Protein AF-G8S6B4-F1 (afdb_monomer)

Solvent-accessible surface area (backbone atoms only — not comparable to full-atom values): 30911 Å² total; per-residue (Å²): 62,52,74,46,76,38,40,49,40,92,79,34,53,68,93,59,37,25,54,24,78,92,75,72,39,59,14,29,23,39,32,40,33,47,51,96,87,37,48,81,67,32,71,47,47,44,29,18,54,61,54,55,35,63,48,45,45,55,44,49,58,57,27,42,75,77,39,76,82,56,46,70,45,54,34,42,71,77,43,53,69,71,33,32,57,53,24,50,78,68,59,19,50,50,45,68,56,69,80,65,88,86,58,86,74,94,71,88,58,83,77,57,56,37,44,54,49,38,57,54,54,48,51,73,40,75,74,60,62,35,43,69,47,68,44,48,67,56,46,37,48,54,54,50,54,54,48,51,57,54,47,51,64,51,63,74,58,65,80,79,92,83,67,84,85,79,81,84,85,86,84,88,64,94,44,72,66,56,46,49,50,53,47,49,52,52,49,48,50,42,73,73,63,72,77,72,80,90,47,24,35,34,60,47,53,55,55,51,59,72,61,33,72,91,75,52,58,64,46,56,50,43,53,44,49,50,40,41,67,71,55,42,34,81,69,45,18,88,36,38,50,77,69,56,46,36,68,60,56,47,51,41,51,52,53,55,51,73,37,59,37,100,80,67,47,59,68,52,43,58,54,54,50,51,46,47,51,45,53,37,54,54,44,50,49,34,35,75,71,68,64,31,95,71,57,36,62,75,71,53,83,71,68,78,58,81,85,75,55,55,38,66,61,41,71,71,48,48,51,43,26,74,74,70,65,52,72,69,96,35,32,21,64,42,74,66,57,46,49,52,48,52,62,71,36,60,84,42,97,56,33,54,56,54,53,46,30,38,63,52,20,53,52,66,27,34,56,31,40,36,29,41,82,36,45,41,70,87,83,25,35,34,46,41,67,36,20,40,45,61,38,91,94,40,78,43,83,45,61,49,94,44,72,49,39,48,40,70,37,81,47,54,73,65,58,38,51,42,46,52,53,48,52,53,54,50,52,57,52,32,76,78,48,62,92,56,50,55,88,71,32,45,68,45,55,60,92,54,37,55,44,54,55,68,59,54,49,52,52,47,49,52,51,42,64,73,66,72,52,85,84,63,54,75,72,25,32,30,54,27,14,48,44,51,40,47,72,71,66,47,53,70,64,60,50,28,50,53,57,28,50,86,46,66,65,60,48,49,72,48,54,74,74,58,45,69,65,56,56,48,49,50,50,52,53,54,49,48,55,54,51,53,51,50,51,52,52,54,52,56,58,60,62,67,66,73,80,75,127

Secondary structure (DSSP, 8-state):
-EEEEEEBPTTS-GGG-EEETTTTEEEEEEEEEE-TT--EEEEEEEETTS-HHHHHHHHHHHHHHH-TT--EEEE-TTS-HHHHHHHHHTT-EEEE-PPPTT--S----TTTHHHHHHHHHHTTSGGGSSB--SSHHHHHHHHHHHHHHHHHHHHTS---S------------SSHHHHHHHHHHHHHHHHTS--SS--BHHHHHHHHHHH-TTTS-HHHHHHHHHHIIIIIHHHHTTSBTTT--HHHHHHHHHHHHHS--TTSSPPPHHHHHHHHHHHHHHHHHHHHTTS-SS-GGGT---PPPPPPPPEE--HHHHHHHHHH----SSEE--HHHHHHHHHHTTTSTTHHHHHHHHHH---HHHHHH-BGGGEETTTTEEEE--EEEEETTEEEEE--SSGGGSEEEE--HHHHHHHHHHHHHHHHHHHTSGGG--TTSBSSEETTEEPPHHHHHHHHHHHHHHHTPPP--HHHHHHHHHHHHHHTT--HHHHHHHHT-S-HHHHHHHHTTS-HHHHHHHHHHHHHHHHHHHHHHHHHHHHTTSS--

Radius of gyration: 36.96 Å; Cα contacts (8 Å, |Δi|>4): 705; chains: 1; bounding box: 85×64×128 Å

Sequence (549 aa):
MDSQSVKTSTNVPTASQGIDAGKRIVGRKRGIITDTLGLLLAVIVTAASVSDNTIGIDLLNRATRIYPTLTKAWVDAGFRTKVVEHGATLGVDVEIVTKDPQVKGFSVIKRRWVVERTIGWLMQHRRLARDYETLPATSATMIRIAMIDNLTKRAVQLPDEQSRPTRFRRGGFRTARQAQTARNQTVASAAAGAGPRRVTVEQWLRRWLLSLPGQVRRSTAAGYSIHVRRYLIPHLGHHTLTGLRAAHIEAMFTTITAQPSRTGAPLSAATLQKIRATLRRALNMAIREQLLAINPARLVLLPRPRRHRPQPWSASRVAAWQANGCKPVVAVWTPQQLAEFLLFVRDDPLFALWWLAALRGLRRGEICALRWTDVDLAEGTLTVSHTIAHANGRPYWDTPKTAAGQRTVALDRMTVAVLLRSQRQQRRQAQCAGERWRPDGPVFTRQGRAIRPDWLTHRFATLVAASGLPPIRLHCLRHGAATLALAAHVDLKTVQDMLGHTSYAFTADTYATVLPDQAKHAAESTARLVLNALHKACTAAGAGSQTGS

pLDDT: mean 85.63, std 14.19, range [28.36, 98.12]

Foldseek 3Di:
DEKDAAAADPLADQVFAAAQPVVRHIGKMKDFDADLQLFTQDIFIGHNPDQVQVSLLVRLVSNCVVCVVAQEAEYEPSHDPNSQVSCVVSNHHYHHFYDDPVDDDDDDGPSPVSNVVSVVLLCVPVCLNHPHDHDRVVNRVSSVVSSVVVVVVVVVPDPDPPDDDDDDDDDDDPDPVVVVVVVVVVVVVVVLDDDDPQQFPLNLLVVLLVVCPPVDDQAVSQLLVCLCVPQCCVQRRRHGLARDALVSLQVSLVVQQPDQDPVRHGDALVVSVSSLVSLQVSVVVCVVVVRYVDRNSVVHDTDDHDDFAEEECDPVNVVVCVVPVDDGPQYAYDPVLLVLLLVLCVVPLCSLLSVCCQALVQDLFQLLQFWPVQDDLPQQKGWSAWGWDDHPRDTDIDGDPDPLSGAMAGHDPVSSVSLVVSVVVLVVVDVVQPDLADNRARSDDDSSHGDDSVVVQVVVQVSCVVSPGDDHGSSSSSVNNLLVCVVVVNDLVSSCSSNSPPDSVVSCVRRVPRPPPVVVVVVVVVVVVVVVVVVVVVVVVVVVVPPDD

Nearest PDB structures (foldseek):
  6emy-assembly1_B  TM=7.597E-01  e=3.705E-13  Enterococcus faecalis
  6en2-assembly1_B  TM=7.636E-01  e=7.824E-13  Enterococcus faecalis
  3nkh-assembly1_B  TM=7.287E-01  e=1.902E-09  Staphylococcus aureus subsp. aureus USA300_TCH1516
  3nkh-assembly1_A  TM=7.224E-01  e=3.245E-09  Staphylococcus aureus subsp. aureus USA300_TCH1516
  2kd1-assembly1_A  TM=8.447E-01  e=3.688E-04  Bacillus cereus ATCC 14579

Structure (mmCIF, N/CA/C/O backbone):
data_AF-G8S6B4-F1
#
_entry.id   AF-G8S6B4-F1
#
loop_
_atom_site.group_PDB
_atom_site.id
_atom_site.type_symbol
_atom_site.label_atom_id
_atom_site.label_alt_id
_atom_site.label_comp_id
_atom_site.label_asym_id
_atom_site.label_entity_id
_atom_site.label_seq_id
_atom_site.pdbx_PDB_ins_code
_atom_site.Cartn_x
_atom_site.Cartn_y
_atom_site.Cartn_z
_atom_site.occupancy
_atom_site.B_iso_or_equiv
_atom_site.auth_seq_id
_atom_site.auth_comp_id
_atom_site.auth_asym_id
_atom_site.auth_atom_id
_atom_site.pdbx_PDB_model_num
ATOM 1 N N . MET A 1 1 ? 15.588 -23.434 -45.067 1.00 92.25 1 MET A N 1
ATOM 2 C CA . MET A 1 1 ? 14.449 -24.250 -44.606 1.00 92.25 1 MET A CA 1
ATOM 3 C C . MET A 1 1 ? 14.912 -25.068 -43.420 1.00 92.25 1 MET A C 1
ATOM 5 O O . MET A 1 1 ? 16.073 -25.452 -43.398 1.00 92.25 1 MET A O 1
ATOM 9 N N . ASP A 1 2 ? 14.047 -25.259 -42.428 1.00 92.81 2 ASP A N 1
ATOM 10 C CA . ASP A 1 2 ? 14.381 -26.011 -41.216 1.00 92.81 2 ASP A CA 1
ATOM 11 C C . ASP A 1 2 ? 13.111 -26.572 -40.551 1.00 92.81 2 ASP A C 1
ATOM 13 O O . ASP A 1 2 ? 11.992 -26.133 -40.856 1.00 92.81 2 ASP A O 1
ATOM 17 N N . SER A 1 3 ? 13.278 -27.544 -39.654 1.00 93.06 3 SER A N 1
ATOM 18 C CA . SER A 1 3 ? 12.205 -28.185 -38.901 1.00 93.06 3 SER A CA 1
ATOM 19 C C . SER A 1 3 ? 12.452 -28.124 -37.388 1.00 93.06 3 SER A C 1
ATOM 21 O O . SER A 1 3 ? 13.572 -28.200 -36.882 1.00 93.06 3 SER A O 1
ATOM 23 N N . GLN A 1 4 ? 11.376 -28.006 -36.611 1.00 94.25 4 GLN A N 1
ATOM 24 C CA . GLN A 1 4 ? 11.456 -28.056 -35.154 1.00 94.25 4 GLN A CA 1
ATOM 25 C C . GLN A 1 4 ? 10.365 -28.935 -34.560 1.00 94.25 4 GLN A C 1
ATOM 27 O O . GLN A 1 4 ? 9.181 -28.746 -34.823 1.00 94.25 4 GLN A O 1
ATOM 32 N N . SER A 1 5 ? 10.766 -29.851 -33.685 1.00 94.56 5 SER A N 1
ATOM 33 C CA . SER A 1 5 ? 9.852 -30.677 -32.898 1.00 94.56 5 SER A CA 1
ATOM 34 C C . SER A 1 5 ? 9.446 -29.943 -31.622 1.00 94.56 5 SER A C 1
ATOM 36 O O . SER A 1 5 ? 10.295 -29.409 -30.905 1.00 94.56 5 SER A O 1
ATOM 38 N N . VAL A 1 6 ? 8.146 -29.900 -31.339 1.00 94.19 6 VAL A N 1
ATOM 39 C CA . VAL A 1 6 ? 7.550 -29.212 -30.190 1.00 94.19 6 VAL A CA 1
ATOM 40 C C . VAL A 1 6 ? 6.635 -30.188 -29.454 1.00 94.19 6 VAL A C 1
ATOM 42 O O . VAL A 1 6 ? 5.905 -30.964 -30.074 1.00 94.19 6 VAL A O 1
ATOM 45 N N . LYS A 1 7 ? 6.667 -30.149 -28.117 1.00 95.75 7 LYS A N 1
ATOM 46 C CA . LYS A 1 7 ? 5.772 -30.965 -27.289 1.00 95.75 7 LYS A CA 1
ATOM 47 C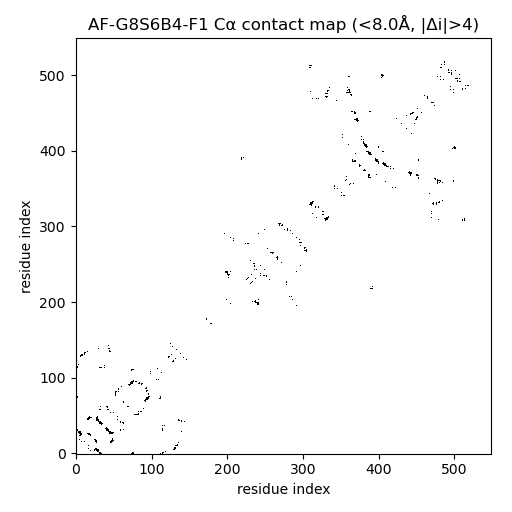 C . LYS A 1 7 ? 4.318 -30.584 -27.553 1.00 95.75 7 LYS A C 1
ATOM 49 O O . LYS A 1 7 ? 4.003 -29.406 -27.706 1.00 95.75 7 LYS A O 1
ATOM 54 N N . THR A 1 8 ? 3.435 -31.564 -27.540 1.00 94.00 8 THR A N 1
ATOM 55 C CA . THR A 1 8 ? 1.983 -31.365 -27.589 1.00 94.00 8 THR A CA 1
ATOM 56 C C . THR A 1 8 ? 1.412 -31.229 -26.177 1.00 94.00 8 THR A C 1
ATOM 58 O O . THR A 1 8 ? 2.042 -31.591 -25.173 1.00 94.00 8 THR A O 1
ATOM 61 N N . SER A 1 9 ? 0.245 -30.606 -26.082 1.00 92.00 9 SER A N 1
ATOM 62 C CA . SER A 1 9 ? -0.608 -30.609 -24.897 1.00 92.00 9 SER A CA 1
ATOM 63 C C . SER A 1 9 ? -1.444 -31.895 -24.846 1.00 92.00 9 SER A C 1
ATOM 65 O O . SER A 1 9 ? -1.603 -32.581 -25.855 1.00 92.00 9 SER A O 1
ATOM 67 N N . THR A 1 10 ? -1.988 -32.226 -23.675 1.00 87.62 10 THR A N 1
ATOM 68 C CA . THR A 1 10 ? -2.769 -33.456 -23.442 1.00 87.62 10 THR A CA 1
ATOM 69 C C . THR A 1 10 ? -4.050 -33.536 -24.273 1.00 87.62 10 THR A C 1
ATOM 71 O O . THR A 1 10 ? -4.542 -34.627 -24.525 1.00 87.62 10 THR A O 1
ATOM 74 N N . ASN A 1 11 ? -4.572 -32.398 -24.734 1.00 86.31 11 ASN A N 1
ATOM 75 C CA . ASN A 1 11 ? -5.778 -32.303 -25.557 1.00 86.31 11 ASN A CA 1
ATOM 76 C C . ASN A 1 11 ? -5.540 -32.548 -27.061 1.00 86.31 11 ASN A C 1
ATOM 78 O O . ASN A 1 11 ? -6.489 -32.496 -27.839 1.00 86.31 11 ASN A O 1
ATOM 82 N N . VAL A 1 12 ? -4.295 -32.758 -27.499 1.00 91.38 12 VAL A N 1
ATOM 83 C CA . VAL A 1 12 ? -3.987 -33.005 -28.916 1.00 91.38 12 VAL A CA 1
ATOM 84 C C . VAL A 1 12 ? -4.249 -34.484 -29.253 1.00 91.38 12 VAL A C 1
ATOM 86 O O . VAL A 1 12 ? -3.762 -35.351 -28.530 1.00 91.38 12 VAL A O 1
ATOM 89 N N . PRO A 1 13 ? -4.939 -34.830 -30.357 1.00 90.88 13 PRO A N 1
ATOM 90 C CA . PRO A 1 13 ? -5.202 -36.229 -30.718 1.00 90.88 13 PRO A CA 1
ATOM 91 C C . PRO A 1 13 ? -3.921 -37.019 -31.005 1.00 90.88 13 PRO A C 1
ATOM 93 O O . PRO A 1 13 ? -3.107 -36.575 -31.819 1.00 90.88 13 PRO A O 1
ATOM 96 N N . THR A 1 14 ? -3.758 -38.202 -30.406 1.00 89.25 14 THR A N 1
ATOM 97 C CA . THR A 1 14 ? -2.580 -39.084 -30.568 1.00 89.25 14 THR A CA 1
ATOM 98 C C . THR A 1 14 ? -2.295 -39.451 -32.024 1.00 89.25 14 THR A C 1
ATOM 100 O O . THR A 1 14 ? -1.133 -39.457 -32.416 1.00 89.25 14 THR A O 1
ATOM 103 N N . ALA A 1 15 ? -3.332 -39.629 -32.851 1.00 90.31 15 ALA A N 1
ATOM 104 C CA . ALA A 1 15 ? -3.212 -39.900 -34.291 1.00 90.31 15 ALA A CA 1
ATOM 105 C C . ALA A 1 15 ? -2.459 -38.810 -35.083 1.00 90.31 15 ALA A C 1
ATOM 107 O O . ALA A 1 15 ? -1.992 -39.043 -36.191 1.00 90.31 15 ALA A O 1
ATOM 108 N N . SER A 1 16 ? -2.337 -37.605 -34.520 1.00 88.88 16 SER A N 1
ATOM 109 C CA . SER A 1 16 ? -1.648 -36.463 -35.134 1.00 88.88 16 SER A CA 1
ATOM 110 C C . SER A 1 16 ? -0.317 -36.118 -34.454 1.00 88.88 16 SER A C 1
ATOM 112 O O . SER A 1 16 ? 0.241 -35.041 -34.689 1.00 88.88 16 SER A O 1
ATOM 114 N N . GLN A 1 17 ? 0.163 -36.999 -33.574 1.00 90.94 17 GLN A N 1
ATOM 115 C CA . GLN A 1 17 ? 1.422 -36.875 -32.847 1.00 90.94 17 GLN A CA 1
ATOM 116 C C . GLN A 1 17 ? 2.408 -37.951 -33.301 1.00 90.94 17 GLN A C 1
ATOM 118 O O . GLN A 1 17 ? 2.040 -38.952 -33.904 1.00 90.94 17 GLN A O 1
ATOM 123 N N . GLY A 1 18 ? 3.682 -37.746 -32.990 1.00 92.25 18 GLY A N 1
ATOM 124 C CA . GLY A 1 18 ? 4.725 -38.746 -33.165 1.00 92.25 18 GLY A CA 1
ATOM 125 C C . GLY A 1 18 ? 5.854 -38.528 -32.170 1.00 92.25 18 GLY A C 1
ATOM 126 O O . GLY A 1 18 ? 5.816 -37.589 -31.369 1.00 92.25 18 GLY A O 1
ATOM 127 N N . ILE A 1 19 ? 6.865 -39.388 -32.230 1.00 92.81 19 ILE A N 1
ATOM 128 C CA . ILE A 1 19 ? 8.058 -39.283 -31.391 1.00 92.81 19 ILE A CA 1
ATOM 129 C C . ILE A 1 19 ? 9.244 -38.929 -32.282 1.00 92.81 19 ILE A C 1
ATOM 131 O O . ILE A 1 19 ? 9.587 -39.671 -33.199 1.00 92.81 19 ILE A O 1
ATOM 135 N N . ASP A 1 20 ? 9.882 -37.799 -31.992 1.00 88.94 20 ASP A N 1
ATOM 136 C CA . ASP A 1 20 ? 11.200 -37.477 -32.528 1.00 88.94 20 ASP A CA 1
ATOM 137 C C . ASP A 1 20 ? 12.246 -38.217 -31.688 1.00 88.94 20 ASP A C 1
ATOM 139 O O . ASP A 1 20 ? 12.569 -37.798 -30.572 1.00 88.94 20 ASP A O 1
ATOM 143 N N . ALA A 1 21 ? 12.740 -39.344 -32.206 1.00 79.81 21 ALA A N 1
ATOM 144 C CA . ALA A 1 21 ? 13.691 -40.203 -31.503 1.00 79.81 21 ALA A CA 1
ATOM 145 C C . ALA A 1 21 ? 15.019 -39.489 -31.195 1.00 79.81 21 ALA A C 1
ATOM 147 O O . ALA A 1 21 ? 15.581 -39.678 -30.116 1.00 79.81 21 ALA A O 1
ATOM 148 N N . GLY A 1 22 ? 15.487 -38.621 -32.099 1.00 79.75 22 GLY A N 1
ATOM 149 C CA . GLY A 1 22 ? 16.745 -37.889 -31.935 1.00 79.75 22 GLY A CA 1
ATOM 150 C C . GLY A 1 22 ? 16.682 -36.841 -30.825 1.00 79.75 22 GLY A C 1
ATOM 151 O O . GLY A 1 22 ? 17.667 -36.622 -30.122 1.00 79.75 22 GLY A O 1
ATOM 152 N N . LYS A 1 23 ? 15.515 -36.216 -30.625 1.00 82.75 23 LYS A N 1
ATOM 153 C CA . LYS A 1 23 ? 15.307 -35.171 -29.603 1.00 82.75 23 LYS A CA 1
ATOM 154 C C . LYS A 1 23 ? 14.566 -35.668 -28.357 1.00 82.75 23 LYS A C 1
ATOM 156 O O . LYS A 1 23 ? 14.436 -34.915 -27.394 1.00 82.75 23 LYS A O 1
ATOM 161 N N . ARG A 1 24 ? 14.073 -36.913 -28.364 1.00 88.94 24 ARG A N 1
ATOM 162 C CA . ARG A 1 24 ? 13.195 -37.503 -27.334 1.00 88.94 24 ARG A CA 1
ATOM 163 C C . ARG A 1 24 ? 11.966 -36.628 -27.045 1.00 88.94 24 ARG A C 1
ATOM 165 O O . ARG A 1 24 ? 11.585 -36.415 -25.893 1.00 88.94 24 ARG A O 1
ATOM 172 N N . ILE A 1 25 ? 11.354 -36.083 -28.100 1.00 89.38 25 ILE A N 1
ATOM 173 C CA . ILE A 1 25 ? 10.169 -35.216 -28.007 1.00 89.38 25 ILE A CA 1
ATOM 174 C C . ILE A 1 25 ? 8.951 -35.965 -28.539 1.00 89.38 25 ILE A C 1
ATOM 176 O O . ILE A 1 25 ? 8.900 -36.307 -29.717 1.00 89.38 25 ILE A O 1
ATOM 180 N N . VAL A 1 26 ? 7.947 -36.152 -27.679 1.00 92.00 26 VAL A N 1
ATOM 181 C CA . VAL A 1 26 ? 6.600 -36.572 -28.085 1.00 92.00 26 VAL A CA 1
ATOM 182 C C . VAL A 1 26 ? 5.806 -35.327 -28.468 1.00 92.00 26 VAL A C 1
ATOM 184 O O . VAL A 1 26 ? 5.647 -34.415 -27.648 1.00 92.00 26 VAL A O 1
ATOM 187 N N . GLY A 1 27 ? 5.343 -35.260 -29.712 1.00 95.31 27 GLY A N 1
ATOM 188 C CA . GLY A 1 27 ? 4.507 -34.161 -30.171 1.00 95.31 27 GLY A CA 1
ATOM 189 C C . GLY A 1 27 ? 4.450 -34.015 -31.684 1.00 95.31 27 GLY A C 1
ATOM 190 O O . GLY A 1 27 ? 4.285 -34.992 -32.416 1.00 95.31 27 GLY A O 1
ATOM 191 N N . ARG A 1 28 ? 4.557 -32.774 -32.158 1.00 95.50 28 ARG A N 1
ATOM 192 C CA . ARG A 1 28 ? 4.472 -32.417 -33.579 1.00 95.50 28 ARG A CA 1
ATOM 193 C C . ARG A 1 28 ? 5.739 -31.718 -34.038 1.00 95.50 28 ARG A C 1
ATOM 195 O O . ARG A 1 28 ? 6.431 -31.079 -33.247 1.00 95.50 28 ARG A O 1
ATOM 202 N N . LYS A 1 29 ? 6.027 -31.818 -35.329 1.00 94.62 29 LYS A N 1
ATOM 203 C CA . LYS A 1 29 ? 7.153 -31.157 -35.975 1.00 94.62 29 LYS A CA 1
ATOM 204 C C . LYS A 1 29 ? 6.636 -30.098 -36.941 1.00 94.62 29 LYS A C 1
ATOM 206 O O . LYS A 1 29 ? 5.807 -30.376 -37.807 1.00 94.62 29 LYS A O 1
ATOM 211 N N . ARG A 1 30 ? 7.108 -28.866 -36.759 1.00 95.38 30 ARG A N 1
ATOM 212 C CA . ARG A 1 30 ? 6.800 -27.722 -37.621 1.00 95.38 30 ARG A CA 1
ATOM 213 C C . ARG A 1 30 ? 7.951 -27.497 -38.587 1.00 95.38 30 ARG A C 1
ATOM 215 O O . ARG A 1 30 ? 9.080 -27.287 -38.153 1.00 95.38 30 ARG A O 1
ATOM 222 N N . GLY A 1 31 ? 7.661 -27.562 -39.877 1.00 96.00 31 GLY A N 1
ATOM 223 C CA . GLY A 1 31 ? 8.600 -27.239 -40.941 1.00 96.00 31 GLY A CA 1
ATOM 224 C C . GLY A 1 31 ? 8.315 -25.846 -41.479 1.00 96.00 31 GLY A C 1
ATOM 225 O O . GLY A 1 31 ? 7.150 -25.510 -41.710 1.00 96.00 31 GLY A O 1
ATOM 226 N N . ILE A 1 32 ? 9.359 -25.041 -41.677 1.00 96.69 32 ILE A N 1
ATOM 227 C CA . ILE A 1 32 ? 9.231 -23.713 -42.280 1.00 96.69 32 ILE A CA 1
ATOM 228 C C . ILE A 1 32 ? 10.284 -23.459 -43.362 1.00 96.69 32 ILE A C 1
ATOM 230 O O . ILE A 1 32 ? 11.441 -23.879 -43.271 1.00 96.69 32 ILE A O 1
ATOM 234 N N . ILE A 1 33 ? 9.885 -22.681 -44.361 1.00 95.25 33 ILE A N 1
ATOM 235 C CA . ILE A 1 33 ? 10.776 -22.048 -45.332 1.00 95.25 33 ILE A CA 1
ATOM 236 C C . ILE A 1 33 ? 10.603 -20.535 -45.238 1.00 95.25 33 ILE A C 1
ATOM 238 O O . ILE A 1 33 ? 9.483 -20.031 -45.137 1.00 95.25 33 ILE A O 1
ATOM 242 N N . THR A 1 34 ? 11.727 -19.823 -45.207 1.00 94.25 34 THR A N 1
ATOM 243 C CA . THR A 1 34 ? 11.778 -18.369 -45.050 1.00 94.25 34 THR A CA 1
ATOM 244 C C . THR A 1 34 ? 12.650 -17.744 -46.126 1.00 94.25 34 THR A C 1
ATOM 246 O O . THR A 1 34 ? 13.565 -18.400 -46.626 1.00 94.25 34 THR A O 1
ATOM 249 N N . ASP A 1 35 ? 12.420 -16.470 -46.421 1.00 91.62 35 ASP A N 1
ATOM 250 C CA . ASP A 1 35 ? 13.320 -15.663 -47.246 1.00 91.62 35 ASP A CA 1
ATOM 251 C C . ASP A 1 35 ? 14.619 -15.285 -46.494 1.00 91.62 35 ASP A C 1
ATOM 253 O O . ASP A 1 35 ? 14.869 -15.704 -45.355 1.00 91.62 35 ASP A O 1
ATOM 257 N N . THR A 1 36 ? 15.454 -14.445 -47.114 1.00 89.12 36 THR A N 1
ATOM 258 C CA . THR A 1 36 ? 16.711 -13.950 -46.528 1.00 89.12 36 THR A CA 1
ATOM 259 C C . THR A 1 36 ? 16.525 -13.002 -45.336 1.00 89.12 36 THR A C 1
ATOM 261 O O . THR A 1 36 ? 17.473 -12.781 -44.580 1.00 89.12 36 THR A O 1
ATOM 264 N N . LEU A 1 37 ? 15.328 -12.447 -45.136 1.00 85.56 37 LEU A N 1
ATOM 265 C CA . LEU A 1 37 ? 14.968 -11.575 -44.012 1.00 85.56 37 LEU A CA 1
ATOM 266 C C . LEU A 1 37 ? 14.325 -12.352 -42.846 1.00 85.56 37 LEU A C 1
ATOM 268 O O . LEU A 1 37 ? 14.135 -11.796 -41.752 1.00 85.56 37 LEU A O 1
ATOM 272 N N . GLY A 1 38 ? 14.031 -13.639 -43.042 1.00 88.56 38 GLY A N 1
ATOM 273 C CA . GLY A 1 38 ? 13.321 -14.488 -42.089 1.00 88.56 38 GLY A CA 1
ATOM 274 C C . GLY A 1 38 ? 11.800 -14.322 -42.147 1.00 88.56 38 GLY A C 1
ATOM 275 O O . GLY A 1 38 ? 11.130 -14.557 -41.145 1.00 88.56 38 GLY A O 1
ATOM 276 N N . LEU A 1 39 ? 11.254 -13.864 -43.275 1.00 90.38 39 LEU A N 1
ATOM 277 C CA . LEU A 1 39 ? 9.816 -13.842 -43.534 1.00 90.38 39 LEU A CA 1
ATOM 278 C C . LEU A 1 39 ? 9.359 -15.212 -44.023 1.00 90.38 39 LEU A C 1
ATOM 280 O O . LEU A 1 39 ? 10.047 -15.865 -44.803 1.00 90.38 39 LEU A O 1
ATOM 284 N N . LEU A 1 40 ? 8.206 -15.659 -43.534 1.00 94.00 40 LEU A N 1
ATOM 285 C CA . LEU A 1 40 ? 7.683 -16.994 -43.796 1.00 94.00 40 LEU A CA 1
ATOM 286 C C . LEU A 1 40 ? 7.145 -17.106 -45.230 1.00 94.00 40 LEU A C 1
ATOM 288 O O . LEU A 1 40 ? 6.192 -16.415 -45.575 1.00 94.00 40 LEU A O 1
ATOM 292 N N . LEU A 1 41 ? 7.711 -18.018 -46.023 1.00 94.12 41 LEU A N 1
ATOM 293 C CA . LEU A 1 41 ? 7.250 -18.341 -47.378 1.00 94.12 41 LEU A CA 1
ATOM 294 C C . LEU A 1 41 ? 6.279 -19.533 -47.367 1.00 94.12 41 LEU A C 1
ATOM 296 O O . LEU A 1 41 ? 5.230 -19.494 -48.001 1.00 94.12 41 LEU A O 1
ATOM 300 N N . ALA A 1 42 ? 6.579 -20.585 -46.598 1.00 95.88 42 ALA A N 1
ATOM 301 C CA . ALA A 1 42 ? 5.648 -21.690 -46.367 1.00 95.88 42 ALA A CA 1
ATOM 302 C C . ALA A 1 42 ? 5.844 -22.321 -44.981 1.00 95.88 42 ALA A C 1
ATOM 304 O O . ALA A 1 42 ? 6.920 -22.253 -44.383 1.00 95.88 42 ALA A O 1
ATOM 305 N N . VAL A 1 43 ? 4.775 -22.935 -44.471 1.00 97.06 43 VAL A N 1
ATOM 306 C CA . VAL A 1 43 ? 4.743 -23.639 -43.184 1.00 97.06 43 VAL A CA 1
ATOM 307 C C . VAL A 1 43 ? 3.893 -24.892 -43.284 1.00 97.06 43 VAL A C 1
ATOM 309 O O . VAL A 1 43 ? 2.813 -24.870 -43.886 1.00 97.06 43 VAL A O 1
ATOM 312 N N . ILE A 1 44 ? 4.361 -25.952 -42.629 1.00 96.31 44 ILE A N 1
ATOM 313 C CA . ILE A 1 44 ? 3.631 -27.204 -42.447 1.00 96.31 44 ILE A CA 1
ATOM 314 C C . ILE A 1 44 ? 3.811 -27.705 -41.013 1.00 96.31 44 ILE A C 1
ATOM 316 O O . ILE A 1 44 ? 4.831 -27.443 -40.373 1.00 96.31 44 ILE A O 1
ATOM 320 N N . VAL A 1 45 ? 2.820 -28.432 -40.502 1.00 96.94 45 VAL A N 1
ATOM 321 C CA . VAL A 1 45 ? 2.878 -29.084 -39.190 1.00 96.94 45 VAL A CA 1
ATOM 322 C C . VAL A 1 45 ? 2.502 -30.545 -39.380 1.00 96.94 45 VAL A C 1
ATOM 324 O O . VAL A 1 45 ? 1.477 -30.847 -39.986 1.00 96.94 45 VAL A O 1
ATOM 327 N N . THR A 1 46 ? 3.345 -31.442 -38.882 1.00 96.06 46 THR A N 1
ATOM 328 C CA . THR A 1 46 ? 3.223 -32.898 -39.040 1.00 96.06 46 THR A CA 1
ATOM 329 C C . THR A 1 46 ? 3.461 -33.600 -37.701 1.00 96.06 46 THR A C 1
ATOM 331 O O . THR A 1 46 ? 3.874 -32.965 -36.726 1.00 96.06 46 THR A O 1
ATOM 334 N N . ALA A 1 47 ? 3.197 -34.905 -37.620 1.00 95.31 47 ALA A N 1
ATOM 335 C CA . ALA A 1 47 ? 3.609 -35.711 -36.471 1.00 95.31 47 ALA A CA 1
ATOM 336 C C . ALA A 1 47 ? 5.140 -35.670 -36.306 1.00 95.31 47 ALA A C 1
ATOM 338 O O . ALA A 1 47 ? 5.871 -35.627 -37.294 1.00 95.31 47 ALA A O 1
ATOM 339 N N . ALA A 1 48 ? 5.658 -35.693 -35.071 1.00 94.50 48 ALA A N 1
ATOM 340 C CA . ALA A 1 48 ? 7.101 -35.526 -34.862 1.00 94.50 48 ALA A CA 1
ATOM 341 C C . ALA A 1 48 ? 7.971 -36.682 -35.394 1.00 94.50 48 ALA A C 1
ATOM 343 O O . ALA A 1 48 ? 9.174 -36.500 -35.572 1.00 94.50 48 ALA A O 1
ATOM 344 N N . SER A 1 49 ? 7.358 -37.831 -35.697 1.00 92.56 49 SER A N 1
ATOM 345 C CA . SER A 1 49 ? 7.994 -38.985 -36.343 1.00 92.56 49 SER A CA 1
ATOM 346 C C . SER A 1 49 ? 8.255 -38.787 -37.841 1.00 92.56 49 SER A C 1
ATOM 348 O O . SER A 1 49 ? 9.022 -39.548 -38.427 1.00 92.56 49 SER A O 1
ATOM 350 N N . VAL A 1 50 ? 7.643 -37.782 -38.479 1.00 93.94 50 VAL A N 1
ATOM 351 C CA . VAL A 1 50 ? 7.836 -37.524 -39.910 1.00 93.94 50 VAL A CA 1
ATOM 352 C C . VAL A 1 50 ? 9.264 -37.036 -40.170 1.00 93.94 50 VAL A C 1
ATOM 354 O O . VAL A 1 50 ? 9.810 -36.190 -39.447 1.00 93.94 50 VAL A O 1
ATOM 357 N N . SER A 1 51 ? 9.880 -37.597 -41.214 1.00 92.25 51 SER A N 1
ATOM 358 C CA . SER A 1 51 ? 11.261 -37.293 -41.587 1.00 92.25 51 SER A CA 1
ATOM 359 C C . SER A 1 51 ? 11.406 -35.867 -42.125 1.00 92.25 51 SER A C 1
ATOM 361 O O . SER A 1 51 ? 10.506 -35.346 -42.789 1.00 92.25 51 SER A O 1
ATOM 363 N N . ASP A 1 52 ? 12.566 -35.249 -41.892 1.00 91.19 52 ASP A N 1
ATOM 364 C CA . ASP A 1 52 ? 12.837 -33.893 -42.380 1.00 91.19 52 ASP A CA 1
ATOM 365 C C . ASP A 1 52 ? 12.838 -33.831 -43.917 1.00 91.19 52 ASP A C 1
ATOM 367 O O . ASP A 1 52 ? 12.378 -32.848 -44.486 1.00 91.19 52 ASP A O 1
ATOM 371 N N . ASN A 1 53 ? 13.207 -34.920 -44.606 1.00 92.62 53 ASN A N 1
ATOM 372 C CA . ASN A 1 53 ? 13.097 -35.019 -46.068 1.00 92.62 53 ASN A CA 1
ATOM 373 C C . ASN A 1 53 ? 11.653 -34.894 -46.563 1.00 92.62 53 ASN A C 1
ATOM 375 O O . ASN A 1 53 ? 11.384 -34.119 -47.475 1.00 92.62 53 ASN A O 1
ATOM 379 N N . THR A 1 54 ? 10.721 -35.625 -45.946 1.00 94.44 54 THR A N 1
ATOM 380 C CA . THR A 1 54 ? 9.294 -35.558 -46.299 1.00 94.44 54 THR A CA 1
ATOM 381 C C . THR A 1 54 ? 8.748 -34.148 -46.079 1.00 94.44 54 THR A C 1
ATOM 383 O O . THR A 1 54 ? 8.029 -33.618 -46.922 1.00 94.44 54 THR A O 1
ATOM 386 N N . ILE A 1 55 ? 9.139 -33.516 -44.968 1.00 95.00 55 ILE A N 1
ATOM 387 C CA . ILE A 1 55 ? 8.769 -32.132 -44.656 1.00 95.00 55 ILE A CA 1
ATOM 388 C C . ILE A 1 55 ? 9.349 -31.160 -45.684 1.00 95.00 55 ILE A C 1
ATOM 390 O O . ILE A 1 55 ? 8.661 -30.239 -46.120 1.00 95.00 55 ILE A O 1
ATOM 394 N N . GLY A 1 56 ? 10.604 -31.366 -46.078 1.00 94.94 56 GLY A N 1
ATOM 395 C CA . GLY A 1 56 ? 11.294 -30.516 -47.035 1.00 94.94 56 GLY A CA 1
ATOM 396 C C . GLY A 1 56 ? 10.675 -30.555 -48.428 1.00 94.94 56 GLY A C 1
ATOM 397 O O . GLY A 1 56 ? 10.474 -29.504 -49.029 1.00 94.94 56 GLY A O 1
ATOM 398 N N . ILE A 1 57 ? 10.303 -31.745 -48.902 1.00 96.25 57 ILE A N 1
ATOM 399 C CA . ILE A 1 57 ? 9.616 -31.940 -50.187 1.00 96.25 57 ILE A CA 1
ATOM 400 C C . ILE A 1 57 ? 8.276 -31.187 -50.208 1.00 96.25 57 ILE A C 1
ATOM 402 O O . ILE A 1 57 ? 8.019 -30.411 -51.128 1.00 96.25 57 ILE A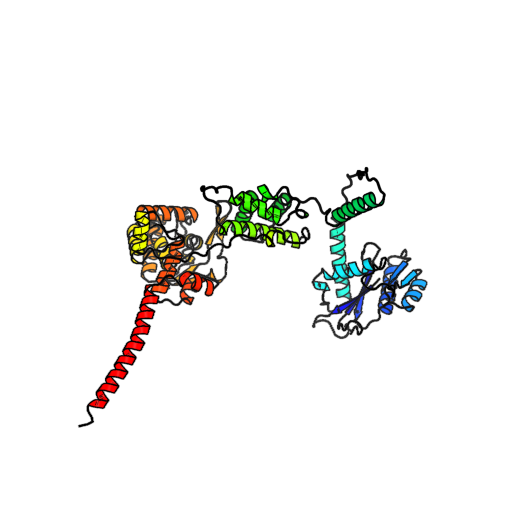 O 1
ATOM 406 N N . ASP A 1 58 ? 7.444 -31.339 -49.170 1.00 95.94 58 ASP A N 1
ATOM 407 C CA . ASP A 1 58 ? 6.147 -30.645 -49.095 1.00 95.94 58 ASP A CA 1
ATOM 408 C C . ASP A 1 58 ? 6.313 -29.116 -48.999 1.00 95.94 58 ASP A C 1
ATOM 410 O O . ASP A 1 58 ? 5.582 -28.357 -49.637 1.00 95.94 58 ASP A O 1
ATOM 414 N N . LEU A 1 59 ? 7.315 -28.635 -48.255 1.00 96.44 59 LEU A N 1
ATOM 415 C CA . LEU A 1 59 ? 7.625 -27.205 -48.186 1.00 96.44 59 LEU A CA 1
ATOM 416 C C . LEU A 1 59 ? 8.071 -26.634 -49.535 1.00 96.44 59 LEU A C 1
ATOM 418 O O . LEU A 1 59 ? 7.618 -25.544 -49.887 1.00 96.44 59 LEU A O 1
ATOM 422 N N . LEU A 1 60 ? 8.915 -27.347 -50.288 1.00 96.56 60 LEU A N 1
ATOM 423 C CA . LEU A 1 60 ? 9.360 -26.925 -51.619 1.00 96.56 60 LEU A CA 1
ATOM 424 C C . LEU A 1 60 ? 8.194 -26.878 -52.610 1.00 96.56 60 LEU A C 1
ATOM 426 O O . LEU A 1 60 ? 8.031 -25.865 -53.287 1.00 96.56 60 LEU A O 1
ATOM 430 N N . ASN A 1 61 ? 7.331 -27.898 -52.626 1.00 96.12 61 ASN A N 1
ATOM 431 C CA . ASN A 1 61 ? 6.122 -27.914 -53.459 1.00 96.12 61 ASN A CA 1
ATOM 432 C C . ASN A 1 61 ? 5.208 -26.717 -53.160 1.00 96.12 61 ASN A C 1
ATOM 434 O O . ASN A 1 61 ? 4.713 -26.042 -54.062 1.00 96.12 61 ASN A O 1
ATOM 438 N N . ARG A 1 62 ? 4.986 -26.415 -51.875 1.00 95.12 62 ARG A N 1
ATOM 439 C CA . ARG A 1 62 ? 4.142 -25.282 -51.468 1.00 95.12 62 ARG A CA 1
ATOM 440 C C . ARG A 1 62 ? 4.768 -23.937 -51.814 1.00 95.12 62 ARG A C 1
ATOM 442 O O . ARG A 1 62 ? 4.036 -23.042 -52.227 1.00 95.12 62 ARG A O 1
ATOM 449 N N . ALA A 1 63 ? 6.075 -23.791 -51.606 1.00 94.81 63 ALA A N 1
ATOM 450 C CA . ALA A 1 63 ? 6.780 -22.536 -51.821 1.00 94.81 63 ALA A CA 1
ATOM 451 C C . ALA A 1 63 ? 6.912 -22.205 -53.309 1.00 94.81 63 ALA A C 1
ATOM 453 O O . ALA A 1 63 ? 6.552 -21.102 -53.694 1.00 94.81 63 ALA A O 1
ATOM 454 N N . THR A 1 64 ? 7.351 -23.148 -54.143 1.00 95.00 64 THR A N 1
ATOM 455 C CA . THR A 1 64 ? 7.561 -22.930 -55.591 1.00 95.00 64 THR A CA 1
ATOM 456 C C . THR A 1 64 ? 6.265 -22.626 -56.337 1.00 95.00 64 THR A C 1
ATOM 458 O O . THR A 1 64 ? 6.259 -21.793 -57.237 1.00 95.00 64 THR A O 1
ATOM 461 N N . ARG A 1 65 ? 5.134 -23.191 -55.893 1.00 94.25 65 ARG A N 1
ATOM 462 C CA . ARG A 1 65 ? 3.804 -22.855 -56.424 1.00 94.25 65 ARG A CA 1
ATOM 463 C C . ARG A 1 65 ? 3.411 -21.386 -56.217 1.00 94.25 65 ARG A C 1
ATOM 465 O O . ARG A 1 65 ? 2.664 -20.845 -57.020 1.00 94.25 65 ARG A O 1
ATOM 472 N N . ILE A 1 66 ? 3.854 -20.762 -55.124 1.00 93.56 66 ILE A N 1
ATOM 473 C CA . ILE A 1 66 ? 3.525 -19.361 -54.789 1.00 93.56 66 ILE A CA 1
ATOM 474 C C . ILE A 1 66 ? 4.646 -18.414 -55.248 1.00 93.56 66 ILE A C 1
ATOM 476 O O . ILE A 1 66 ? 4.386 -17.283 -55.648 1.00 93.56 66 ILE A O 1
ATOM 480 N N . TYR A 1 67 ? 5.890 -18.885 -55.198 1.00 93.56 67 TYR A N 1
ATOM 481 C CA . TYR A 1 67 ? 7.108 -18.134 -55.474 1.00 93.56 67 TYR A CA 1
ATOM 482 C C . TYR A 1 67 ? 7.936 -18.869 -56.539 1.00 93.56 67 TYR A C 1
ATOM 484 O O . TYR A 1 67 ? 8.947 -19.492 -56.204 1.00 93.56 67 TYR A O 1
ATOM 492 N N . PRO A 1 68 ? 7.540 -18.800 -57.824 1.00 89.12 68 PRO A N 1
ATOM 493 C CA . PRO A 1 68 ? 8.239 -19.495 -58.910 1.00 89.12 68 PRO A CA 1
ATOM 494 C C . PRO A 1 68 ? 9.663 -18.966 -59.152 1.00 89.12 68 PRO A C 1
ATOM 496 O O . PRO A 1 68 ? 10.452 -19.600 -59.837 1.00 89.12 68 PRO A O 1
ATOM 499 N N . THR A 1 69 ? 10.019 -17.817 -58.569 1.00 91.50 69 THR A N 1
ATOM 500 C CA . THR A 1 69 ? 11.365 -17.224 -58.623 1.00 91.50 69 THR A CA 1
ATOM 501 C C . THR A 1 69 ? 12.333 -17.789 -57.578 1.00 91.50 69 THR A C 1
ATOM 503 O O . THR A 1 69 ? 13.488 -17.364 -57.512 1.00 91.50 69 THR A O 1
ATOM 506 N N . LEU A 1 70 ? 11.892 -18.720 -56.726 1.00 93.12 70 LEU A N 1
ATOM 507 C CA . LEU A 1 70 ? 12.755 -19.382 -55.753 1.00 93.12 70 LEU A CA 1
ATOM 508 C C . LEU A 1 70 ? 13.722 -20.327 -56.478 1.00 93.12 70 LEU A C 1
ATOM 510 O O . LEU A 1 70 ? 13.298 -21.352 -56.983 1.00 93.12 70 LEU A O 1
ATOM 514 N N . THR A 1 71 ? 15.019 -20.015 -56.474 1.00 93.44 71 THR A N 1
ATOM 515 C CA . THR A 1 71 ? 16.047 -20.816 -57.173 1.00 93.44 71 THR A CA 1
ATOM 516 C C . THR A 1 71 ? 17.063 -21.479 -56.246 1.00 93.44 71 THR A C 1
ATOM 518 O O . THR A 1 71 ? 17.790 -22.369 -56.671 1.00 93.44 71 THR A O 1
ATOM 521 N N . LYS A 1 72 ? 17.140 -21.063 -54.975 1.00 93.88 72 LYS A N 1
ATOM 522 C CA . LYS A 1 72 ? 18.130 -21.562 -54.010 1.00 93.88 72 LYS A CA 1
ATOM 523 C C . LYS A 1 72 ? 17.513 -21.737 -52.626 1.00 93.88 72 LYS A C 1
ATOM 525 O O . LYS A 1 72 ? 16.862 -20.826 -52.111 1.00 93.88 72 LYS A O 1
ATOM 530 N N . ALA A 1 73 ? 17.779 -22.870 -51.984 1.00 92.62 73 ALA A N 1
ATOM 531 C CA . ALA A 1 73 ? 17.399 -23.142 -50.604 1.00 92.62 73 ALA A CA 1
ATOM 532 C C . ALA A 1 73 ? 18.567 -23.755 -49.820 1.00 92.62 73 ALA A C 1
ATOM 534 O O . ALA A 1 73 ? 19.251 -24.647 -50.298 1.00 92.62 73 ALA A O 1
ATOM 535 N N . TRP A 1 74 ? 18.768 -23.305 -48.580 1.00 92.81 74 TRP A N 1
ATOM 536 C CA . TRP A 1 74 ? 19.733 -23.909 -47.652 1.00 92.81 74 TRP A CA 1
ATOM 537 C C . TRP A 1 74 ? 19.002 -24.748 -46.608 1.00 92.81 74 TRP A C 1
ATOM 539 O O . TRP A 1 74 ? 18.001 -24.284 -46.043 1.00 92.81 74 TRP A O 1
ATOM 549 N N . VAL A 1 75 ? 19.508 -25.946 -46.330 1.00 91.12 75 VAL A N 1
ATOM 550 C CA . VAL A 1 75 ? 18.972 -26.887 -45.334 1.00 91.12 75 VAL A CA 1
ATOM 551 C C . VAL A 1 75 ? 20.078 -27.396 -44.413 1.00 91.12 75 VAL A C 1
ATOM 553 O O . VAL A 1 75 ? 21.262 -27.237 -44.706 1.00 91.12 75 VAL A O 1
ATOM 556 N N . ASP A 1 76 ? 19.702 -27.965 -43.270 1.00 86.06 76 ASP A N 1
ATOM 557 C CA . ASP A 1 76 ? 20.662 -28.595 -42.368 1.00 86.06 76 ASP A CA 1
ATOM 558 C C . ASP A 1 76 ? 20.964 -30.055 -42.737 1.00 86.06 76 ASP A C 1
ATOM 560 O O . ASP A 1 76 ? 20.349 -30.632 -43.631 1.00 86.06 76 ASP A O 1
ATOM 564 N N . ALA A 1 77 ? 21.911 -30.658 -42.015 1.00 82.19 77 ALA A N 1
ATOM 565 C CA . ALA A 1 77 ? 22.314 -32.051 -42.206 1.00 82.19 77 ALA A CA 1
ATOM 566 C C . ALA A 1 77 ? 21.226 -33.090 -41.846 1.00 82.19 77 ALA A C 1
ATOM 568 O O . ALA A 1 77 ? 21.422 -34.282 -42.081 1.00 82.19 77 ALA A O 1
ATOM 569 N N . GLY A 1 78 ? 20.099 -32.674 -41.252 1.00 80.19 78 GLY A N 1
ATOM 570 C CA . GLY A 1 78 ? 18.931 -33.531 -41.033 1.00 80.19 78 GLY A CA 1
ATOM 571 C C . GLY A 1 78 ? 18.193 -33.851 -42.337 1.00 80.19 78 GLY A C 1
ATOM 572 O O . GLY A 1 78 ? 17.580 -34.915 -42.468 1.00 80.19 78 GLY A O 1
ATOM 573 N N . PHE A 1 79 ? 18.318 -32.978 -43.338 1.00 87.12 79 PHE A N 1
ATOM 574 C CA . PHE A 1 79 ? 17.864 -33.214 -44.703 1.00 87.12 79 PHE A CA 1
ATOM 575 C C . PHE A 1 79 ? 18.919 -34.017 -45.482 1.00 87.12 79 PHE A C 1
ATOM 577 O O . PHE A 1 79 ? 20.120 -33.852 -45.288 1.00 87.12 79 PHE A O 1
ATOM 584 N N . ARG A 1 80 ? 18.475 -34.929 -46.354 1.00 87.75 80 ARG A N 1
ATOM 585 C CA . ARG A 1 80 ? 19.332 -35.845 -47.130 1.00 87.75 80 ARG A CA 1
ATOM 586 C C . ARG A 1 80 ? 19.097 -35.674 -48.633 1.00 87.75 80 ARG A C 1
ATOM 588 O O . ARG A 1 80 ? 18.272 -34.873 -49.055 1.00 87.75 80 ARG A O 1
ATOM 595 N N . THR A 1 81 ? 19.780 -36.478 -49.443 1.00 89.00 81 THR A N 1
ATOM 596 C CA . THR A 1 81 ? 19.794 -36.399 -50.914 1.00 89.00 81 THR A CA 1
ATOM 597 C C . THR A 1 81 ? 18.406 -36.321 -51.559 1.00 89.00 81 THR A C 1
ATOM 599 O O . THR A 1 81 ? 18.219 -35.548 -52.488 1.00 89.00 81 THR A O 1
ATOM 602 N N . LYS A 1 82 ? 17.394 -37.004 -51.004 1.00 91.69 82 LYS A N 1
ATOM 603 C CA . LYS A 1 82 ? 16.024 -36.998 -51.552 1.00 91.69 82 LYS A CA 1
ATOM 604 C C . LYS A 1 82 ? 15.403 -35.602 -51.686 1.00 91.69 82 LYS A C 1
ATOM 606 O O . LYS A 1 82 ? 14.698 -35.346 -52.654 1.00 91.69 82 LYS A O 1
ATOM 611 N N . VAL A 1 83 ? 15.627 -34.693 -50.728 1.00 92.25 83 VAL A N 1
ATOM 612 C CA . VAL A 1 83 ? 15.090 -33.323 -50.851 1.00 92.25 83 VAL A CA 1
ATOM 613 C C . VAL A 1 83 ? 15.865 -32.504 -51.887 1.00 92.25 83 VAL A C 1
ATOM 615 O O . VAL A 1 83 ? 15.298 -31.597 -52.489 1.00 92.25 83 VAL A O 1
ATOM 618 N N . VAL A 1 84 ? 17.142 -32.833 -52.100 1.00 93.75 84 VAL A N 1
ATOM 619 C CA . VAL A 1 84 ? 18.011 -32.173 -53.081 1.00 93.75 84 VAL A CA 1
ATOM 620 C C . VAL A 1 84 ? 17.603 -32.558 -54.494 1.00 93.75 84 VAL A C 1
ATOM 622 O O . VAL A 1 84 ? 17.373 -31.680 -55.320 1.00 93.75 84 VAL A O 1
ATOM 625 N N . GLU A 1 85 ? 17.416 -33.855 -54.736 1.00 94.00 85 GLU A N 1
ATOM 626 C CA . GLU A 1 85 ? 16.891 -34.391 -55.996 1.00 94.00 85 GLU A CA 1
ATOM 627 C C . GLU A 1 85 ? 15.518 -33.789 -56.315 1.00 94.00 85 GLU A C 1
ATOM 629 O O . GLU A 1 85 ? 15.309 -33.271 -57.409 1.00 94.00 85 GLU A O 1
ATOM 634 N N . HIS A 1 86 ? 14.605 -33.762 -55.336 1.00 95.81 86 HIS A N 1
ATOM 635 C CA . HIS A 1 86 ? 13.285 -33.152 -55.516 1.00 95.81 86 HIS A CA 1
ATOM 636 C C . HIS A 1 86 ? 13.373 -31.652 -55.821 1.00 95.81 86 HIS A C 1
ATOM 638 O O . HIS A 1 86 ? 12.690 -31.162 -56.717 1.00 95.81 86 HIS A O 1
ATOM 644 N N . GLY A 1 87 ? 14.235 -30.917 -55.115 1.00 94.69 87 GLY A N 1
ATOM 645 C CA . GLY A 1 87 ? 14.491 -29.505 -55.393 1.00 94.69 87 GLY A CA 1
ATOM 646 C C . GLY A 1 87 ? 14.942 -29.267 -56.832 1.00 94.69 87 GLY A C 1
ATOM 647 O O . GLY A 1 87 ? 14.393 -28.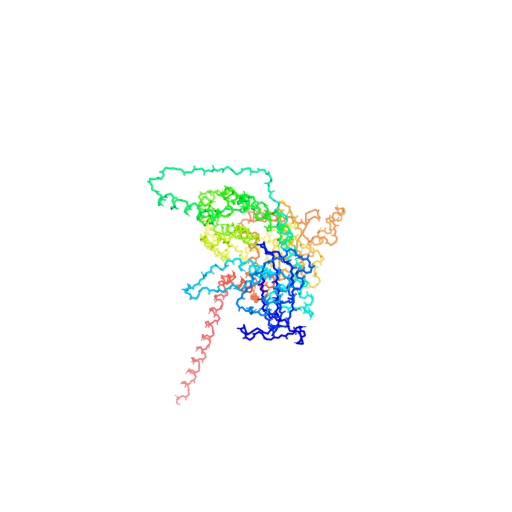388 -57.495 1.00 94.69 87 GLY A O 1
ATOM 648 N N . ALA A 1 88 ? 15.850 -30.101 -57.348 1.00 94.44 88 ALA A N 1
ATOM 649 C CA . ALA A 1 88 ? 16.324 -30.012 -58.726 1.00 94.44 88 ALA A CA 1
ATOM 650 C C . ALA A 1 88 ? 15.186 -30.182 -59.749 1.00 94.44 88 ALA A C 1
ATOM 652 O O . ALA A 1 88 ? 15.134 -29.426 -60.717 1.00 94.44 88 ALA A O 1
ATOM 653 N N . THR A 1 89 ? 14.220 -31.081 -59.502 1.00 95.69 89 THR A N 1
ATOM 654 C CA . THR A 1 89 ? 13.031 -31.225 -60.375 1.00 95.69 89 THR A CA 1
ATOM 655 C C . THR A 1 89 ? 12.145 -29.977 -60.413 1.00 95.69 89 THR A C 1
ATOM 657 O O . THR A 1 89 ? 11.430 -29.756 -61.385 1.00 95.69 89 THR A O 1
ATOM 660 N N . LEU A 1 90 ? 12.214 -29.140 -59.374 1.00 94.19 90 LEU A N 1
ATOM 661 C CA . LEU A 1 90 ? 11.482 -27.878 -59.264 1.00 94.19 90 LEU A CA 1
ATOM 662 C C . LEU A 1 90 ? 12.323 -26.657 -59.679 1.00 94.19 90 LEU A C 1
ATOM 664 O O . LEU A 1 90 ? 11.868 -25.528 -59.508 1.00 94.19 90 LEU A O 1
ATOM 668 N N . GLY A 1 91 ? 13.554 -26.854 -60.166 1.00 92.69 91 GLY A N 1
ATOM 669 C CA . GLY A 1 91 ? 14.480 -25.762 -60.489 1.00 92.69 91 GLY A CA 1
ATOM 670 C C . GLY A 1 91 ? 15.074 -25.047 -59.266 1.00 92.69 91 GLY A C 1
ATOM 671 O O . GLY A 1 91 ? 15.563 -23.924 -59.388 1.00 92.69 9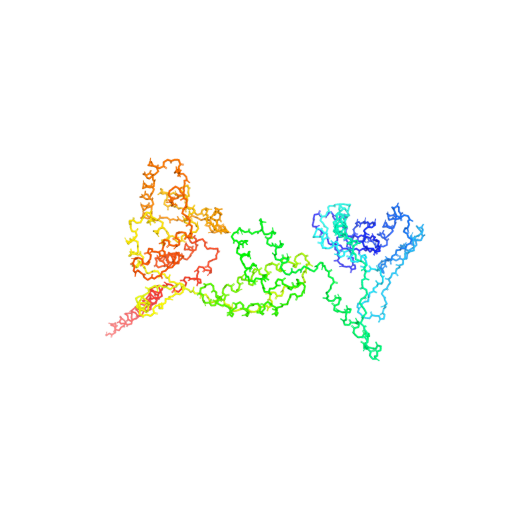1 GLY A O 1
ATOM 672 N N . VAL A 1 92 ? 15.039 -25.674 -58.084 1.00 95.56 92 VAL A N 1
ATOM 673 C CA . VAL A 1 92 ? 15.591 -25.139 -56.831 1.00 95.56 92 VAL A CA 1
ATOM 674 C C . VAL A 1 92 ? 16.865 -25.889 -56.455 1.00 95.56 92 VAL A C 1
ATOM 676 O O . VAL A 1 92 ? 16.827 -27.062 -56.092 1.00 95.56 92 VAL A O 1
ATOM 679 N N . ASP A 1 93 ? 17.998 -25.196 -56.444 1.00 95.12 93 ASP A N 1
ATOM 680 C CA . ASP A 1 93 ? 19.251 -25.715 -55.895 1.00 95.12 93 ASP A CA 1
ATOM 681 C C . ASP A 1 93 ? 19.146 -25.784 -54.358 1.00 95.12 93 ASP A C 1
ATOM 6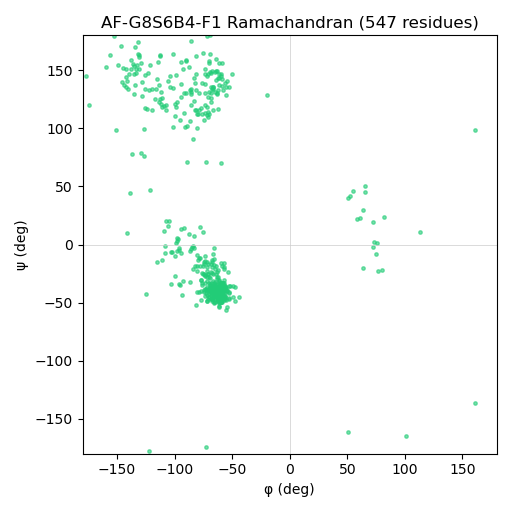83 O O . ASP A 1 93 ? 19.082 -24.761 -53.664 1.00 95.12 93 ASP A O 1
ATOM 687 N N . VAL A 1 94 ? 19.072 -27.002 -53.814 1.00 94.19 94 VAL A N 1
ATOM 688 C CA . VAL A 1 94 ? 19.002 -27.250 -52.368 1.00 94.19 94 VAL A CA 1
ATOM 689 C C . VAL A 1 94 ? 20.383 -27.639 -51.851 1.00 94.19 94 VAL A C 1
ATOM 691 O O . VAL A 1 94 ? 20.877 -28.737 -52.086 1.00 94.19 94 VAL A O 1
ATOM 694 N N . GLU A 1 95 ? 20.984 -26.751 -51.071 1.00 91.94 95 GLU A N 1
ATOM 695 C CA . GLU A 1 95 ? 22.310 -26.934 -50.492 1.00 91.94 95 GLU A CA 1
ATOM 696 C C . GLU A 1 95 ? 22.207 -27.417 -49.041 1.00 91.94 95 GLU A C 1
ATOM 698 O O . GLU A 1 95 ? 21.673 -26.714 -48.172 1.00 91.94 95 GLU A O 1
ATOM 703 N N . ILE A 1 96 ? 22.739 -28.611 -48.770 1.00 90.00 96 ILE A N 1
ATOM 704 C CA . ILE A 1 96 ? 22.870 -29.150 -47.412 1.00 90.00 96 ILE A CA 1
ATOM 705 C C . ILE A 1 96 ? 24.109 -28.531 -46.769 1.00 90.00 96 ILE A C 1
ATOM 707 O O . ILE A 1 96 ? 25.237 -28.815 -47.166 1.00 90.00 96 ILE A O 1
ATOM 711 N N . VAL A 1 97 ? 23.907 -27.694 -45.753 1.00 84.81 97 VAL A N 1
ATOM 712 C CA . VAL A 1 97 ? 25.005 -26.994 -45.084 1.00 84.81 97 VAL A CA 1
ATOM 713 C C . VAL A 1 97 ? 25.439 -27.766 -43.841 1.00 84.81 97 VAL A C 1
ATOM 715 O O . VAL A 1 97 ? 24.748 -27.783 -42.818 1.00 84.81 97 VAL A O 1
ATOM 718 N N . THR A 1 98 ? 26.607 -28.400 -43.919 1.00 77.75 98 THR A N 1
ATOM 719 C CA . THR A 1 98 ? 27.206 -29.170 -42.823 1.00 77.75 98 THR A CA 1
ATOM 720 C C . THR A 1 98 ? 28.160 -28.319 -41.986 1.00 77.75 98 THR A C 1
ATOM 722 O O . THR A 1 98 ? 28.773 -27.367 -42.468 1.00 77.75 98 THR A O 1
ATOM 725 N N . LYS A 1 99 ? 28.300 -28.659 -40.701 1.00 72.06 99 LYS A N 1
ATOM 726 C CA . LYS A 1 99 ? 29.307 -28.040 -39.831 1.00 72.06 99 LYS A CA 1
ATOM 727 C C . LYS A 1 99 ? 30.696 -28.566 -40.203 1.00 72.06 99 LYS A C 1
ATOM 729 O O . LYS A 1 99 ? 30.843 -29.769 -40.388 1.00 72.06 99 LYS A O 1
ATOM 734 N N . ASP A 1 100 ? 31.697 -27.687 -40.239 1.00 73.94 100 ASP A N 1
ATOM 735 C CA . ASP A 1 100 ? 33.102 -28.093 -40.338 1.00 73.94 100 ASP A CA 1
ATOM 736 C C . ASP A 1 100 ? 33.500 -28.925 -39.096 1.00 73.94 100 ASP A C 1
ATOM 738 O O . ASP A 1 100 ? 33.449 -28.398 -37.973 1.00 73.94 100 ASP A O 1
ATOM 742 N N . PRO A 1 101 ? 33.860 -30.213 -39.260 1.00 69.50 101 PRO A N 1
ATOM 743 C CA . PRO A 1 101 ? 34.212 -31.092 -38.149 1.00 69.50 101 PRO A CA 1
ATOM 744 C C . PRO A 1 101 ? 35.495 -30.669 -37.415 1.00 69.50 101 PRO A C 1
ATOM 746 O O . PRO A 1 101 ? 35.688 -31.080 -36.271 1.00 69.50 101 PRO A O 1
ATOM 749 N N . GLN A 1 102 ? 36.346 -29.824 -38.010 1.00 73.25 102 GLN A N 1
ATOM 750 C CA . GLN A 1 102 ? 37.588 -29.347 -37.390 1.00 73.25 102 GLN A CA 1
ATOM 751 C C . GLN A 1 102 ? 37.363 -28.194 -36.395 1.00 73.25 102 GLN A C 1
ATOM 753 O O . GLN A 1 102 ? 38.194 -27.955 -35.516 1.00 73.25 102 GLN A O 1
ATOM 758 N N . VAL A 1 103 ? 36.221 -27.498 -36.463 1.00 68.75 103 VAL A N 1
ATOM 759 C CA . VAL A 1 103 ? 35.921 -26.356 -35.585 1.00 68.75 103 VAL A CA 1
ATOM 760 C C . VAL A 1 103 ? 35.196 -26.814 -34.313 1.00 68.75 103 VAL A C 1
ATOM 762 O O . VAL A 1 103 ? 33.976 -27.029 -34.290 1.00 68.75 103 VAL A O 1
ATOM 765 N N . LYS A 1 104 ? 35.941 -26.909 -33.203 1.00 56.28 104 LYS A N 1
ATOM 766 C CA . LYS A 1 104 ? 35.369 -27.093 -31.857 1.00 56.28 104 LYS A CA 1
ATOM 767 C C . LYS A 1 104 ? 34.722 -25.787 -31.375 1.00 56.28 104 LYS A C 1
ATOM 769 O O . LYS A 1 104 ? 35.337 -24.729 -31.414 1.00 56.28 104 LYS A O 1
ATOM 774 N N . GLY A 1 105 ? 33.481 -25.864 -30.890 1.00 62.03 105 GLY A N 1
ATOM 775 C CA . GLY A 1 105 ? 32.712 -24.702 -30.420 1.00 62.03 105 GLY A CA 1
ATOM 776 C C . GLY A 1 105 ? 31.675 -24.181 -31.424 1.00 62.03 105 GLY A C 1
ATOM 777 O O . GLY A 1 105 ? 31.265 -24.896 -32.344 1.00 62.03 105 GLY A O 1
ATOM 778 N N . PHE A 1 106 ? 31.180 -22.963 -31.193 1.00 50.50 106 PHE A N 1
ATOM 779 C CA . PHE A 1 106 ? 30.149 -22.322 -32.015 1.00 50.50 106 PHE A CA 1
ATOM 780 C C . PHE A 1 106 ? 30.763 -21.744 -33.295 1.00 50.50 106 PHE A C 1
ATOM 782 O O . PHE A 1 106 ? 31.568 -20.818 -33.233 1.00 50.50 106 PHE A O 1
ATOM 789 N N . SER A 1 107 ? 30.358 -22.270 -34.451 1.00 63.12 107 SER A N 1
ATOM 790 C CA . SER A 1 107 ? 30.686 -21.721 -35.766 1.00 63.12 107 SER A CA 1
ATOM 791 C C . SER A 1 107 ? 29.424 -21.158 -36.412 1.00 63.12 107 SER A C 1
ATOM 793 O O . SER A 1 107 ? 28.371 -21.798 -36.428 1.00 63.12 107 SER A O 1
ATOM 795 N N . VAL A 1 108 ? 29.507 -19.929 -36.924 1.00 59.12 108 VAL A N 1
ATOM 796 C CA . VAL A 1 108 ? 28.379 -19.305 -37.622 1.00 59.12 108 VAL A CA 1
ATOM 797 C C . VAL A 1 108 ? 28.244 -19.956 -38.993 1.00 59.12 108 VAL A C 1
ATOM 799 O O . VAL A 1 108 ? 29.040 -19.701 -39.893 1.00 59.12 108 VAL A O 1
ATOM 802 N N . ILE A 1 109 ? 27.213 -20.782 -39.159 1.00 67.69 109 ILE A N 1
ATOM 803 C CA . ILE A 1 109 ? 26.879 -21.380 -40.450 1.00 67.69 109 ILE A CA 1
ATOM 804 C C . ILE A 1 109 ? 26.187 -20.316 -41.308 1.00 67.69 109 ILE A C 1
ATOM 806 O O . ILE A 1 109 ? 25.129 -19.780 -40.952 1.00 67.69 109 ILE A O 1
ATOM 810 N N . LYS A 1 110 ? 26.816 -19.967 -42.435 1.00 63.88 110 LYS A N 1
ATOM 811 C CA . LYS A 1 110 ? 26.363 -18.895 -43.329 1.00 63.88 110 LYS A CA 1
ATOM 812 C C . LYS A 1 110 ? 24.911 -19.160 -43.760 1.00 63.88 110 LYS A C 1
ATOM 814 O O . LYS A 1 110 ? 24.571 -20.247 -44.203 1.00 63.88 110 LYS A O 1
ATOM 819 N N . ARG A 1 111 ? 24.047 -18.152 -43.592 1.00 72.56 111 ARG A N 1
ATOM 820 C CA . ARG A 1 111 ? 22.608 -18.120 -43.954 1.00 72.56 111 ARG A CA 1
ATOM 821 C C . ARG A 1 111 ? 21.655 -19.096 -43.232 1.00 72.56 111 ARG A C 1
ATOM 823 O O . ARG A 1 111 ? 20.477 -18.759 -43.138 1.00 72.56 111 ARG A O 1
ATOM 830 N N . ARG A 1 112 ? 22.116 -20.199 -42.623 1.00 78.56 112 ARG A N 1
ATOM 831 C CA . ARG A 1 112 ? 21.254 -21.115 -41.831 1.00 78.56 112 ARG A CA 1
ATOM 832 C C . ARG A 1 112 ? 20.604 -20.431 -40.626 1.00 78.56 112 ARG A C 1
ATOM 834 O O . ARG A 1 112 ? 19.425 -20.629 -40.350 1.00 78.56 112 ARG A O 1
ATOM 841 N N . TRP A 1 113 ? 21.345 -19.538 -39.977 1.00 82.69 113 TRP A N 1
ATOM 842 C CA . TRP A 1 113 ? 20.885 -18.814 -38.789 1.00 82.69 113 TRP A CA 1
ATOM 843 C C . TRP A 1 113 ? 19.589 -18.008 -39.006 1.00 82.69 113 TRP A C 1
ATOM 845 O O . TRP A 1 113 ? 18.905 -17.685 -38.038 1.00 82.69 113 TRP A O 1
ATOM 855 N N . VAL A 1 114 ? 19.223 -17.670 -40.251 1.00 88.50 114 VAL A N 1
ATOM 856 C CA . VAL A 1 114 ? 18.016 -16.883 -40.559 1.00 88.50 114 VAL A CA 1
ATOM 857 C C . VAL A 1 114 ? 16.742 -17.667 -40.242 1.00 88.50 114 VAL A C 1
ATOM 859 O O . VAL A 1 114 ? 15.843 -17.135 -39.581 1.00 88.50 114 VAL A O 1
ATOM 862 N N . VAL A 1 115 ? 16.668 -18.931 -40.669 1.00 90.25 115 VAL A N 1
ATOM 863 C CA . VAL A 1 115 ? 15.497 -19.782 -40.415 1.00 90.25 115 VAL A CA 1
ATOM 864 C C . VAL A 1 115 ? 15.455 -20.227 -38.951 1.00 90.25 115 VAL A C 1
ATOM 866 O O . VAL A 1 115 ? 14.399 -20.152 -38.326 1.00 90.25 115 VAL A O 1
ATOM 869 N N . GLU A 1 116 ? 16.606 -20.532 -38.347 1.00 89.56 116 GLU A N 1
ATOM 870 C CA . GLU A 1 116 ? 16.709 -20.867 -36.918 1.00 89.56 116 GLU A CA 1
ATOM 871 C C . GLU A 1 116 ? 16.270 -19.703 -36.024 1.00 89.56 116 GLU A C 1
ATOM 873 O O . GLU A 1 116 ? 15.508 -19.876 -35.072 1.00 89.56 116 GLU A O 1
ATOM 878 N N . ARG A 1 117 ? 16.694 -18.479 -36.361 1.00 90.00 117 ARG A N 1
ATOM 879 C CA . ARG A 1 117 ? 16.243 -17.256 -35.691 1.00 90.00 117 ARG A CA 1
ATOM 880 C C . ARG A 1 117 ? 14.736 -17.078 -35.828 1.00 90.00 117 ARG A C 1
ATOM 882 O O . ARG A 1 117 ? 14.093 -16.675 -34.863 1.00 90.00 117 ARG A O 1
ATOM 889 N N . THR A 1 118 ? 14.170 -17.399 -36.990 1.00 90.81 118 THR A N 1
ATOM 890 C CA . THR A 1 118 ? 12.721 -17.322 -37.215 1.00 90.81 118 THR A CA 1
ATOM 891 C C . THR A 1 118 ? 11.973 -18.325 -36.340 1.00 90.81 118 THR A C 1
ATOM 893 O O . THR A 1 118 ? 11.023 -17.950 -35.655 1.00 90.81 118 THR A O 1
ATOM 896 N N . ILE A 1 119 ? 12.456 -19.566 -36.249 1.00 91.56 119 ILE A N 1
ATOM 897 C CA . ILE A 1 119 ? 11.954 -20.573 -35.302 1.00 91.56 119 ILE A CA 1
ATOM 898 C C . ILE A 1 119 ? 12.068 -20.066 -33.855 1.00 91.56 119 ILE A C 1
ATOM 900 O O . ILE A 1 119 ? 11.125 -20.209 -33.071 1.00 91.56 119 ILE A O 1
ATOM 904 N N . GLY A 1 120 ? 13.180 -19.415 -33.508 1.00 87.81 120 GLY A N 1
ATOM 905 C CA . GLY A 1 120 ? 13.386 -18.758 -32.218 1.00 87.81 120 GLY A CA 1
ATOM 906 C C . GLY A 1 120 ? 12.372 -17.644 -31.936 1.00 87.81 120 GLY A C 1
ATOM 907 O O . GLY A 1 120 ? 11.844 -17.565 -30.827 1.00 87.81 120 GLY A O 1
ATOM 908 N N . TRP A 1 121 ? 12.026 -16.821 -32.930 1.00 90.31 121 TRP A N 1
ATOM 909 C CA . TRP A 1 121 ? 10.970 -15.813 -32.794 1.00 90.31 121 TRP A CA 1
ATOM 910 C C . TRP A 1 121 ? 9.605 -16.440 -32.556 1.00 90.31 121 TRP A C 1
ATOM 912 O O . TRP A 1 121 ? 8.873 -15.960 -31.695 1.00 90.31 121 TRP A O 1
ATOM 922 N N . LEU A 1 122 ? 9.278 -17.543 -33.234 1.00 90.88 122 LEU A N 1
ATOM 923 C CA . LEU A 1 122 ? 8.033 -18.264 -32.968 1.00 90.88 122 LEU A CA 1
ATOM 924 C C . LEU A 1 122 ? 7.939 -18.704 -31.496 1.00 90.88 122 LEU A C 1
ATOM 926 O O . LEU A 1 122 ? 6.842 -18.743 -30.953 1.00 90.88 122 LEU A O 1
ATOM 930 N N . MET A 1 123 ? 9.059 -18.985 -30.820 1.00 87.50 123 MET A N 1
ATOM 931 C CA . MET A 1 123 ? 9.070 -19.335 -29.387 1.00 87.50 123 MET A CA 1
ATOM 932 C C . MET A 1 123 ? 8.785 -18.158 -28.449 1.00 87.50 123 MET A C 1
ATOM 934 O O . MET A 1 123 ? 8.438 -18.381 -27.292 1.00 87.50 123 MET A O 1
ATOM 938 N N . GLN A 1 124 ? 8.859 -16.916 -28.932 1.00 82.88 124 GLN A N 1
ATOM 939 C CA . GLN A 1 124 ? 8.432 -15.738 -28.167 1.00 82.88 124 GLN A CA 1
ATOM 940 C C . GLN A 1 124 ? 6.903 -15.622 -28.089 1.00 82.88 124 GLN A C 1
ATOM 942 O O . GLN A 1 124 ? 6.368 -14.933 -27.220 1.00 82.88 124 GLN A O 1
ATOM 947 N N . HIS A 1 125 ? 6.177 -16.336 -28.952 1.00 86.75 125 HIS A N 1
ATOM 948 C CA . HIS A 1 125 ? 4.730 -16.450 -28.857 1.00 86.75 125 HIS A CA 1
ATOM 949 C C . HIS A 1 125 ? 4.394 -17.605 -27.918 1.00 86.75 125 HIS A C 1
ATOM 951 O O . HIS A 1 125 ? 4.515 -18.772 -28.284 1.00 86.75 125 HIS A O 1
ATOM 957 N N . ARG A 1 126 ? 3.929 -17.284 -26.702 1.00 88.50 126 ARG A N 1
ATOM 958 C CA . ARG A 1 126 ? 3.639 -18.268 -25.637 1.00 88.50 126 ARG A CA 1
ATOM 959 C C . ARG A 1 126 ? 2.813 -19.467 -26.119 1.00 88.50 126 ARG A C 1
ATOM 961 O O . ARG A 1 126 ? 3.042 -20.585 -25.670 1.00 88.50 126 ARG A O 1
ATOM 968 N N . ARG A 1 127 ? 1.865 -19.234 -27.035 1.00 88.38 127 ARG A N 1
ATOM 969 C CA . ARG A 1 127 ? 0.978 -20.268 -27.594 1.00 88.38 127 ARG A CA 1
ATOM 970 C C . ARG A 1 127 ? 1.686 -21.255 -28.533 1.00 88.38 127 ARG A C 1
ATOM 972 O O . ARG A 1 127 ? 1.145 -22.319 -28.765 1.00 88.38 127 ARG A O 1
ATOM 979 N N . LEU A 1 128 ? 2.880 -20.935 -29.032 1.00 93.44 128 LEU A N 1
ATOM 980 C CA . LEU A 1 128 ? 3.671 -21.800 -29.912 1.00 93.44 128 LEU A CA 1
ATOM 981 C C . LEU A 1 128 ? 4.780 -22.571 -29.181 1.00 93.44 128 LEU A C 1
ATOM 983 O O . LEU A 1 128 ? 5.385 -23.451 -29.785 1.00 93.44 128 LEU A O 1
ATOM 987 N N . ALA A 1 129 ? 5.064 -22.266 -27.906 1.00 90.12 129 ALA A N 1
ATOM 988 C CA . ALA A 1 129 ? 6.066 -22.983 -27.097 1.00 90.12 129 ALA A CA 1
ATOM 989 C C . ALA A 1 129 ? 5.688 -24.454 -26.828 1.00 90.12 129 ALA A C 1
ATOM 991 O O . ALA A 1 129 ? 6.545 -25.284 -26.528 1.00 90.12 129 ALA A O 1
ATOM 992 N N . ARG A 1 130 ? 4.396 -24.763 -26.943 1.00 93.00 130 ARG A N 1
ATOM 993 C CA . ARG A 1 130 ? 3.794 -26.095 -26.922 1.00 93.00 130 ARG A CA 1
ATOM 994 C C . ARG A 1 130 ? 2.661 -26.091 -27.946 1.00 93.00 130 ARG A C 1
ATOM 996 O O . ARG A 1 130 ? 2.016 -25.057 -28.082 1.00 93.00 130 ARG A O 1
ATOM 1003 N N . ASP A 1 131 ? 2.417 -27.190 -28.650 1.00 93.38 131 ASP A N 1
ATOM 1004 C CA . ASP A 1 131 ? 1.261 -27.269 -29.551 1.00 93.38 131 ASP A CA 1
ATOM 1005 C C . ASP A 1 131 ? 0.002 -27.627 -28.748 1.00 93.38 131 ASP A C 1
ATOM 1007 O O . ASP A 1 131 ? -0.072 -28.695 -28.136 1.00 93.38 131 ASP A O 1
ATOM 1011 N N . TYR A 1 132 ? -0.960 -26.705 -28.722 1.00 93.75 132 TYR A N 1
ATOM 1012 C CA . TYR A 1 132 ? -2.254 -26.864 -28.055 1.00 93.75 132 TYR A CA 1
ATOM 1013 C C . TYR A 1 132 ? -3.386 -27.175 -29.041 1.00 93.75 132 TYR A C 1
ATOM 1015 O O . TYR A 1 132 ? -4.515 -27.404 -28.607 1.00 93.75 132 TYR A O 1
ATOM 1023 N N . GLU A 1 133 ? -3.122 -27.139 -30.348 1.00 94.00 133 GLU A N 1
ATOM 1024 C CA . GLU A 1 133 ? -4.166 -27.143 -31.365 1.00 94.00 133 GLU A CA 1
ATOM 1025 C C . GLU A 1 133 ? -4.591 -28.563 -31.738 1.00 94.00 133 GLU A C 1
ATOM 1027 O O . GLU A 1 133 ? -3.763 -29.421 -32.060 1.00 94.00 133 GLU A O 1
ATOM 1032 N N . THR A 1 134 ? -5.902 -28.796 -31.791 1.00 91.62 134 THR A N 1
ATOM 1033 C CA . THR A 1 134 ? -6.470 -30.098 -32.163 1.00 91.62 134 THR A CA 1
ATOM 1034 C C . THR A 1 134 ? -6.016 -30.539 -33.555 1.00 91.62 134 THR A C 1
ATOM 1036 O O . THR A 1 134 ? -5.571 -31.670 -33.723 1.00 91.62 134 THR A O 1
ATOM 1039 N N . LEU A 1 135 ? -6.032 -29.639 -34.545 1.00 94.06 135 LEU A N 1
ATOM 1040 C CA . LEU A 1 135 ? -5.666 -29.947 -35.933 1.00 94.06 135 LEU A CA 1
ATOM 1041 C C . LEU A 1 135 ? -4.286 -29.369 -36.306 1.00 94.06 135 LEU A C 1
ATOM 1043 O O . LEU A 1 135 ? -4.002 -28.216 -35.959 1.00 94.06 135 LEU A O 1
ATOM 1047 N N . PRO A 1 136 ? -3.450 -30.093 -37.082 1.00 94.75 136 PRO A N 1
ATOM 1048 C CA . PRO A 1 136 ? -2.175 -29.560 -37.573 1.00 94.75 136 PRO A CA 1
ATOM 1049 C C . PRO A 1 136 ? -2.337 -28.288 -38.417 1.00 94.75 136 PRO A C 1
ATOM 1051 O O . PRO A 1 136 ? -1.511 -27.380 -38.343 1.00 94.75 136 PRO A O 1
ATOM 1054 N N . ALA A 1 137 ? -3.434 -28.183 -39.175 1.00 94.06 137 ALA A N 1
ATOM 1055 C CA . ALA A 1 137 ? -3.757 -26.989 -39.954 1.00 94.06 137 ALA A CA 1
ATOM 1056 C C . ALA A 1 137 ? -3.932 -25.747 -39.062 1.00 94.06 137 ALA A C 1
ATOM 1058 O O . ALA A 1 137 ? -3.377 -24.691 -39.366 1.00 94.06 137 ALA A O 1
ATOM 1059 N N . THR A 1 138 ? -4.620 -25.882 -37.924 1.00 95.19 138 THR A N 1
ATOM 1060 C CA . THR A 1 138 ? -4.792 -24.797 -36.945 1.00 95.19 138 THR A CA 1
ATOM 1061 C C . THR A 1 138 ? -3.455 -24.391 -36.326 1.00 95.19 138 THR A C 1
ATOM 1063 O O . THR A 1 138 ? -3.164 -23.200 -36.220 1.00 95.19 138 THR A O 1
ATOM 1066 N N . SER A 1 139 ? -2.594 -25.362 -36.007 1.00 95.50 139 SER A N 1
ATOM 1067 C CA . SER A 1 139 ? -1.225 -25.106 -35.530 1.00 95.50 139 SER A CA 1
ATOM 1068 C C . SER A 1 139 ? -0.405 -24.314 -36.558 1.00 95.50 139 SER A C 1
ATOM 1070 O O . SER A 1 139 ? 0.214 -23.297 -36.231 1.00 95.50 139 SER A O 1
ATOM 1072 N N . ALA A 1 140 ? -0.494 -24.682 -37.841 1.00 96.50 140 ALA A N 1
ATOM 1073 C CA . ALA A 1 140 ? 0.128 -23.930 -38.930 1.00 96.50 140 ALA A CA 1
ATOM 1074 C C . ALA A 1 140 ? -0.438 -22.500 -39.060 1.00 96.50 140 ALA A C 1
ATOM 1076 O O . ALA A 1 140 ? 0.317 -21.558 -39.304 1.00 96.50 140 ALA A O 1
ATOM 1077 N N . THR A 1 141 ? -1.744 -22.301 -38.861 1.00 96.38 141 THR A N 1
ATOM 1078 C CA . THR A 1 141 ? -2.371 -20.967 -38.840 1.00 96.38 141 THR A CA 1
ATOM 1079 C C . THR A 1 141 ? -1.851 -20.109 -37.690 1.00 96.38 141 THR A C 1
ATOM 1081 O O . THR A 1 141 ? -1.545 -18.937 -37.899 1.00 96.38 141 THR A O 1
ATOM 1084 N N . MET A 1 142 ? -1.641 -20.682 -36.504 1.00 96.62 142 MET A N 1
ATOM 1085 C CA . MET A 1 142 ? -1.049 -19.953 -35.377 1.00 96.62 142 MET A CA 1
ATOM 1086 C C . MET A 1 142 ? 0.380 -19.482 -35.661 1.00 96.62 142 MET A C 1
ATOM 1088 O O . MET A 1 142 ? 0.761 -18.387 -35.243 1.00 96.62 142 MET A O 1
ATOM 1092 N N . ILE A 1 143 ? 1.155 -20.260 -36.422 1.00 96.62 143 ILE A N 1
ATOM 1093 C CA . ILE A 1 143 ? 2.479 -19.843 -36.904 1.00 96.62 143 ILE A CA 1
ATOM 1094 C C . ILE A 1 143 ? 2.357 -18.664 -37.881 1.00 96.62 143 ILE A C 1
ATOM 1096 O O . ILE A 1 143 ? 3.114 -17.701 -37.766 1.00 96.62 143 ILE A O 1
ATOM 1100 N N . ARG A 1 144 ? 1.382 -18.683 -38.800 1.00 95.25 144 ARG A N 1
ATOM 1101 C CA . ARG A 1 144 ? 1.136 -17.557 -39.722 1.00 95.25 144 ARG A CA 1
ATOM 1102 C C . ARG A 1 144 ? 0.744 -16.279 -38.977 1.00 95.25 144 ARG A C 1
ATOM 1104 O O . ARG A 1 144 ? 1.312 -15.229 -39.259 1.00 95.25 144 ARG A O 1
ATOM 1111 N N . ILE A 1 145 ? -0.143 -16.368 -37.983 1.00 95.19 145 ILE A N 1
ATOM 1112 C CA . ILE A 1 145 ? -0.542 -15.225 -37.141 1.00 95.19 145 ILE A CA 1
ATOM 1113 C C . ILE A 1 145 ? 0.674 -14.622 -36.426 1.00 95.19 145 ILE A C 1
ATOM 1115 O O . ILE A 1 145 ? 0.852 -13.405 -36.427 1.00 95.19 145 ILE A O 1
ATOM 1119 N N . ALA A 1 146 ? 1.550 -15.463 -35.868 1.00 93.12 146 ALA A N 1
ATOM 1120 C CA . ALA A 1 146 ? 2.788 -15.000 -35.246 1.00 93.12 146 ALA A CA 1
ATOM 1121 C C . ALA A 1 146 ? 3.697 -14.247 -36.236 1.00 93.12 146 ALA A C 1
ATOM 1123 O O . ALA A 1 146 ? 4.353 -13.274 -35.865 1.00 93.12 146 ALA A O 1
ATOM 1124 N N . MET A 1 147 ? 3.717 -14.653 -37.507 1.00 90.88 147 MET A N 1
ATOM 1125 C CA . MET A 1 147 ? 4.505 -13.978 -38.541 1.00 90.88 147 MET A CA 1
ATOM 1126 C C . MET A 1 147 ? 3.898 -12.665 -39.019 1.00 90.88 147 MET A C 1
ATOM 1128 O O . MET A 1 147 ? 4.653 -11.726 -39.262 1.00 90.88 147 MET A O 1
ATOM 1132 N N . ILE A 1 148 ? 2.570 -12.551 -39.057 1.00 90.56 148 ILE A N 1
ATOM 1133 C CA . ILE A 1 148 ? 1.881 -11.280 -39.318 1.00 90.56 148 ILE A CA 1
ATOM 1134 C C . ILE A 1 148 ? 2.194 -10.262 -38.212 1.00 90.56 148 ILE A C 1
ATOM 1136 O O . ILE A 1 148 ? 2.552 -9.123 -38.510 1.00 90.56 148 ILE A O 1
ATOM 1140 N N . ASP A 1 149 ? 2.141 -10.665 -36.940 1.00 83.25 149 ASP A N 1
ATOM 1141 C CA . ASP A 1 149 ? 2.527 -9.806 -35.807 1.00 83.25 149 ASP A CA 1
ATOM 1142 C C . ASP A 1 149 ? 4.000 -9.359 -35.900 1.00 83.25 149 ASP A C 1
ATOM 1144 O O . ASP A 1 149 ? 4.339 -8.200 -35.670 1.00 83.25 149 ASP A O 1
ATOM 1148 N N . ASN A 1 150 ? 4.899 -10.252 -36.318 1.00 80.62 150 ASN A N 1
ATOM 1149 C CA . ASN A 1 150 ? 6.304 -9.896 -36.522 1.00 80.62 150 ASN A CA 1
ATOM 1150 C C . ASN A 1 150 ? 6.517 -8.939 -37.706 1.00 80.62 150 ASN A C 1
ATOM 1152 O O . ASN A 1 150 ? 7.341 -8.028 -37.618 1.00 80.62 150 ASN A O 1
ATOM 1156 N N . LEU A 1 151 ? 5.791 -9.133 -38.808 1.00 81.88 151 LEU A N 1
ATOM 1157 C CA . LEU A 1 151 ? 5.887 -8.284 -39.993 1.00 81.88 151 LEU A CA 1
ATOM 1158 C C . LEU A 1 151 ? 5.306 -6.893 -39.728 1.00 81.88 151 LEU A C 1
ATOM 1160 O O . LEU A 1 151 ? 5.944 -5.903 -40.065 1.00 81.88 151 LEU A O 1
ATOM 1164 N N . THR A 1 152 ? 4.164 -6.794 -39.047 1.00 77.56 152 THR A N 1
ATOM 1165 C CA . THR A 1 152 ? 3.563 -5.506 -38.654 1.00 77.56 152 THR A CA 1
ATOM 1166 C C . THR A 1 152 ? 4.475 -4.709 -37.722 1.00 77.56 152 THR A C 1
ATOM 1168 O O . THR A 1 152 ? 4.684 -3.518 -37.943 1.00 77.56 152 THR A O 1
ATOM 1171 N N . LYS A 1 153 ? 5.133 -5.357 -36.752 1.00 70.50 153 LYS A N 1
ATOM 1172 C CA . LYS A 1 153 ? 6.157 -4.711 -35.907 1.00 70.50 153 LYS A CA 1
ATOM 1173 C C . LYS A 1 153 ? 7.337 -4.148 -36.703 1.00 70.50 153 LYS A C 1
ATOM 1175 O O . LYS A 1 153 ? 7.901 -3.135 -36.295 1.00 70.50 153 LYS A O 1
ATOM 1180 N N . ARG A 1 154 ? 7.712 -4.788 -37.816 1.00 71.50 154 ARG A N 1
ATOM 1181 C CA . ARG A 1 154 ? 8.762 -4.298 -38.726 1.00 71.50 154 ARG A CA 1
ATOM 1182 C C . ARG A 1 154 ? 8.266 -3.193 -39.645 1.00 71.50 154 ARG A C 1
ATOM 1184 O O . ARG A 1 154 ? 8.979 -2.222 -39.833 1.00 71.50 154 ARG A O 1
ATOM 1191 N N . ALA A 1 155 ? 7.055 -3.316 -40.178 1.00 60.34 155 ALA A N 1
ATOM 1192 C CA . ALA A 1 155 ? 6.472 -2.335 -41.090 1.00 60.34 155 ALA A CA 1
ATOM 1193 C C . ALA A 1 155 ? 6.211 -0.981 -40.406 1.00 60.34 155 ALA A C 1
ATOM 1195 O O . ALA A 1 155 ? 6.381 0.065 -41.018 1.00 60.34 155 ALA A O 1
ATOM 1196 N N . VAL A 1 156 ? 5.868 -0.987 -39.113 1.00 56.81 156 VAL A N 1
ATOM 1197 C CA . VAL A 1 156 ? 5.681 0.239 -38.311 1.00 56.81 156 VAL A CA 1
ATOM 1198 C C . VAL A 1 156 ? 7.023 0.918 -37.957 1.00 56.81 156 VAL A C 1
ATOM 1200 O O . VAL A 1 156 ? 7.043 2.060 -37.501 1.00 56.81 156 VAL A O 1
ATOM 1203 N N . GLN A 1 157 ? 8.163 0.265 -38.214 1.00 48.62 157 GLN A N 1
ATOM 1204 C CA . GLN A 1 157 ? 9.482 0.904 -38.242 1.00 48.62 157 GLN A CA 1
ATOM 1205 C C . GLN A 1 157 ? 9.775 1.422 -39.662 1.00 48.62 157 GLN A C 1
ATOM 1207 O O . GLN A 1 157 ? 10.618 0.869 -40.362 1.00 48.62 157 GLN A O 1
ATOM 1212 N N . LEU A 1 158 ? 9.082 2.476 -40.108 1.00 35.00 158 LEU A N 1
ATOM 1213 C CA . LEU A 1 158 ? 9.488 3.181 -41.331 1.00 35.00 158 LEU A CA 1
ATOM 1214 C C . LEU A 1 158 ? 10.905 3.772 -41.143 1.00 35.00 158 LEU A C 1
ATOM 1216 O O . LEU A 1 158 ? 11.184 4.319 -40.067 1.00 35.00 158 LEU A O 1
ATOM 1220 N N . PRO A 1 159 ? 11.809 3.678 -42.139 1.00 38.50 159 PRO A N 1
ATOM 1221 C CA . PRO A 1 159 ? 13.058 4.425 -42.128 1.00 38.50 159 PRO A CA 1
ATOM 1222 C C . PRO A 1 159 ? 12.741 5.912 -42.301 1.00 38.50 159 PRO A C 1
ATOM 1224 O O . PRO A 1 159 ? 11.997 6.291 -43.199 1.00 38.50 159 PRO A O 1
ATOM 1227 N N . ASP A 1 160 ? 13.304 6.745 -41.433 1.00 38.44 160 ASP A N 1
ATOM 1228 C CA . ASP A 1 160 ? 13.238 8.197 -41.567 1.00 38.44 160 ASP A CA 1
ATOM 1229 C C . ASP A 1 160 ? 14.034 8.610 -42.819 1.00 38.44 160 ASP A C 1
ATOM 1231 O O . ASP A 1 160 ? 15.243 8.382 -42.902 1.00 38.44 160 ASP A O 1
ATOM 1235 N N . GLU A 1 161 ? 13.350 9.170 -43.815 1.00 34.47 161 GLU A N 1
ATOM 1236 C CA . GLU A 1 161 ? 13.874 9.507 -45.147 1.00 34.47 161 GLU A CA 1
ATOM 1237 C C . GLU A 1 161 ? 14.775 10.764 -45.149 1.00 34.47 161 GLU A C 1
ATOM 1239 O O . GLU A 1 161 ? 15.160 11.274 -46.197 1.00 34.47 161 GLU A O 1
ATOM 1244 N N . GLN A 1 162 ? 15.168 11.275 -43.977 1.00 37.50 162 GLN A N 1
ATOM 1245 C CA . GLN A 1 162 ? 15.869 12.558 -43.834 1.00 37.50 162 GLN A CA 1
ATOM 1246 C C . GLN A 1 162 ? 17.243 12.467 -43.160 1.00 37.50 162 GLN A C 1
ATOM 1248 O O . GLN A 1 162 ? 17.581 13.265 -42.286 1.00 37.50 162 GLN A O 1
ATOM 1253 N N . SER A 1 163 ? 18.103 11.528 -43.558 1.00 33.41 163 SER A N 1
ATOM 1254 C CA . SER A 1 163 ? 19.515 11.570 -43.143 1.00 33.41 163 SER A CA 1
ATOM 1255 C C . SER A 1 163 ? 20.451 10.932 -44.168 1.00 33.41 163 SER A C 1
ATOM 1257 O O . SER A 1 163 ? 20.679 9.724 -44.164 1.00 33.41 163 SER A O 1
ATOM 1259 N N . ARG A 1 164 ? 21.083 11.757 -45.013 1.00 28.36 164 ARG A N 1
ATOM 1260 C CA . ARG A 1 164 ? 22.334 11.358 -45.681 1.00 28.36 164 ARG A CA 1
ATOM 1261 C C . ARG A 1 164 ? 23.379 11.014 -44.603 1.00 28.36 164 ARG A C 1
ATOM 1263 O O . ARG A 1 164 ? 23.551 11.805 -43.675 1.00 28.36 164 ARG A O 1
ATOM 1270 N N . PRO A 1 165 ? 24.107 9.886 -44.698 1.00 34.47 165 PRO A N 1
ATOM 1271 C CA . PRO A 1 165 ? 25.097 9.525 -43.692 1.00 34.47 165 PRO A CA 1
ATOM 1272 C C . PRO A 1 165 ? 26.311 10.457 -43.768 1.00 34.47 165 PRO A C 1
ATOM 1274 O O . PRO A 1 165 ? 27.081 10.429 -44.730 1.00 34.47 165 PRO A O 1
ATOM 1277 N N . THR A 1 166 ? 26.532 11.253 -42.725 1.00 32.97 166 THR A N 1
ATOM 1278 C CA . THR A 1 166 ? 27.789 11.978 -42.521 1.00 32.97 166 THR A CA 1
ATOM 1279 C C . THR A 1 166 ? 28.872 10.996 -42.072 1.00 32.97 166 THR A C 1
ATOM 1281 O O . THR A 1 166 ? 28.818 10.418 -40.985 1.00 32.97 166 THR A O 1
ATOM 1284 N N . ARG A 1 167 ? 29.882 10.784 -42.924 1.00 35.25 167 ARG A N 1
ATOM 1285 C CA . ARG A 1 167 ? 31.090 10.021 -42.578 1.00 35.25 167 ARG A CA 1
ATOM 1286 C C . ARG A 1 167 ? 31.957 10.842 -41.623 1.00 35.25 167 ARG A C 1
ATOM 1288 O O . ARG A 1 167 ? 32.594 11.801 -42.045 1.00 35.25 167 ARG A O 1
ATOM 1295 N N . PHE A 1 168 ? 32.066 10.416 -40.368 1.00 36.78 168 PHE A N 1
ATOM 1296 C CA . PHE A 1 168 ? 33.118 10.903 -39.477 1.00 36.78 168 PHE A CA 1
ATOM 1297 C C . PHE A 1 168 ? 34.420 10.144 -39.759 1.00 36.78 168 PHE A C 1
ATOM 1299 O O . PHE A 1 168 ? 34.493 8.929 -39.569 1.00 36.78 168 PHE A O 1
ATOM 1306 N N . ARG A 1 169 ? 35.457 10.851 -40.223 1.00 44.25 169 ARG A N 1
ATOM 1307 C CA . ARG A 1 169 ? 36.825 10.322 -40.328 1.00 44.25 169 ARG A CA 1
ATOM 1308 C C . ARG A 1 169 ? 37.602 10.698 -39.064 1.00 44.25 169 ARG A C 1
ATOM 1310 O O . ARG A 1 169 ? 37.666 11.868 -38.709 1.00 44.25 169 ARG A O 1
ATOM 1317 N N . ARG A 1 170 ? 38.213 9.711 -38.403 1.00 50.75 170 ARG A N 1
ATOM 1318 C CA . ARG A 1 170 ? 39.270 9.919 -37.398 1.00 50.75 170 ARG A CA 1
ATOM 1319 C C . ARG A 1 170 ? 40.588 9.400 -37.971 1.00 50.75 170 ARG A C 1
ATOM 1321 O O . ARG A 1 170 ? 40.644 8.252 -38.403 1.00 50.75 170 ARG A O 1
ATOM 1328 N N . GLY A 1 171 ? 41.615 10.244 -37.979 1.00 59.25 171 GLY A N 1
ATOM 1329 C CA . GLY A 1 171 ? 42.976 9.937 -38.432 1.00 59.25 171 GLY A CA 1
ATOM 1330 C C . GLY A 1 171 ? 44.017 10.407 -37.411 1.00 59.25 171 GLY A C 1
ATOM 1331 O O . GLY A 1 171 ? 43.652 11.027 -36.416 1.00 59.25 171 GLY A O 1
ATOM 1332 N N . GLY A 1 172 ? 45.293 10.088 -37.647 1.00 69.38 172 GLY A N 1
ATOM 1333 C CA . GLY A 1 172 ? 46.407 10.397 -36.731 1.00 69.38 172 GLY A CA 1
ATOM 1334 C C . GLY A 1 172 ? 47.082 9.176 -36.091 1.00 69.38 172 GLY A C 1
ATOM 1335 O O . GLY A 1 172 ? 47.877 9.323 -35.169 1.00 69.38 172 GLY A O 1
ATOM 1336 N N . PHE A 1 173 ? 46.783 7.959 -36.556 1.00 79.81 173 PHE A N 1
ATOM 1337 C CA . PHE A 1 173 ? 47.411 6.741 -36.038 1.00 79.81 173 PHE A CA 1
ATOM 1338 C C . PHE A 1 173 ? 48.738 6.468 -36.756 1.00 79.81 173 PHE A C 1
ATOM 1340 O O . PHE A 1 173 ? 48.778 6.435 -37.983 1.00 79.81 173 PHE A O 1
ATOM 1347 N N . ARG A 1 174 ? 49.812 6.227 -35.992 1.00 60.97 174 ARG A N 1
ATOM 1348 C CA . ARG A 1 174 ? 51.166 5.980 -36.521 1.00 60.97 174 ARG A CA 1
ATOM 1349 C C . ARG A 1 174 ? 51.328 4.611 -37.192 1.00 60.97 174 ARG A C 1
ATOM 1351 O O . ARG A 1 174 ? 52.265 4.420 -37.954 1.00 60.97 174 ARG A O 1
ATOM 1358 N N . THR A 1 175 ? 50.444 3.651 -36.906 1.00 75.56 175 THR A N 1
ATOM 1359 C CA . THR A 1 175 ? 50.521 2.282 -37.447 1.00 75.56 175 THR A CA 1
ATOM 1360 C C . THR A 1 175 ? 49.141 1.708 -37.779 1.00 75.56 175 THR A C 1
ATOM 1362 O O . THR A 1 175 ? 48.143 2.016 -37.119 1.00 75.56 175 THR A O 1
ATOM 1365 N N . ALA A 1 176 ? 49.083 0.801 -38.762 1.00 59.16 176 ALA A N 1
ATOM 1366 C CA . ALA A 1 176 ? 47.851 0.118 -39.175 1.00 59.16 176 ALA A CA 1
ATOM 1367 C C . ALA A 1 176 ? 47.190 -0.667 -38.026 1.00 59.16 176 ALA A C 1
ATOM 1369 O O . ALA A 1 176 ? 45.967 -0.683 -37.892 1.00 59.16 176 ALA A O 1
ATOM 1370 N N . ARG A 1 177 ? 47.997 -1.257 -37.134 1.00 65.56 177 ARG A N 1
ATOM 1371 C CA . ARG A 1 177 ? 47.512 -2.001 -35.963 1.00 65.56 177 ARG A CA 1
ATOM 1372 C C . ARG A 1 177 ? 46.800 -1.091 -34.959 1.00 65.56 177 ARG A C 1
ATOM 1374 O O . ARG A 1 177 ? 45.759 -1.473 -34.439 1.00 65.56 177 ARG A O 1
ATOM 1381 N N . GLN A 1 178 ? 47.300 0.126 -34.729 1.00 70.25 178 GLN A N 1
ATOM 1382 C CA . GLN A 1 178 ? 46.640 1.112 -33.861 1.00 70.25 178 GLN A CA 1
ATOM 1383 C C . GLN A 1 178 ? 45.319 1.610 -34.457 1.00 70.25 178 GLN A C 1
ATOM 1385 O O . GLN A 1 178 ? 44.323 1.692 -33.737 1.00 70.25 178 GLN A O 1
ATOM 1390 N N . ALA A 1 179 ? 45.279 1.862 -35.769 1.00 65.06 179 ALA A N 1
ATOM 1391 C CA . ALA A 1 179 ? 44.045 2.220 -36.469 1.00 65.06 179 ALA A CA 1
ATOM 1392 C C . ALA A 1 179 ? 43.000 1.091 -36.392 1.00 65.06 179 ALA A C 1
ATOM 1394 O O . ALA A 1 179 ? 41.824 1.350 -36.136 1.00 65.06 179 ALA A O 1
ATOM 1395 N N . GLN A 1 180 ? 43.431 -0.166 -36.540 1.00 70.00 180 GLN A N 1
ATOM 1396 C CA . GLN A 1 180 ? 42.563 -1.340 -36.449 1.00 70.00 180 GLN A CA 1
ATOM 1397 C C . GLN A 1 180 ? 42.043 -1.561 -35.023 1.00 70.00 180 GLN A C 1
ATOM 1399 O O . GLN A 1 180 ? 40.862 -1.843 -34.847 1.00 70.00 180 GLN A O 1
ATOM 1404 N N . THR A 1 181 ? 42.877 -1.387 -33.994 1.00 75.81 181 THR A N 1
ATOM 1405 C CA . THR A 1 181 ? 42.451 -1.488 -32.589 1.00 75.81 181 THR A CA 1
ATOM 1406 C C . THR A 1 181 ? 41.473 -0.373 -32.223 1.00 75.81 181 THR A C 1
ATOM 1408 O O . THR A 1 181 ? 40.434 -0.659 -31.635 1.00 75.81 181 THR A O 1
ATOM 1411 N N . ALA A 1 182 ? 41.731 0.874 -32.634 1.00 71.44 182 ALA A N 1
ATOM 1412 C CA . ALA A 1 182 ? 40.817 1.998 -32.418 1.00 71.44 182 ALA A CA 1
ATOM 1413 C C . ALA A 1 182 ? 39.490 1.812 -33.174 1.00 71.44 182 ALA A C 1
ATOM 1415 O O . ALA A 1 182 ? 38.416 2.053 -32.618 1.00 71.44 182 ALA A O 1
ATOM 1416 N N . ARG A 1 183 ? 39.539 1.306 -34.414 1.00 69.25 183 ARG A N 1
ATOM 1417 C CA . ARG A 1 183 ? 38.359 0.876 -35.177 1.00 69.25 183 ARG A CA 1
ATOM 1418 C C . ARG A 1 183 ? 37.606 -0.217 -34.430 1.00 69.25 183 ARG A C 1
ATOM 1420 O O . ARG A 1 183 ? 36.406 -0.082 -34.257 1.00 69.25 183 ARG A O 1
ATOM 1427 N N . ASN A 1 184 ? 38.276 -1.264 -33.962 1.00 73.44 184 ASN A N 1
ATOM 1428 C CA . ASN A 1 184 ? 37.644 -2.388 -33.274 1.00 73.44 184 ASN A CA 1
ATOM 1429 C C . ASN A 1 184 ? 37.059 -1.981 -31.918 1.00 73.44 184 ASN A C 1
ATOM 1431 O O . ASN A 1 184 ? 35.984 -2.449 -31.579 1.00 73.44 184 ASN A O 1
ATOM 1435 N N . GLN A 1 185 ? 37.687 -1.065 -31.178 1.00 65.19 185 GLN A N 1
ATOM 1436 C CA . GLN A 1 185 ? 37.129 -0.471 -29.958 1.00 65.19 185 GLN A CA 1
ATOM 1437 C C . GLN A 1 185 ? 35.924 0.432 -30.257 1.00 65.19 185 GLN A C 1
ATOM 1439 O O . GLN A 1 185 ? 34.952 0.430 -29.506 1.00 65.19 185 GLN A O 1
ATOM 1444 N N . THR A 1 186 ? 35.940 1.163 -31.375 1.00 54.59 186 THR A N 1
ATOM 1445 C CA . THR A 1 186 ? 34.806 1.988 -31.832 1.00 54.59 186 THR A CA 1
ATOM 1446 C C . THR A 1 186 ? 33.651 1.117 -32.335 1.00 54.59 186 THR A C 1
ATOM 1448 O O . THR A 1 186 ? 32.495 1.377 -32.031 1.00 54.59 186 THR A O 1
ATOM 1451 N N . VAL A 1 187 ? 33.952 0.027 -33.045 1.00 56.31 187 VAL A N 1
ATOM 1452 C CA . VAL A 1 187 ? 32.984 -0.981 -33.501 1.00 56.31 187 VAL A CA 1
ATOM 1453 C C . VAL A 1 187 ? 32.454 -1.793 -32.322 1.00 56.31 187 VAL A C 1
ATOM 1455 O O . VAL A 1 187 ? 31.268 -2.080 -32.290 1.00 56.31 187 VAL A O 1
ATOM 1458 N N . ALA A 1 188 ? 33.278 -2.112 -31.322 1.00 51.62 188 ALA A N 1
ATOM 1459 C CA . ALA A 1 188 ? 32.855 -2.799 -30.105 1.00 51.62 188 ALA A CA 1
ATOM 1460 C C . ALA A 1 188 ? 32.022 -1.889 -29.195 1.00 51.62 188 ALA A C 1
ATOM 1462 O O . ALA A 1 188 ? 31.048 -2.355 -28.620 1.00 51.62 188 ALA A O 1
ATOM 1463 N N . SER A 1 189 ? 32.334 -0.592 -29.103 1.00 43.12 189 SER A N 1
ATOM 1464 C CA . SER A 1 189 ? 31.484 0.386 -28.406 1.00 43.12 189 SER A CA 1
ATOM 1465 C C . SER A 1 189 ? 30.197 0.704 -29.177 1.00 43.12 189 SER A C 1
ATOM 1467 O O . SER A 1 189 ? 29.159 0.886 -28.548 1.00 43.12 189 SER A O 1
ATOM 1469 N N . ALA A 1 190 ? 30.212 0.660 -30.514 1.00 42.03 190 ALA A N 1
ATOM 1470 C CA . ALA A 1 190 ? 29.010 0.732 -31.348 1.00 42.03 190 ALA A CA 1
ATOM 1471 C C . ALA A 1 190 ? 28.149 -0.545 -31.250 1.00 42.03 190 ALA A C 1
ATOM 1473 O O . ALA A 1 190 ? 26.927 -0.458 -31.150 1.00 42.03 190 ALA A O 1
ATOM 1474 N N . ALA A 1 191 ? 28.772 -1.727 -31.194 1.00 42.50 191 ALA A N 1
ATOM 1475 C CA . ALA A 1 191 ? 28.105 -3.014 -30.985 1.00 42.50 191 ALA A CA 1
ATOM 1476 C C . ALA A 1 191 ? 27.600 -3.188 -29.540 1.00 42.50 191 ALA A C 1
ATOM 1478 O O . ALA A 1 191 ? 26.594 -3.858 -29.321 1.00 42.50 191 ALA A O 1
ATOM 1479 N N . ALA A 1 192 ? 28.250 -2.546 -28.562 1.00 41.62 192 ALA A N 1
ATOM 1480 C CA . ALA A 1 192 ? 27.821 -2.492 -27.162 1.00 41.62 192 ALA A CA 1
ATOM 1481 C C . ALA A 1 192 ? 26.795 -1.376 -26.873 1.00 41.62 192 ALA A C 1
ATOM 1483 O O . ALA A 1 192 ? 26.283 -1.293 -25.756 1.00 41.62 192 ALA A O 1
ATOM 1484 N N . GLY A 1 193 ? 26.435 -0.555 -27.866 1.00 39.50 193 GLY A N 1
ATOM 1485 C CA . GLY A 1 193 ? 25.271 0.321 -27.778 1.00 39.50 193 GLY A CA 1
ATOM 1486 C C . GLY A 1 193 ? 25.257 1.491 -28.758 1.00 39.50 193 GLY A C 1
ATOM 1487 O O . GLY A 1 193 ? 25.777 2.552 -28.430 1.00 39.50 193 GLY A O 1
ATOM 1488 N N . ALA A 1 194 ? 24.539 1.343 -29.879 1.00 39.69 194 ALA A N 1
ATOM 1489 C CA . ALA A 1 194 ? 23.771 2.408 -30.552 1.00 39.69 194 ALA A CA 1
ATOM 1490 C C . ALA A 1 194 ? 22.952 1.837 -31.738 1.00 39.69 194 ALA A C 1
ATOM 1492 O O . ALA A 1 194 ? 23.536 1.324 -32.680 1.00 39.69 194 ALA A O 1
ATOM 1493 N N . GLY A 1 195 ? 21.618 1.913 -31.809 1.00 38.66 195 GLY A N 1
ATOM 1494 C CA . GLY A 1 195 ? 20.629 2.345 -30.824 1.00 38.66 195 GLY A CA 1
ATOM 1495 C C . GLY A 1 195 ? 19.189 2.190 -31.361 1.00 38.66 195 GLY A C 1
ATOM 1496 O O . GLY A 1 195 ? 18.953 2.449 -32.539 1.00 38.66 195 GLY A O 1
ATOM 1497 N N . PRO A 1 196 ? 18.195 1.837 -30.525 1.00 41.03 196 PRO A N 1
ATOM 1498 C CA . PRO A 1 196 ? 16.862 2.411 -30.686 1.00 41.03 196 PRO A CA 1
ATOM 1499 C C . PRO A 1 196 ? 16.979 3.923 -30.428 1.00 41.03 196 PRO A C 1
ATOM 1501 O O . PRO A 1 196 ? 17.963 4.346 -29.814 1.00 41.03 196 PRO A O 1
ATOM 1504 N N . ARG A 1 197 ? 16.016 4.736 -30.901 1.00 48.00 197 ARG A N 1
ATOM 1505 C CA . ARG A 1 197 ? 15.844 6.171 -30.559 1.00 48.00 197 ARG A CA 1
ATOM 1506 C C . ARG A 1 197 ? 16.565 6.515 -29.251 1.00 48.00 197 ARG A C 1
ATOM 1508 O O . ARG A 1 197 ? 16.337 5.812 -28.269 1.00 48.00 197 ARG A O 1
ATOM 1515 N N . ARG A 1 198 ? 17.404 7.561 -29.227 1.00 66.38 198 ARG A N 1
ATOM 1516 C CA . ARG A 1 198 ? 18.085 8.074 -28.017 1.00 66.38 198 ARG A CA 1
ATOM 1517 C C . ARG A 1 198 ? 17.051 8.516 -26.966 1.00 66.38 198 ARG A C 1
ATOM 1519 O O . ARG A 1 198 ? 16.871 9.703 -26.730 1.00 66.38 198 ARG A O 1
ATOM 1526 N N . VAL A 1 199 ? 16.338 7.565 -26.368 1.00 83.06 199 VAL A N 1
ATOM 1527 C CA . VAL A 1 199 ? 15.323 7.809 -25.356 1.00 83.06 199 VAL A CA 1
ATOM 1528 C C . VAL A 1 199 ? 16.088 8.122 -24.090 1.00 83.06 199 VAL A C 1
ATOM 1530 O O . VAL A 1 199 ? 16.808 7.280 -23.540 1.00 83.06 199 VAL A O 1
ATOM 1533 N N . THR A 1 200 ? 15.975 9.366 -23.657 1.00 92.06 200 THR A N 1
ATOM 1534 C CA . THR A 1 200 ? 16.535 9.780 -22.379 1.00 92.06 200 THR A CA 1
ATOM 1535 C C . THR A 1 200 ? 15.733 9.160 -21.241 1.00 92.06 200 THR A C 1
ATOM 1537 O O . THR A 1 200 ? 14.566 8.780 -21.401 1.00 92.06 200 THR A O 1
ATOM 1540 N N . VAL A 1 201 ? 16.341 9.057 -20.062 1.00 93.56 201 VAL A N 1
ATOM 1541 C CA . VAL A 1 201 ? 15.630 8.615 -18.856 1.00 93.56 201 VAL A CA 1
ATOM 1542 C C . VAL A 1 201 ? 14.416 9.509 -18.609 1.00 93.56 201 VAL A C 1
ATOM 1544 O O . VAL A 1 201 ? 13.364 9.004 -18.230 1.00 93.56 201 VAL A O 1
ATOM 1547 N N . GLU A 1 202 ? 14.507 10.810 -18.886 1.00 92.75 202 GLU A N 1
ATOM 1548 C CA . GLU A 1 202 ? 13.365 11.715 -18.777 1.00 92.75 202 GLU A CA 1
ATOM 1549 C C . GLU A 1 202 ? 12.212 11.335 -19.712 1.00 92.75 202 GLU A C 1
ATOM 1551 O O . GLU A 1 202 ? 11.082 11.156 -19.249 1.00 92.75 202 GLU A O 1
ATOM 1556 N N . GLN A 1 203 ? 12.486 11.191 -21.012 1.00 89.00 203 GLN A N 1
ATOM 1557 C CA . GLN A 1 203 ? 11.470 10.836 -22.006 1.00 89.00 203 GLN A CA 1
ATOM 1558 C C . GLN A 1 203 ? 10.800 9.507 -21.647 1.00 89.00 203 GLN A C 1
ATOM 1560 O O . GLN A 1 203 ? 9.572 9.390 -21.679 1.00 89.00 203 GLN A O 1
ATOM 1565 N N . TRP A 1 204 ? 11.600 8.526 -21.224 1.00 94.12 204 TRP A N 1
ATOM 1566 C CA . TRP A 1 204 ? 11.102 7.244 -20.748 1.00 94.12 204 TRP A CA 1
ATOM 1567 C C . TRP A 1 204 ? 10.218 7.385 -19.505 1.00 94.12 204 TRP A C 1
ATOM 1569 O O . TRP A 1 204 ? 9.104 6.866 -19.488 1.00 94.12 204 TRP A O 1
ATOM 1579 N N . LEU A 1 205 ? 10.669 8.094 -18.466 1.00 94.44 205 LEU A N 1
ATOM 1580 C CA . LEU A 1 205 ? 9.910 8.245 -17.223 1.00 94.44 205 LEU A CA 1
ATOM 1581 C C . LEU A 1 205 ? 8.588 8.985 -17.451 1.00 94.44 205 LEU A C 1
ATOM 1583 O O . LEU A 1 205 ? 7.578 8.608 -16.859 1.00 94.44 205 LEU A O 1
ATOM 1587 N N . ARG A 1 206 ? 8.563 9.995 -18.329 1.00 94.00 206 ARG A N 1
ATOM 1588 C CA . ARG A 1 206 ? 7.330 10.696 -18.719 1.00 94.00 206 ARG A CA 1
ATOM 1589 C C . ARG A 1 206 ? 6.361 9.759 -19.439 1.00 94.00 206 ARG A C 1
ATOM 1591 O O . ARG A 1 206 ? 5.200 9.692 -19.039 1.00 94.00 206 ARG A O 1
ATOM 1598 N N . ARG A 1 207 ? 6.835 8.977 -20.418 1.00 90.81 207 ARG A N 1
ATOM 1599 C CA . ARG A 1 207 ? 6.021 7.956 -21.106 1.00 90.81 207 ARG A CA 1
ATOM 1600 C C . ARG A 1 207 ? 5.495 6.903 -20.134 1.00 90.81 207 ARG A C 1
ATOM 1602 O O . ARG A 1 207 ? 4.315 6.566 -20.156 1.00 90.81 207 ARG A O 1
ATOM 1609 N N . TRP A 1 208 ? 6.354 6.424 -19.241 1.00 94.00 208 TRP A N 1
ATOM 1610 C CA . TRP A 1 208 ? 5.988 5.441 -18.233 1.00 94.00 208 TRP A CA 1
ATOM 1611 C C . TRP A 1 208 ? 4.882 5.963 -17.310 1.00 94.00 208 TRP A C 1
ATOM 1613 O O . TRP A 1 208 ? 3.915 5.241 -17.073 1.00 94.00 208 TRP A O 1
ATOM 1623 N N . LEU A 1 209 ? 4.955 7.216 -16.847 1.00 90.81 209 LEU A N 1
ATOM 1624 C CA . LEU A 1 209 ? 3.894 7.814 -16.029 1.00 90.81 209 LEU A CA 1
ATOM 1625 C C . LEU A 1 209 ? 2.540 7.863 -16.754 1.00 90.81 209 LEU A C 1
ATOM 1627 O O . LEU A 1 209 ? 1.519 7.601 -16.118 1.00 90.81 209 LEU A O 1
ATOM 1631 N N . LEU A 1 210 ? 2.526 8.150 -18.061 1.00 89.06 210 LEU A N 1
ATOM 1632 C CA . LEU A 1 210 ? 1.302 8.156 -18.876 1.00 89.06 210 LEU A CA 1
ATOM 1633 C C . LEU A 1 210 ? 0.682 6.759 -19.023 1.00 89.06 210 LEU A C 1
ATOM 1635 O O . LEU A 1 210 ? -0.528 6.651 -19.179 1.00 89.06 210 LEU A O 1
ATOM 1639 N N . SER A 1 211 ? 1.483 5.695 -18.908 1.00 86.88 211 SER A N 1
ATOM 1640 C CA . SER A 1 211 ? 1.000 4.307 -18.971 1.00 86.88 211 SER A CA 1
ATOM 1641 C C . SER A 1 211 ? 0.375 3.789 -17.665 1.00 86.88 211 SER A C 1
ATOM 1643 O O . SER A 1 211 ? -0.256 2.736 -17.661 1.00 86.88 211 SER A O 1
ATOM 1645 N N . LEU A 1 212 ? 0.561 4.489 -16.537 1.00 87.25 212 LEU A N 1
ATOM 1646 C CA . LEU A 1 212 ? 0.138 4.021 -15.209 1.00 87.25 212 LEU A CA 1
ATOM 1647 C C . LEU A 1 212 ? -1.380 3.937 -14.956 1.00 87.25 212 LEU A C 1
ATOM 1649 O O . LEU A 1 212 ? -1.766 3.071 -14.157 1.00 87.25 212 LEU A O 1
ATOM 1653 N N . PRO A 1 213 ? -2.244 4.806 -15.521 1.00 84.44 213 PRO A N 1
ATOM 1654 C CA . PRO A 1 213 ? -3.689 4.688 -15.344 1.00 84.44 213 PRO A CA 1
ATOM 1655 C C . PRO A 1 213 ? -4.191 3.281 -15.703 1.00 84.44 213 PRO A C 1
ATOM 1657 O O . PRO A 1 213 ? -3.744 2.680 -16.672 1.00 84.44 213 PRO A O 1
ATOM 1660 N N . GLY A 1 214 ? -5.072 2.718 -14.873 1.00 82.75 214 GLY A N 1
ATOM 1661 C CA . GLY A 1 214 ? -5.577 1.345 -15.029 1.00 82.75 214 GLY A CA 1
ATOM 1662 C C . GLY A 1 214 ? -4.637 0.241 -14.521 1.00 82.75 214 GLY A C 1
ATOM 1663 O O . GLY A 1 214 ? -5.110 -0.827 -14.149 1.00 82.75 214 GLY A O 1
ATOM 1664 N N . GLN A 1 215 ? -3.328 0.493 -14.404 1.00 86.56 215 GLN A N 1
ATOM 1665 C CA . GLN A 1 215 ? -2.367 -0.494 -13.883 1.00 86.56 215 GLN A CA 1
ATOM 1666 C C . GLN A 1 215 ? -2.133 -0.382 -12.372 1.00 86.56 215 GLN A C 1
ATOM 1668 O O . GLN A 1 215 ? -1.790 -1.362 -11.709 1.00 86.56 215 GLN A O 1
ATOM 1673 N N . VAL A 1 216 ? -2.238 0.830 -11.822 1.00 90.62 216 VAL A N 1
ATOM 1674 C CA . VAL A 1 216 ? -2.015 1.114 -10.398 1.00 90.62 216 VAL A CA 1
ATOM 1675 C C . VAL A 1 216 ? -3.069 2.078 -9.860 1.00 90.62 216 VAL A C 1
ATOM 1677 O O . VAL A 1 216 ? -3.667 2.856 -10.602 1.00 90.62 216 VAL A O 1
ATOM 1680 N N . ARG A 1 217 ? -3.266 2.079 -8.536 1.00 88.50 217 ARG A N 1
ATOM 1681 C CA . ARG A 1 217 ? -4.162 3.039 -7.871 1.00 88.50 217 ARG A CA 1
ATOM 1682 C C . ARG A 1 217 ? -3.714 4.482 -8.115 1.00 88.50 217 ARG A C 1
ATOM 1684 O O . ARG A 1 217 ? -2.514 4.768 -8.124 1.00 88.50 217 ARG A O 1
ATOM 1691 N N . ARG A 1 218 ? -4.674 5.411 -8.206 1.00 89.75 218 ARG A N 1
ATOM 1692 C CA . ARG A 1 218 ? -4.428 6.843 -8.479 1.00 89.75 218 ARG A CA 1
ATOM 1693 C C . ARG A 1 218 ? -3.429 7.469 -7.499 1.00 89.75 218 ARG A C 1
ATOM 1695 O O . ARG A 1 218 ? -2.542 8.210 -7.908 1.00 89.75 218 ARG A O 1
ATOM 1702 N N . SER A 1 219 ? -3.512 7.113 -6.216 1.00 87.31 219 SER A N 1
ATOM 1703 C CA . SER A 1 219 ? -2.565 7.559 -5.179 1.00 87.31 219 SER A CA 1
ATOM 1704 C C . SER A 1 219 ? -1.140 7.037 -5.398 1.00 87.31 219 SER A C 1
ATOM 1706 O O . SER A 1 219 ? -0.170 7.743 -5.129 1.00 87.31 219 SER A O 1
ATOM 1708 N N . THR A 1 220 ? -0.999 5.816 -5.925 1.00 90.69 220 THR A N 1
ATOM 1709 C CA . THR A 1 220 ? 0.305 5.227 -6.262 1.00 90.69 220 THR A CA 1
ATOM 1710 C C . THR A 1 220 ? 0.916 5.935 -7.468 1.00 90.69 220 THR A C 1
ATOM 1712 O O . THR A 1 220 ? 2.080 6.322 -7.410 1.00 90.69 220 THR A O 1
ATOM 1715 N N . ALA A 1 221 ? 0.124 6.185 -8.517 1.00 91.25 221 ALA A N 1
ATOM 1716 C CA . ALA A 1 221 ? 0.563 6.957 -9.680 1.00 91.25 221 ALA A CA 1
ATOM 1717 C C . ALA A 1 221 ? 0.979 8.390 -9.300 1.00 91.25 221 ALA A C 1
ATOM 1719 O O . ALA A 1 221 ? 2.036 8.857 -9.724 1.00 91.25 221 ALA A O 1
ATOM 1720 N N . ALA A 1 222 ? 0.206 9.058 -8.437 1.00 88.75 222 ALA A N 1
ATOM 1721 C CA . ALA A 1 222 ? 0.554 10.377 -7.910 1.00 88.75 222 ALA A CA 1
ATOM 1722 C C . ALA A 1 222 ? 1.888 10.352 -7.141 1.00 88.75 222 ALA A C 1
ATOM 1724 O O . ALA A 1 222 ? 2.751 11.198 -7.370 1.00 88.75 222 ALA A O 1
ATOM 1725 N N . GLY A 1 223 ? 2.102 9.344 -6.286 1.00 90.31 223 GLY A N 1
ATOM 1726 C CA . GLY A 1 223 ? 3.372 9.150 -5.579 1.00 90.31 223 GLY A CA 1
ATOM 1727 C C . GLY A 1 223 ? 4.558 8.924 -6.522 1.00 90.31 223 GLY A C 1
ATOM 1728 O O . GLY A 1 223 ? 5.611 9.535 -6.345 1.00 90.31 223 GLY A O 1
ATOM 1729 N N . TYR A 1 224 ? 4.386 8.100 -7.561 1.00 94.50 224 TYR A N 1
ATOM 1730 C CA . TYR A 1 224 ? 5.412 7.902 -8.587 1.00 94.50 224 TYR A CA 1
ATOM 1731 C C . TYR A 1 224 ? 5.728 9.197 -9.334 1.00 94.50 224 TYR A C 1
ATOM 1733 O O . TYR A 1 224 ? 6.902 9.518 -9.497 1.00 94.50 224 TYR A O 1
ATOM 1741 N N . SER A 1 225 ? 4.711 9.974 -9.713 1.00 92.81 225 SER A N 1
ATOM 1742 C CA . SER A 1 225 ? 4.892 11.274 -10.367 1.00 92.81 225 SER A CA 1
ATOM 1743 C C . SER A 1 225 ? 5.709 12.242 -9.507 1.00 92.81 225 SER A C 1
ATOM 1745 O O . SER A 1 225 ? 6.619 12.890 -10.022 1.00 92.81 225 SER A O 1
ATOM 1747 N N . ILE A 1 226 ? 5.458 12.295 -8.193 1.00 90.81 226 ILE A N 1
ATOM 1748 C CA . ILE A 1 226 ? 6.252 13.119 -7.266 1.00 90.81 226 ILE A CA 1
ATOM 1749 C C . ILE A 1 226 ? 7.719 12.686 -7.286 1.00 90.81 226 ILE A C 1
ATOM 1751 O O . ILE A 1 226 ? 8.594 13.534 -7.450 1.00 90.81 226 ILE A O 1
ATOM 1755 N N . HIS A 1 227 ? 8.008 11.387 -7.154 1.00 95.31 227 HIS A N 1
ATOM 1756 C CA . HIS A 1 227 ? 9.395 10.916 -7.167 1.00 95.31 227 HIS A CA 1
ATOM 1757 C C . HIS A 1 227 ? 10.085 11.196 -8.506 1.00 95.31 227 HIS A C 1
ATOM 1759 O O . HIS A 1 227 ? 11.229 11.643 -8.526 1.00 95.31 227 HIS A O 1
ATOM 1765 N N . VAL A 1 228 ? 9.381 10.967 -9.616 1.00 95.44 228 VAL A N 1
ATOM 1766 C CA . VAL A 1 228 ? 9.894 11.195 -10.969 1.00 95.44 228 VAL A CA 1
ATOM 1767 C C . VAL A 1 228 ? 10.235 12.665 -11.187 1.00 95.44 228 VAL A C 1
ATOM 1769 O O . VAL A 1 228 ? 11.361 12.968 -11.564 1.00 95.44 228 VAL A O 1
ATOM 1772 N N . ARG A 1 229 ? 9.297 13.577 -10.913 1.00 93.81 229 ARG A N 1
ATOM 1773 C CA . ARG A 1 229 ? 9.476 15.012 -11.176 1.00 93.81 229 ARG A CA 1
ATOM 1774 C C . ARG A 1 229 ? 10.473 15.669 -10.228 1.00 93.81 229 ARG A C 1
ATOM 1776 O O . ARG A 1 229 ? 11.230 16.523 -10.661 1.00 93.81 229 ARG A O 1
ATOM 1783 N N . ARG A 1 230 ? 10.462 15.290 -8.945 1.00 91.25 230 ARG A N 1
ATOM 1784 C CA . ARG A 1 230 ? 11.263 15.958 -7.910 1.00 91.25 230 ARG A CA 1
ATOM 1785 C C . ARG A 1 230 ? 12.678 15.408 -7.775 1.00 91.25 230 ARG A C 1
ATOM 1787 O O . ARG A 1 230 ? 13.565 16.161 -7.405 1.00 91.25 230 ARG A O 1
ATOM 1794 N N . TYR A 1 231 ? 12.872 14.111 -8.015 1.00 94.00 231 TYR A N 1
ATOM 1795 C CA . TYR A 1 231 ? 14.136 13.438 -7.707 1.00 94.00 231 TYR A CA 1
ATOM 1796 C C . TYR A 1 231 ? 14.745 12.725 -8.916 1.00 94.00 231 TYR A C 1
ATOM 1798 O O . TYR A 1 231 ? 15.944 12.806 -9.124 1.00 94.00 231 TYR A O 1
ATOM 1806 N N . LEU A 1 232 ? 13.963 12.026 -9.742 1.00 96.69 232 LEU A N 1
ATOM 1807 C CA . LEU A 1 232 ? 14.565 11.213 -10.808 1.00 96.69 232 LEU A CA 1
ATOM 1808 C C . LEU A 1 232 ? 14.945 12.039 -12.043 1.00 96.69 232 LEU A C 1
ATOM 1810 O O . LEU A 1 232 ? 16.082 11.959 -12.489 1.00 96.69 232 LEU A O 1
ATOM 1814 N N . ILE A 1 233 ? 14.024 12.834 -12.596 1.00 94.94 233 ILE A N 1
ATOM 1815 C CA . ILE A 1 233 ? 14.285 13.643 -13.800 1.00 94.94 233 ILE A CA 1
ATOM 1816 C C . ILE A 1 233 ? 15.400 14.675 -13.568 1.00 94.94 233 ILE A C 1
ATOM 1818 O O . ILE A 1 233 ? 16.313 14.697 -14.390 1.00 94.94 233 ILE A O 1
ATOM 1822 N N . PRO A 1 234 ? 15.409 15.462 -12.470 1.00 95.31 234 PRO A N 1
ATOM 1823 C CA . PRO A 1 234 ? 16.432 16.493 -12.281 1.00 95.31 234 PRO A CA 1
ATOM 1824 C C . PRO A 1 234 ? 17.867 15.953 -12.274 1.00 95.31 234 PRO A C 1
ATOM 1826 O O . PRO A 1 234 ? 18.778 16.624 -12.742 1.00 95.31 234 PRO A O 1
ATOM 1829 N N . HIS A 1 235 ? 18.068 14.730 -11.775 1.00 95.25 235 HIS A N 1
ATOM 1830 C CA . HIS A 1 235 ? 19.403 14.154 -11.615 1.00 95.25 235 HIS A CA 1
ATOM 1831 C C . HIS A 1 235 ? 19.765 13.125 -12.688 1.00 95.25 235 HIS A C 1
ATOM 1833 O O . HIS A 1 235 ? 20.925 13.031 -13.066 1.00 95.25 235 HIS A O 1
ATOM 1839 N N . LEU A 1 236 ? 18.802 12.344 -13.184 1.00 95.69 236 LEU A N 1
ATOM 1840 C CA . LEU A 1 236 ? 19.064 11.249 -14.127 1.00 95.69 236 LEU A CA 1
ATOM 1841 C C . LEU A 1 236 ? 18.533 11.521 -15.533 1.00 95.69 236 LEU A C 1
ATOM 1843 O O . LEU A 1 236 ? 18.873 10.782 -16.453 1.00 95.69 236 LEU A O 1
ATOM 1847 N N . GLY A 1 237 ? 17.687 12.540 -15.708 1.00 90.25 237 GLY A N 1
ATOM 1848 C CA . GLY A 1 237 ? 16.913 12.767 -16.927 1.00 90.25 237 GLY A CA 1
ATOM 1849 C C . GLY A 1 237 ? 17.755 12.953 -18.185 1.00 90.25 237 GLY A C 1
ATOM 1850 O O . GLY A 1 237 ? 17.344 12.492 -19.245 1.00 90.25 237 GLY A O 1
ATOM 1851 N N . HIS A 1 238 ? 18.940 13.553 -18.046 1.00 90.00 238 HIS A N 1
ATOM 1852 C CA . HIS A 1 238 ? 19.878 13.827 -19.136 1.00 90.00 238 HIS A CA 1
ATOM 1853 C C . HIS A 1 238 ? 20.633 12.579 -19.630 1.00 90.00 238 HIS A C 1
ATOM 1855 O O . HIS A 1 238 ? 21.169 12.579 -20.738 1.00 90.00 238 HIS A O 1
ATOM 1861 N N . HIS A 1 239 ? 20.672 11.498 -18.845 1.00 90.50 239 HIS A N 1
ATOM 1862 C CA . HIS A 1 239 ? 21.278 10.248 -19.290 1.00 90.50 239 HIS A CA 1
ATOM 1863 C C . HIS A 1 239 ? 20.386 9.540 -20.314 1.00 90.50 239 HIS A C 1
ATOM 1865 O O . HIS A 1 239 ? 19.155 9.555 -20.228 1.00 90.50 239 HIS A O 1
ATOM 1871 N N . THR A 1 240 ? 21.007 8.847 -21.268 1.00 92.12 240 THR A N 1
ATOM 1872 C CA . THR A 1 240 ? 20.288 7.892 -22.114 1.00 92.12 240 THR A CA 1
ATOM 1873 C C . THR A 1 240 ? 19.855 6.691 -21.280 1.00 92.12 240 THR A C 1
ATOM 1875 O O . THR A 1 240 ? 20.545 6.287 -20.341 1.00 92.12 240 THR A O 1
ATOM 1878 N N . LEU A 1 241 ? 18.716 6.089 -21.624 1.00 87.94 241 LEU A N 1
ATOM 1879 C CA . LEU A 1 241 ? 18.201 4.930 -20.896 1.00 87.94 241 LEU A CA 1
ATOM 1880 C C . LEU A 1 241 ? 19.202 3.760 -20.896 1.00 87.94 241 LEU A C 1
ATOM 1882 O O . LEU A 1 241 ? 19.405 3.136 -19.860 1.00 87.94 241 LEU A O 1
ATOM 1886 N N . THR A 1 242 ? 19.878 3.516 -22.023 1.00 87.25 242 THR A N 1
ATOM 1887 C CA . THR A 1 242 ? 20.930 2.492 -22.169 1.00 87.25 242 THR A CA 1
ATOM 1888 C C . THR A 1 242 ? 22.252 2.872 -21.498 1.00 87.25 242 THR A C 1
ATOM 1890 O O . THR A 1 242 ? 23.014 1.992 -21.109 1.00 87.25 242 THR A O 1
ATOM 1893 N N . GLY A 1 243 ? 22.526 4.169 -21.333 1.00 86.88 243 GLY A N 1
ATOM 1894 C CA . GLY A 1 243 ? 23.716 4.686 -20.655 1.00 86.88 243 GLY A CA 1
ATOM 1895 C C . GLY A 1 243 ? 23.569 4.806 -19.137 1.00 86.88 243 GLY A C 1
ATOM 1896 O O . GLY A 1 243 ? 24.531 5.172 -18.461 1.00 86.88 243 GLY A O 1
ATOM 1897 N N . LEU A 1 244 ? 22.391 4.521 -18.574 1.00 91.88 244 LEU A N 1
ATOM 1898 C CA . LEU A 1 244 ? 22.146 4.626 -17.139 1.00 91.88 244 LEU A CA 1
ATOM 1899 C C . LEU A 1 244 ? 22.861 3.499 -16.372 1.00 91.88 244 LEU A C 1
ATOM 1901 O O . LEU A 1 244 ? 22.553 2.320 -16.538 1.00 91.88 244 LEU A O 1
ATOM 1905 N N . ARG A 1 245 ? 23.784 3.868 -15.477 1.00 90.81 245 ARG A N 1
ATOM 1906 C CA . ARG A 1 245 ? 24.568 2.943 -14.642 1.00 90.81 245 ARG A CA 1
ATOM 1907 C C . ARG A 1 245 ? 24.207 3.081 -13.164 1.00 90.81 245 ARG A C 1
ATOM 1909 O O . ARG A 1 245 ? 23.654 4.098 -12.751 1.00 90.81 245 ARG A O 1
ATOM 1916 N N . ALA A 1 246 ? 24.560 2.075 -12.360 1.00 93.75 246 ALA A N 1
ATOM 1917 C CA . ALA A 1 246 ? 24.376 2.114 -10.905 1.00 93.75 246 ALA A CA 1
ATOM 1918 C C . ALA A 1 246 ? 25.077 3.329 -10.272 1.00 93.75 246 ALA A C 1
ATOM 1920 O O . ALA A 1 246 ? 24.444 4.041 -9.499 1.00 93.75 246 ALA A O 1
ATOM 1921 N N . ALA A 1 247 ? 26.299 3.642 -10.721 1.00 93.25 247 ALA A N 1
ATOM 1922 C CA . ALA A 1 247 ? 27.070 4.802 -10.270 1.00 93.25 247 ALA A CA 1
ATOM 1923 C C . ALA A 1 247 ? 26.332 6.144 -10.451 1.00 93.25 247 ALA A C 1
ATOM 1925 O O . ALA A 1 247 ? 26.399 7.003 -9.581 1.00 93.25 247 ALA A O 1
ATOM 1926 N N . HIS A 1 248 ? 25.566 6.325 -11.538 1.00 94.94 248 HIS A N 1
ATOM 1927 C CA . HIS A 1 248 ? 24.771 7.549 -11.735 1.00 94.94 248 HIS A CA 1
ATOM 1928 C C . HIS A 1 248 ? 23.635 7.653 -10.706 1.00 94.94 248 HIS A C 1
ATOM 1930 O O . HIS A 1 248 ? 23.318 8.728 -10.203 1.00 94.94 248 HIS A O 1
ATOM 1936 N N . ILE A 1 249 ? 23.016 6.517 -10.375 1.00 96.56 249 ILE A N 1
ATOM 1937 C CA . ILE A 1 249 ? 21.925 6.453 -9.399 1.00 96.56 249 ILE A CA 1
ATOM 1938 C C . ILE A 1 249 ? 22.469 6.642 -7.976 1.00 96.56 249 ILE A C 1
ATOM 1940 O O . ILE A 1 249 ? 21.828 7.303 -7.163 1.00 96.56 249 ILE A O 1
ATOM 1944 N N . GLU A 1 250 ? 23.644 6.091 -7.676 1.00 95.50 250 GLU A N 1
ATOM 1945 C CA . GLU A 1 250 ? 24.362 6.316 -6.417 1.00 95.50 250 GLU A CA 1
ATOM 1946 C C . GLU A 1 250 ? 24.736 7.788 -6.260 1.00 95.50 250 GLU A C 1
ATOM 1948 O O . GLU A 1 250 ? 24.386 8.380 -5.244 1.00 95.50 250 GLU A O 1
ATOM 1953 N N . ALA A 1 251 ? 25.314 8.409 -7.295 1.00 93.69 251 ALA A N 1
ATOM 1954 C CA . ALA A 1 251 ? 25.612 9.839 -7.308 1.00 93.69 251 ALA A CA 1
ATOM 1955 C C . ALA A 1 251 ? 24.357 10.688 -7.047 1.00 93.69 251 ALA A C 1
ATOM 1957 O O . ALA A 1 251 ? 24.381 11.562 -6.184 1.00 93.69 251 ALA A O 1
ATOM 1958 N N . MET A 1 252 ? 23.229 10.373 -7.699 1.00 95.75 252 MET A N 1
ATOM 1959 C CA . MET A 1 252 ? 21.942 11.019 -7.411 1.00 95.75 252 MET A CA 1
ATOM 1960 C C . MET A 1 252 ? 21.561 10.894 -5.929 1.00 95.75 252 MET A C 1
ATOM 1962 O O . MET A 1 252 ? 21.144 11.877 -5.318 1.00 95.75 252 MET A O 1
ATOM 1966 N N . PHE A 1 253 ? 21.655 9.699 -5.337 1.00 95.31 253 PHE A N 1
ATOM 1967 C CA . PHE A 1 253 ? 21.308 9.512 -3.927 1.00 95.31 253 PHE A CA 1
ATOM 1968 C C . PHE A 1 253 ? 22.260 10.253 -2.987 1.00 95.31 253 PHE A C 1
ATOM 1970 O O . PHE A 1 253 ? 21.785 10.813 -1.998 1.00 95.31 253 PHE A O 1
ATOM 1977 N N . THR A 1 254 ? 23.550 10.325 -3.310 1.00 92.50 254 THR A N 1
ATOM 1978 C CA . THR A 1 254 ? 24.525 11.152 -2.590 1.00 92.50 254 THR A CA 1
ATOM 1979 C C . THR A 1 254 ? 24.118 12.625 -2.636 1.00 92.50 254 THR A C 1
ATOM 1981 O O . THR A 1 254 ? 23.990 13.251 -1.586 1.00 92.50 254 THR A O 1
ATOM 1984 N N . THR A 1 255 ? 23.790 13.162 -3.817 1.00 91.44 255 THR A N 1
ATOM 1985 C CA . THR A 1 255 ? 23.342 14.557 -3.976 1.00 91.44 255 THR A CA 1
ATOM 1986 C C . THR A 1 255 ? 22.057 14.847 -3.202 1.00 91.44 255 THR A C 1
ATOM 1988 O O . THR A 1 255 ? 21.982 15.831 -2.472 1.00 91.44 255 THR A O 1
ATOM 1991 N N . ILE A 1 256 ? 21.044 13.985 -3.315 1.00 91.00 256 ILE A N 1
ATOM 1992 C CA . ILE A 1 256 ? 19.755 14.183 -2.636 1.00 91.00 256 ILE A CA 1
ATOM 1993 C C . ILE A 1 256 ? 19.902 14.089 -1.111 1.00 91.00 256 ILE A C 1
ATOM 1995 O O . ILE A 1 256 ? 19.151 14.736 -0.385 1.00 91.00 256 ILE A O 1
ATOM 1999 N N . THR A 1 257 ? 20.834 13.274 -0.613 1.00 89.06 257 THR A N 1
ATOM 2000 C CA . THR A 1 257 ? 21.069 13.129 0.832 1.00 89.06 257 THR A CA 1
ATOM 2001 C C . THR A 1 257 ? 21.846 14.318 1.399 1.00 89.06 257 THR A C 1
ATOM 2003 O O . THR A 1 257 ? 21.612 14.687 2.547 1.00 89.06 257 THR A O 1
ATOM 2006 N N . ALA A 1 258 ? 22.714 14.941 0.596 1.00 86.00 258 ALA A N 1
ATOM 2007 C CA . ALA A 1 258 ? 23.440 16.155 0.968 1.00 86.00 258 ALA A CA 1
ATOM 2008 C C . ALA A 1 258 ? 22.539 17.403 1.029 1.00 86.00 258 ALA A C 1
ATOM 2010 O O . ALA A 1 258 ? 22.844 18.349 1.748 1.00 86.00 258 ALA A O 1
ATOM 2011 N N . GLN A 1 259 ? 21.424 17.415 0.293 1.00 82.00 259 GLN A N 1
ATOM 2012 C CA . GLN A 1 259 ? 20.488 18.537 0.298 1.00 82.00 259 GLN A CA 1
ATOM 2013 C C . GLN A 1 259 ? 19.467 18.421 1.443 1.00 82.00 259 GLN A C 1
ATOM 2015 O O . GLN A 1 259 ? 18.850 17.363 1.626 1.00 82.00 259 GLN A O 1
ATOM 2020 N N . PRO A 1 260 ? 19.208 19.509 2.191 1.00 76.25 260 PRO A N 1
ATOM 2021 C CA . PRO A 1 260 ? 18.146 19.518 3.180 1.00 76.25 260 PRO A CA 1
ATOM 2022 C C . PRO A 1 260 ? 16.789 19.348 2.492 1.00 76.25 260 PRO A C 1
ATOM 2024 O O . PRO A 1 260 ? 16.516 19.875 1.411 1.00 76.25 260 PRO A O 1
ATOM 2027 N N . SER A 1 261 ? 15.894 18.595 3.124 1.00 76.56 261 SER A N 1
ATOM 2028 C CA . SER A 1 261 ? 14.517 18.501 2.653 1.00 76.56 261 SER A CA 1
ATOM 2029 C C . SER A 1 261 ? 13.754 19.803 2.923 1.00 76.56 261 SER A C 1
ATOM 2031 O O . SER A 1 261 ? 14.255 20.739 3.540 1.00 76.56 261 SER A O 1
ATOM 2033 N N . ARG A 1 262 ? 12.475 19.847 2.527 1.00 70.56 262 ARG A N 1
ATOM 2034 C CA . ARG A 1 262 ? 11.592 21.005 2.773 1.00 70.56 262 ARG A CA 1
ATOM 2035 C C . ARG A 1 262 ? 11.456 21.370 4.262 1.00 70.56 262 ARG A C 1
ATOM 2037 O O . ARG A 1 262 ? 10.940 22.432 4.572 1.00 70.56 262 ARG A O 1
ATOM 2044 N N . THR A 1 263 ? 11.838 20.466 5.163 1.00 66.69 263 THR A N 1
ATOM 2045 C CA . THR A 1 263 ? 11.802 20.654 6.618 1.00 66.69 263 THR A CA 1
ATOM 2046 C C . THR A 1 263 ? 13.197 20.881 7.212 1.00 66.69 263 THR A C 1
ATOM 2048 O O . THR A 1 263 ? 13.377 20.653 8.401 1.00 66.69 263 THR A O 1
ATOM 2051 N N . GLY A 1 264 ? 14.207 21.214 6.400 1.00 74.00 264 GLY A N 1
ATOM 2052 C CA . GLY A 1 264 ? 15.594 21.437 6.836 1.00 74.00 264 GLY A CA 1
ATOM 2053 C C . GLY A 1 264 ? 16.395 20.160 7.133 1.00 74.00 264 GLY A C 1
ATOM 2054 O O . GLY A 1 264 ? 17.613 20.165 7.039 1.00 74.00 264 GLY A O 1
ATOM 2055 N N . ALA A 1 265 ? 15.729 19.041 7.430 1.00 76.31 265 ALA A N 1
ATOM 2056 C CA . ALA A 1 265 ? 16.380 17.762 7.727 1.00 76.31 265 ALA A CA 1
ATOM 2057 C C . ALA A 1 265 ? 16.671 16.923 6.461 1.00 76.31 265 ALA A C 1
ATOM 2059 O O . ALA A 1 265 ? 15.898 17.009 5.499 1.00 76.31 265 ALA A O 1
ATOM 2060 N N . PRO A 1 266 ? 17.696 16.050 6.459 1.00 83.56 266 PRO A N 1
ATOM 2061 C CA . PRO A 1 266 ? 17.936 15.091 5.378 1.00 83.56 266 PRO A CA 1
ATOM 2062 C C . PRO A 1 266 ? 16.752 14.140 5.138 1.00 83.56 266 PRO A C 1
ATOM 2064 O O . PRO A 1 266 ? 15.939 13.869 6.030 1.00 83.56 266 PRO A O 1
ATOM 2067 N N . LEU A 1 267 ? 16.648 13.582 3.928 1.00 87.69 267 LEU A N 1
ATOM 2068 C CA . LEU A 1 267 ? 15.618 12.583 3.632 1.00 87.69 267 LEU A CA 1
ATOM 2069 C C . LEU A 1 267 ? 15.843 11.283 4.414 1.00 87.69 267 LEU A C 1
ATOM 2071 O O . LEU A 1 267 ? 16.933 10.720 4.440 1.00 87.69 267 LEU A O 1
ATOM 2075 N N . SER A 1 268 ? 14.762 10.740 4.980 1.00 89.19 268 SER A N 1
ATOM 2076 C CA . SER A 1 268 ? 14.822 9.456 5.688 1.00 89.19 268 SER A CA 1
ATOM 2077 C C . SER A 1 268 ? 15.192 8.288 4.762 1.00 89.19 268 SER A C 1
ATOM 2079 O O . SER A 1 268 ? 14.755 8.238 3.608 1.00 89.19 268 SER A O 1
ATOM 2081 N N . ALA A 1 269 ? 15.868 7.267 5.304 1.00 91.81 269 ALA A N 1
ATOM 2082 C CA . ALA A 1 269 ? 16.173 6.021 4.590 1.00 91.81 269 ALA A CA 1
ATOM 2083 C C . ALA A 1 269 ? 14.923 5.372 3.958 1.00 91.81 269 ALA A C 1
ATOM 2085 O O . ALA A 1 269 ? 14.977 4.843 2.849 1.00 91.81 269 ALA A O 1
ATOM 2086 N N . ALA A 1 270 ? 13.762 5.463 4.619 1.00 91.81 270 ALA A N 1
ATOM 2087 C CA . ALA A 1 270 ? 12.499 4.962 4.077 1.00 91.81 270 ALA A CA 1
ATOM 2088 C C . ALA A 1 270 ? 12.066 5.713 2.805 1.00 91.81 270 ALA A C 1
ATOM 2090 O O . ALA A 1 270 ? 11.547 5.098 1.871 1.00 91.81 270 ALA A O 1
ATOM 2091 N N . THR A 1 271 ? 12.281 7.029 2.751 1.00 92.75 271 THR A N 1
ATOM 2092 C CA . THR A 1 271 ? 12.011 7.848 1.562 1.00 92.75 271 THR A CA 1
ATOM 2093 C C . THR A 1 271 ? 12.961 7.480 0.425 1.00 92.75 271 THR A C 1
ATOM 2095 O O . THR A 1 271 ? 12.492 7.233 -0.685 1.00 92.75 271 THR A O 1
ATOM 2098 N N . LEU A 1 272 ? 14.262 7.338 0.703 1.00 94.44 272 LEU A N 1
ATOM 2099 C CA . LEU A 1 272 ? 15.255 6.927 -0.299 1.00 94.44 272 LEU A CA 1
ATOM 2100 C C . LEU A 1 272 ? 14.896 5.567 -0.922 1.00 94.44 272 LEU A C 1
ATOM 2102 O O . LEU A 1 272 ? 14.868 5.417 -2.145 1.00 94.44 272 LEU A O 1
ATOM 2106 N N . GLN A 1 273 ? 14.502 4.591 -0.096 1.00 95.19 273 GLN A N 1
ATOM 2107 C CA . GLN A 1 273 ? 14.049 3.283 -0.580 1.00 95.19 273 GLN A CA 1
ATOM 2108 C C . GLN A 1 273 ? 12.792 3.373 -1.459 1.00 95.19 273 GLN A C 1
ATOM 2110 O O . GLN A 1 273 ? 12.690 2.642 -2.444 1.00 95.19 273 GLN A O 1
ATOM 2115 N N . LYS A 1 274 ? 11.842 4.272 -1.158 1.00 95.44 274 LYS A N 1
ATOM 2116 C CA . LYS A 1 274 ? 10.642 4.494 -1.992 1.00 95.44 274 LYS A CA 1
ATOM 2117 C C . LYS A 1 274 ? 10.982 5.123 -3.345 1.00 95.44 274 LYS A C 1
ATOM 2119 O O . LYS A 1 274 ? 10.412 4.713 -4.361 1.00 95.44 274 LYS A O 1
ATOM 2124 N N . ILE A 1 275 ? 11.921 6.070 -3.372 1.00 96.19 275 ILE A N 1
ATOM 2125 C CA . ILE A 1 275 ? 12.435 6.669 -4.612 1.00 96.19 275 ILE A CA 1
ATOM 2126 C C . ILE A 1 275 ? 13.096 5.575 -5.462 1.00 96.19 275 ILE A C 1
ATOM 2128 O O . ILE A 1 275 ? 12.707 5.379 -6.617 1.00 96.19 275 ILE A O 1
ATOM 2132 N N . ARG A 1 276 ? 13.988 4.763 -4.870 1.00 96.69 276 ARG A N 1
ATOM 2133 C CA . ARG A 1 276 ? 14.630 3.626 -5.555 1.00 96.69 276 ARG A CA 1
ATOM 2134 C C . ARG A 1 276 ? 13.612 2.608 -6.061 1.00 96.69 276 ARG A C 1
ATOM 2136 O O . ARG A 1 276 ? 13.727 2.140 -7.188 1.00 96.69 276 ARG A O 1
ATOM 2143 N N . ALA A 1 277 ? 12.600 2.269 -5.263 1.00 96.62 277 ALA A N 1
ATOM 2144 C CA . ALA A 1 277 ? 11.547 1.336 -5.662 1.00 96.62 277 ALA A CA 1
ATOM 2145 C C . ALA A 1 277 ? 10.737 1.851 -6.863 1.00 96.62 277 ALA A C 1
ATOM 2147 O O . ALA A 1 277 ? 10.376 1.066 -7.739 1.00 96.62 277 ALA A O 1
ATOM 2148 N N . THR A 1 278 ? 10.498 3.164 -6.929 1.00 97.62 278 THR A N 1
ATOM 2149 C CA . THR A 1 278 ? 9.830 3.814 -8.065 1.00 97.62 278 THR A CA 1
ATOM 2150 C C . THR A 1 278 ? 10.680 3.709 -9.327 1.00 97.62 278 THR A C 1
ATOM 2152 O O . THR A 1 278 ? 10.195 3.211 -10.341 1.00 97.62 278 THR A O 1
ATOM 2155 N N . LEU A 1 279 ? 11.966 4.072 -9.246 1.00 97.69 279 LEU A N 1
ATOM 2156 C CA . LEU A 1 279 ? 12.904 3.933 -10.364 1.00 97.69 279 LEU A CA 1
ATOM 2157 C C . LEU A 1 279 ? 13.018 2.473 -10.817 1.00 97.69 279 LEU A C 1
ATOM 2159 O O . LEU A 1 279 ? 12.897 2.173 -12.000 1.00 97.69 279 LEU A O 1
ATOM 2163 N N . ARG A 1 280 ? 13.162 1.535 -9.876 1.00 97.31 280 ARG A N 1
ATOM 2164 C CA . ARG A 1 280 ? 13.232 0.100 -10.171 1.00 97.31 280 ARG A CA 1
ATOM 2165 C C . ARG A 1 280 ? 11.978 -0.383 -10.897 1.00 97.31 280 ARG A C 1
ATOM 2167 O O . ARG A 1 280 ? 12.105 -1.155 -11.843 1.00 97.31 280 ARG A O 1
ATOM 2174 N N . ARG A 1 281 ? 10.782 0.056 -10.485 1.00 96.88 281 ARG A N 1
ATOM 2175 C CA . ARG A 1 281 ? 9.523 -0.280 -11.169 1.00 96.88 281 ARG A CA 1
ATOM 2176 C C . ARG A 1 281 ? 9.503 0.267 -12.597 1.00 96.88 281 ARG A C 1
ATOM 2178 O O . ARG A 1 281 ? 9.146 -0.491 -13.494 1.00 96.88 281 ARG A O 1
ATOM 2185 N N . ALA A 1 282 ? 9.914 1.518 -12.800 1.00 96.56 282 ALA A N 1
ATOM 2186 C CA . ALA A 1 282 ? 9.986 2.135 -14.122 1.00 96.56 282 ALA A CA 1
ATOM 2187 C C . ALA A 1 282 ? 10.973 1.402 -15.044 1.00 96.56 282 ALA A C 1
ATOM 2189 O O . ALA A 1 282 ? 10.619 1.016 -16.150 1.00 96.56 282 ALA A O 1
ATOM 2190 N N . LEU A 1 283 ? 12.192 1.124 -14.576 1.00 95.94 283 LEU A N 1
ATOM 2191 C CA . LEU A 1 283 ? 13.214 0.429 -15.369 1.00 95.94 283 LEU A CA 1
ATOM 2192 C C . LEU A 1 283 ? 12.871 -1.048 -15.617 1.00 95.94 283 LEU A C 1
ATOM 2194 O O . LEU A 1 283 ? 13.221 -1.598 -16.652 1.00 95.94 283 LEU A O 1
ATOM 2198 N N . ASN A 1 284 ? 12.127 -1.698 -14.716 1.00 95.50 284 ASN A N 1
ATOM 2199 C CA . ASN A 1 284 ? 11.584 -3.030 -14.992 1.00 95.50 284 ASN A CA 1
ATOM 2200 C C . ASN A 1 284 ? 10.558 -3.012 -16.132 1.00 95.50 284 ASN A C 1
ATOM 2202 O O . ASN A 1 284 ? 10.476 -3.988 -16.870 1.00 95.50 284 ASN A O 1
ATOM 2206 N N . MET A 1 285 ? 9.778 -1.935 -16.278 1.00 92.31 285 MET A N 1
ATOM 2207 C CA . MET A 1 285 ? 8.901 -1.788 -17.440 1.00 92.31 285 MET A CA 1
ATOM 2208 C C . MET A 1 285 ? 9.720 -1.551 -18.718 1.00 92.31 285 MET A C 1
ATOM 2210 O O . MET A 1 285 ? 9.420 -2.161 -19.734 1.00 92.31 285 MET A O 1
ATOM 2214 N N . ALA A 1 286 ? 10.823 -0.797 -18.640 1.00 88.94 286 ALA A N 1
ATOM 2215 C CA . ALA A 1 286 ? 11.732 -0.607 -19.775 1.00 88.94 286 ALA A CA 1
ATOM 2216 C C . ALA A 1 286 ? 12.321 -1.934 -20.275 1.00 88.94 286 ALA A C 1
ATOM 2218 O O . ALA A 1 286 ? 12.446 -2.140 -21.476 1.00 88.94 286 ALA A O 1
ATOM 2219 N N . ILE A 1 287 ? 12.643 -2.849 -19.353 1.00 88.69 287 ILE A N 1
ATOM 2220 C CA . ILE A 1 287 ? 13.101 -4.203 -19.693 1.00 88.69 287 ILE A CA 1
ATOM 2221 C C . ILE A 1 287 ? 11.996 -5.007 -20.379 1.00 88.69 287 ILE A C 1
ATOM 2223 O O . ILE A 1 287 ? 12.258 -5.686 -21.366 1.00 88.69 287 ILE A O 1
ATOM 2227 N N . ARG A 1 288 ? 10.752 -4.928 -19.885 1.00 86.56 288 ARG A N 1
ATOM 2228 C CA . ARG A 1 288 ? 9.609 -5.605 -20.524 1.00 86.56 288 ARG A CA 1
ATOM 2229 C C . ARG A 1 288 ? 9.362 -5.095 -21.942 1.00 86.56 288 ARG A C 1
ATOM 2231 O O . ARG A 1 288 ? 9.007 -5.885 -22.805 1.00 86.56 288 ARG A O 1
ATOM 2238 N N . GLU A 1 289 ? 9.595 -3.807 -22.171 1.00 83.00 289 GLU A N 1
ATOM 2239 C CA . GLU A 1 289 ? 9.550 -3.169 -23.491 1.00 83.00 289 GLU A CA 1
ATOM 2240 C C . GLU A 1 289 ? 10.859 -3.326 -24.290 1.00 83.00 289 GLU A C 1
ATOM 2242 O O . GLU A 1 289 ? 11.002 -2.725 -25.349 1.00 83.00 289 GLU A O 1
ATOM 2247 N N . GLN A 1 290 ? 11.817 -4.123 -23.797 1.00 81.12 290 GLN A N 1
ATOM 2248 C CA . GLN A 1 290 ? 13.106 -4.414 -24.442 1.00 81.12 290 GLN A CA 1
ATOM 2249 C C . GLN A 1 290 ? 13.979 -3.177 -24.735 1.00 81.12 290 GLN A C 1
ATOM 2251 O O . GLN A 1 290 ? 14.894 -3.226 -25.551 1.00 81.12 290 GLN A O 1
ATOM 2256 N N . LEU A 1 291 ? 13.748 -2.066 -24.031 1.00 78.38 291 LEU A N 1
ATOM 2257 C CA . LEU A 1 291 ? 14.543 -0.834 -24.146 1.00 78.38 291 LEU A CA 1
ATOM 2258 C C . LEU A 1 291 ? 15.825 -0.879 -23.312 1.00 78.38 291 LEU A C 1
ATOM 2260 O O . LEU A 1 291 ? 16.724 -0.057 -23.486 1.00 78.38 291 LEU A O 1
ATOM 2264 N N . LEU A 1 292 ? 15.870 -1.793 -22.345 1.00 83.31 292 LEU A N 1
ATOM 2265 C CA . LEU A 1 292 ? 16.949 -1.934 -21.384 1.00 83.31 292 LEU A CA 1
ATOM 2266 C C . LEU A 1 292 ? 17.184 -3.421 -21.111 1.00 83.31 292 LEU A C 1
ATOM 2268 O O . LEU A 1 292 ? 16.230 -4.163 -20.903 1.00 83.31 292 LEU A O 1
ATOM 2272 N N . ALA A 1 293 ? 18.443 -3.858 -21.080 1.00 81.75 293 ALA A N 1
ATOM 2273 C CA . ALA A 1 293 ? 18.775 -5.261 -20.823 1.00 81.75 293 ALA A CA 1
ATOM 2274 C C . ALA A 1 293 ? 18.745 -5.614 -19.325 1.00 81.75 293 ALA A C 1
ATOM 2276 O O . ALA A 1 293 ? 18.272 -6.676 -18.928 1.00 81.75 293 ALA A O 1
ATOM 2277 N N . ILE A 1 294 ? 19.251 -4.716 -18.473 1.00 85.94 294 ILE A N 1
ATOM 2278 C CA . ILE A 1 294 ? 19.440 -4.946 -17.034 1.00 85.94 294 ILE A CA 1
ATOM 2279 C C . ILE A 1 294 ? 18.952 -3.726 -16.263 1.00 85.94 294 ILE A C 1
ATOM 2281 O O . ILE A 1 294 ? 19.083 -2.601 -16.723 1.00 85.94 294 ILE A O 1
ATOM 2285 N N . ASN A 1 295 ? 18.409 -3.928 -15.062 1.00 92.69 295 ASN A N 1
ATOM 2286 C CA . ASN A 1 295 ? 17.950 -2.832 -14.215 1.00 92.69 295 ASN A CA 1
ATOM 2287 C C . ASN A 1 295 ? 19.095 -2.326 -13.311 1.00 92.69 295 ASN A C 1
ATOM 2289 O O . ASN A 1 295 ? 19.341 -2.960 -12.277 1.00 92.69 295 ASN A O 1
ATOM 2293 N N . PRO A 1 296 ? 19.752 -1.189 -13.617 1.00 92.69 296 PRO A N 1
ATOM 2294 C CA . PRO A 1 296 ? 20.849 -0.660 -12.804 1.00 92.69 296 PRO A CA 1
ATOM 2295 C C . PRO A 1 296 ? 20.411 -0.302 -11.377 1.00 92.69 296 PRO A C 1
ATOM 2297 O O . PRO A 1 296 ? 21.192 -0.435 -10.440 1.00 92.69 296 PRO A O 1
ATOM 2300 N N . ALA A 1 297 ? 19.138 0.056 -11.159 1.00 94.00 297 ALA A N 1
ATOM 2301 C CA . ALA A 1 297 ? 18.630 0.405 -9.830 1.00 94.00 297 ALA A CA 1
ATOM 2302 C C . ALA A 1 297 ? 18.580 -0.787 -8.855 1.00 94.00 297 ALA A C 1
ATOM 2304 O O . ALA A 1 297 ? 18.382 -0.589 -7.655 1.00 94.00 297 ALA A O 1
ATOM 2305 N N . ARG A 1 298 ? 18.729 -2.030 -9.342 1.00 92.50 298 ARG A N 1
ATOM 2306 C CA . ARG A 1 298 ? 18.838 -3.222 -8.483 1.00 92.50 298 ARG A CA 1
ATOM 2307 C C . ARG A 1 298 ? 20.193 -3.329 -7.788 1.00 92.50 298 ARG A C 1
ATOM 2309 O O . ARG A 1 298 ? 20.242 -3.955 -6.736 1.00 92.50 298 ARG A O 1
ATOM 2316 N N . LEU A 1 299 ? 21.235 -2.747 -8.377 1.00 90.56 299 LEU A N 1
ATOM 2317 C CA . LEU A 1 299 ? 22.613 -2.837 -7.891 1.00 90.56 299 LEU A CA 1
ATOM 2318 C C . LEU A 1 299 ? 22.910 -1.798 -6.803 1.00 90.56 299 LEU A C 1
ATOM 2320 O O . LEU A 1 299 ? 23.802 -1.998 -5.994 1.00 90.56 299 LEU A O 1
ATOM 2324 N N . VAL A 1 300 ? 22.108 -0.733 -6.742 1.00 93.31 300 VAL A N 1
ATOM 2325 C CA . VAL A 1 300 ? 22.275 0.355 -5.775 1.00 93.31 300 VAL A CA 1
ATOM 2326 C C . VAL A 1 300 ? 21.965 -0.122 -4.361 1.00 93.31 300 VAL A C 1
ATOM 2328 O O . VAL A 1 300 ? 20.837 -0.554 -4.070 1.00 93.31 300 VAL A O 1
ATOM 2331 N N . LEU A 1 301 ? 22.939 0.032 -3.469 1.00 90.00 301 LEU A N 1
ATOM 2332 C CA . LEU A 1 301 ? 22.806 -0.222 -2.041 1.00 90.00 301 LEU A CA 1
ATOM 2333 C C . LEU A 1 301 ? 22.360 1.055 -1.323 1.00 90.00 301 LEU A C 1
ATOM 2335 O O . LEU A 1 301 ? 22.911 2.129 -1.517 1.00 90.00 301 LEU A O 1
ATOM 2339 N N . LEU A 1 302 ? 21.321 0.937 -0.498 1.00 91.88 302 LEU A N 1
ATOM 2340 C CA . LEU A 1 302 ? 20.780 2.041 0.294 1.00 91.88 302 LEU A CA 1
ATOM 2341 C C . LEU A 1 302 ? 20.549 1.579 1.732 1.00 91.88 302 LEU A C 1
ATOM 2343 O O . LEU A 1 302 ? 20.208 0.403 1.931 1.00 91.88 302 LEU A O 1
ATOM 2347 N N . PRO A 1 303 ? 20.628 2.490 2.720 1.00 88.62 303 PRO A N 1
ATOM 2348 C CA . PRO A 1 303 ? 20.389 2.156 4.116 1.00 88.62 303 PRO A CA 1
ATOM 2349 C C . PRO A 1 303 ? 19.003 1.533 4.299 1.00 88.62 303 PRO A C 1
ATOM 2351 O O . PRO A 1 303 ? 18.007 1.950 3.690 1.00 88.62 303 PRO A O 1
ATOM 2354 N N . ARG A 1 304 ? 18.931 0.499 5.140 1.00 88.50 304 ARG A N 1
ATOM 2355 C CA . ARG A 1 304 ? 17.660 -0.139 5.490 1.00 88.50 304 ARG A CA 1
ATOM 2356 C C . ARG A 1 304 ? 16.939 0.730 6.526 1.00 88.50 304 ARG A C 1
ATOM 2358 O O . ARG A 1 304 ? 17.552 1.109 7.522 1.00 88.50 304 ARG A O 1
ATOM 2365 N N . PRO A 1 305 ? 15.651 1.058 6.325 1.00 87.94 305 PRO A N 1
ATOM 2366 C CA . PRO A 1 305 ? 14.904 1.819 7.313 1.00 87.94 305 PRO A CA 1
ATOM 2367 C C . PRO A 1 305 ? 14.761 0.997 8.595 1.00 87.94 305 PRO A C 1
ATOM 2369 O O . PRO A 1 305 ? 14.360 -0.168 8.549 1.00 87.94 305 PRO A O 1
ATOM 2372 N N . ARG A 1 306 ? 15.066 1.616 9.738 1.00 85.38 306 ARG A N 1
ATOM 2373 C CA . ARG A 1 306 ? 14.800 1.018 11.048 1.00 85.38 306 ARG A CA 1
ATOM 2374 C C . ARG A 1 306 ? 13.289 0.920 11.252 1.00 85.38 306 ARG A C 1
ATOM 2376 O O . ARG A 1 306 ? 12.547 1.855 10.949 1.00 85.38 306 ARG A O 1
ATOM 2383 N N . ARG A 1 307 ? 12.827 -0.228 11.745 1.00 81.00 307 ARG A N 1
ATOM 2384 C CA . ARG A 1 307 ? 11.435 -0.393 12.173 1.00 81.00 307 ARG A CA 1
ATOM 2385 C C . ARG A 1 307 ? 11.312 0.140 13.594 1.00 81.00 307 ARG A C 1
ATOM 2387 O O . ARG A 1 307 ? 12.032 -0.307 14.480 1.00 81.00 307 ARG A O 1
ATOM 2394 N N . HIS A 1 308 ? 10.406 1.087 13.795 1.00 84.31 308 HIS A N 1
ATOM 2395 C CA . HIS A 1 308 ? 10.095 1.620 15.116 1.00 84.31 308 HIS A CA 1
ATOM 2396 C C . HIS A 1 308 ? 8.851 0.917 15.643 1.00 84.31 308 HIS A C 1
ATOM 2398 O O . HIS A 1 308 ? 7.811 0.937 14.984 1.00 84.31 308 HIS A O 1
ATOM 2404 N N . ARG A 1 309 ? 8.975 0.281 16.807 1.00 84.12 309 ARG A N 1
ATOM 2405 C CA . ARG A 1 309 ? 7.842 -0.346 17.489 1.00 84.12 309 ARG A CA 1
ATOM 2406 C C . ARG A 1 309 ? 7.049 0.719 18.259 1.00 84.12 309 ARG A C 1
ATOM 2408 O O . ARG A 1 309 ? 7.671 1.680 18.723 1.00 84.12 309 ARG A O 1
ATOM 2415 N N . PRO A 1 310 ? 5.716 0.587 18.380 1.00 87.00 310 PRO A N 1
ATOM 2416 C CA . PRO A 1 310 ? 4.919 1.466 19.223 1.00 87.00 310 PRO A CA 1
ATOM 2417 C C . PRO A 1 310 ? 5.399 1.403 20.674 1.00 87.00 310 PRO A C 1
ATOM 2419 O O . PRO A 1 310 ? 5.679 0.322 21.192 1.00 87.00 310 PRO A O 1
ATOM 2422 N N . GLN A 1 311 ? 5.501 2.563 21.316 1.00 88.12 311 GLN A N 1
ATOM 2423 C CA . GLN A 1 311 ? 5.898 2.685 22.716 1.00 88.12 311 GLN A CA 1
ATOM 2424 C C . GLN A 1 311 ? 4.847 3.480 23.493 1.00 88.12 311 GLN A C 1
ATOM 2426 O O . GLN A 1 311 ? 4.426 4.532 23.008 1.00 88.12 311 GLN A O 1
ATOM 2431 N N . PRO A 1 312 ? 4.429 3.022 24.682 1.00 88.38 312 PRO A N 1
ATOM 2432 C CA . PRO A 1 312 ? 3.494 3.773 25.504 1.00 88.38 312 PRO A CA 1
ATOM 2433 C C . PRO A 1 312 ? 4.158 5.022 26.093 1.00 88.38 312 PRO A C 1
ATOM 2435 O O . PRO A 1 312 ? 5.344 5.006 26.434 1.00 88.38 312 PRO A O 1
ATOM 2438 N N . TRP A 1 313 ? 3.384 6.092 26.253 1.00 91.62 313 TRP A N 1
ATOM 2439 C CA . TRP A 1 313 ? 3.763 7.293 27.000 1.00 91.62 313 TRP A CA 1
ATOM 2440 C C . TRP A 1 313 ? 3.765 7.026 28.516 1.00 91.62 313 TRP A C 1
ATOM 2442 O O . TRP A 1 313 ? 2.906 7.503 29.252 1.00 91.62 313 TRP A O 1
ATOM 2452 N N . SER A 1 314 ? 4.743 6.244 28.988 1.00 88.75 314 SER A N 1
ATOM 2453 C CA . SER A 1 314 ? 4.981 6.017 30.422 1.00 88.75 314 SER A CA 1
ATOM 2454 C C . SER A 1 314 ? 5.327 7.317 31.151 1.00 88.75 314 SER A C 1
ATOM 2456 O O . SER A 1 314 ? 5.883 8.228 30.538 1.00 88.75 314 SER A O 1
ATOM 2458 N N . ALA A 1 315 ? 5.099 7.370 32.468 1.00 88.75 315 ALA A N 1
ATOM 2459 C CA . ALA A 1 315 ? 5.432 8.531 33.301 1.00 88.75 315 ALA A CA 1
ATOM 2460 C C . ALA A 1 315 ? 6.877 9.025 33.078 1.00 88.75 315 ALA A C 1
ATOM 2462 O O . ALA A 1 315 ? 7.103 10.203 32.826 1.00 88.75 315 ALA A O 1
ATOM 2463 N N . SER A 1 316 ? 7.843 8.102 33.027 1.00 89.62 316 SER A N 1
ATOM 2464 C CA . SER A 1 316 ? 9.250 8.407 32.730 1.00 89.62 316 SER A CA 1
ATOM 2465 C C . SER A 1 316 ? 9.479 9.060 31.362 1.00 89.62 316 SER A C 1
ATOM 2467 O O . SER A 1 316 ? 10.318 9.947 31.227 1.00 89.62 316 SER A O 1
ATOM 2469 N N . ARG A 1 317 ? 8.732 8.651 30.328 1.00 92.50 317 ARG A N 1
ATOM 2470 C CA . ARG A 1 317 ? 8.838 9.252 28.992 1.00 92.50 317 ARG A CA 1
ATOM 2471 C C . ARG A 1 317 ? 8.178 10.617 28.951 1.00 92.50 317 ARG A C 1
ATOM 2473 O O . ARG A 1 317 ? 8.719 11.501 28.302 1.00 92.50 317 ARG A O 1
ATOM 2480 N N . VAL A 1 318 ? 7.042 10.786 29.626 1.00 93.56 318 VAL A N 1
ATOM 2481 C CA . VAL A 1 318 ? 6.381 12.091 29.746 1.00 93.56 318 VAL A CA 1
ATOM 2482 C C . VAL A 1 318 ? 7.315 13.088 30.429 1.00 93.56 318 VAL A C 1
ATOM 2484 O O . VAL A 1 318 ? 7.535 14.159 29.875 1.00 93.56 318 VAL A O 1
ATOM 2487 N N . ALA A 1 319 ? 7.954 12.694 31.534 1.00 92.75 319 ALA A N 1
ATOM 2488 C CA . ALA A 1 319 ? 8.956 13.513 32.213 1.00 92.75 319 ALA A CA 1
ATOM 2489 C C . ALA A 1 319 ? 10.142 13.862 31.296 1.00 92.75 319 ALA A C 1
ATOM 2491 O O . ALA A 1 319 ? 10.515 15.026 31.186 1.00 92.75 319 ALA A O 1
ATOM 2492 N N . ALA A 1 320 ? 10.695 12.884 30.565 1.00 92.75 320 ALA A N 1
ATOM 2493 C CA . ALA A 1 320 ? 11.769 13.143 29.601 1.00 92.75 320 ALA A CA 1
ATOM 2494 C C . ALA A 1 320 ? 11.330 14.119 28.494 1.00 92.75 320 ALA A C 1
ATOM 2496 O O . ALA A 1 320 ? 12.051 15.057 28.169 1.00 92.75 320 ALA A O 1
ATOM 2497 N N . TRP A 1 321 ? 10.128 13.942 27.946 1.00 94.56 321 TRP A N 1
ATOM 2498 C CA . TRP A 1 321 ? 9.572 14.836 26.934 1.00 94.56 321 TRP A CA 1
ATOM 2499 C C . TRP A 1 321 ? 9.377 16.262 27.453 1.00 94.56 321 TRP A C 1
ATOM 2501 O O . TRP A 1 321 ? 9.714 17.204 26.742 1.00 94.56 321 TRP A O 1
ATOM 2511 N N . GLN A 1 322 ? 8.875 16.428 28.674 1.00 93.56 322 GLN A N 1
ATOM 2512 C CA . GLN A 1 322 ? 8.721 17.741 29.298 1.00 93.56 322 GLN A CA 1
ATOM 2513 C C . GLN A 1 322 ? 10.079 18.403 29.564 1.00 93.56 322 GLN A C 1
ATOM 2515 O O . GLN A 1 322 ? 10.224 19.598 29.335 1.00 93.56 322 GLN A O 1
ATOM 2520 N N . ALA A 1 323 ? 11.083 17.626 29.982 1.00 94.19 323 ALA A N 1
ATOM 2521 C CA . ALA A 1 323 ? 12.410 18.140 30.304 1.00 94.19 323 ALA A CA 1
ATOM 2522 C C . ALA A 1 323 ? 13.230 18.547 29.068 1.00 94.19 323 ALA A C 1
ATOM 2524 O O . ALA A 1 323 ? 13.927 19.555 29.096 1.00 94.19 323 ALA A O 1
ATOM 2525 N N . ASN A 1 324 ? 13.200 17.756 27.989 1.00 93.56 324 ASN A N 1
ATOM 2526 C CA . ASN A 1 324 ? 14.112 17.947 26.850 1.00 93.56 324 ASN A CA 1
ATOM 2527 C C . ASN A 1 324 ? 13.477 17.714 25.468 1.00 93.56 324 ASN A C 1
ATOM 2529 O O . ASN A 1 324 ? 14.177 17.638 24.457 1.00 93.56 324 ASN A O 1
ATOM 2533 N N . GLY A 1 325 ? 12.153 17.572 25.390 1.00 90.94 325 GLY A N 1
ATOM 2534 C CA . GLY A 1 325 ? 11.428 17.365 24.135 1.00 90.94 325 GLY A CA 1
ATOM 2535 C C . GLY A 1 325 ? 11.587 15.970 23.519 1.00 90.94 325 GLY A C 1
ATOM 2536 O O . GLY A 1 325 ? 11.026 15.715 22.445 1.00 90.94 325 GLY A O 1
ATOM 2537 N N . CYS A 1 326 ? 12.314 15.048 24.162 1.00 89.38 326 CYS A N 1
ATOM 2538 C CA . CYS A 1 326 ? 12.555 13.712 23.629 1.00 89.38 326 CYS A CA 1
ATOM 2539 C C . CYS A 1 326 ? 11.265 12.887 23.611 1.00 89.38 326 CYS A C 1
ATOM 2541 O O . CYS A 1 326 ? 10.581 12.737 24.620 1.00 89.38 326 CYS A O 1
ATOM 2543 N N . LYS A 1 327 ? 10.916 12.338 22.444 1.00 90.75 327 LYS A N 1
ATOM 2544 C CA . LYS A 1 327 ? 9.678 11.574 22.251 1.00 90.75 327 LYS A CA 1
ATOM 2545 C C . LYS A 1 327 ? 9.883 10.345 21.370 1.00 90.75 327 LYS A C 1
ATOM 2547 O O . LYS A 1 327 ? 10.669 10.405 20.419 1.00 90.75 327 LYS A O 1
ATOM 2552 N N . PRO A 1 328 ? 9.146 9.243 21.609 1.00 88.25 328 PRO A N 1
ATOM 2553 C CA . PRO A 1 328 ? 9.204 8.077 20.739 1.00 88.25 328 PRO A CA 1
ATOM 2554 C C . PRO A 1 328 ? 8.758 8.405 19.309 1.00 88.25 328 PRO A C 1
ATOM 2556 O O . PRO A 1 328 ? 7.841 9.194 19.080 1.00 88.25 328 PRO A O 1
ATOM 2559 N N . VAL A 1 329 ? 9.361 7.731 18.325 1.00 87.94 329 VAL A N 1
ATOM 2560 C CA . VAL A 1 329 ? 8.982 7.890 16.906 1.00 87.94 329 VAL A CA 1
ATOM 2561 C C . VAL A 1 329 ? 7.543 7.428 16.651 1.00 87.94 329 VAL A C 1
ATOM 2563 O O . VAL A 1 329 ? 6.823 8.037 15.854 1.00 87.94 329 VAL A O 1
ATOM 2566 N N . VAL A 1 330 ? 7.132 6.353 17.329 1.00 90.56 330 VAL A N 1
ATOM 2567 C CA . VAL A 1 330 ? 5.761 5.835 17.344 1.00 90.56 330 VAL A CA 1
ATOM 2568 C C . VAL A 1 330 ? 5.341 5.723 18.802 1.00 90.56 330 VAL A C 1
ATOM 2570 O O . VAL A 1 330 ? 5.734 4.783 19.488 1.00 90.56 330 VAL A O 1
ATOM 2573 N N . ALA A 1 331 ? 4.583 6.706 19.273 1.00 90.88 331 ALA A N 1
ATOM 2574 C CA . ALA A 1 331 ? 4.069 6.735 20.635 1.00 90.88 331 ALA A CA 1
ATOM 2575 C C . ALA A 1 331 ? 2.578 6.374 20.665 1.00 90.88 331 ALA A C 1
ATOM 2577 O O . ALA A 1 331 ? 1.849 6.735 19.738 1.00 90.88 331 ALA A O 1
ATOM 2578 N N . VAL A 1 332 ? 2.137 5.685 21.714 1.00 92.38 332 VAL A N 1
ATOM 2579 C CA . VAL A 1 332 ? 0.725 5.406 22.017 1.00 92.38 332 VAL A CA 1
ATOM 2580 C C . VAL A 1 332 ? 0.392 5.939 23.406 1.00 92.38 332 VAL A C 1
ATOM 2582 O O . VAL A 1 332 ? 1.258 5.967 24.280 1.00 92.38 332 VAL A O 1
ATOM 2585 N N . TRP A 1 333 ? -0.843 6.384 23.604 1.00 93.00 333 TRP A N 1
ATOM 2586 C CA . TRP A 1 333 ? -1.314 6.776 24.930 1.00 93.00 333 TRP A CA 1
ATOM 2587 C C . TRP A 1 333 ? -1.568 5.559 25.814 1.00 93.00 333 TRP A C 1
ATOM 2589 O O . TRP A 1 333 ? -1.906 4.481 25.319 1.00 93.00 333 TRP A O 1
ATOM 2599 N N . THR A 1 334 ? -1.409 5.752 27.120 1.00 90.75 334 THR A N 1
ATOM 2600 C CA . THR A 1 334 ? -1.928 4.825 28.130 1.00 90.75 334 THR A CA 1
ATOM 2601 C C . THR A 1 334 ? -3.463 4.886 28.167 1.00 90.75 334 THR A C 1
ATOM 2603 O O . THR A 1 334 ? -4.046 5.848 27.652 1.00 90.75 334 THR A O 1
ATOM 2606 N N . PRO A 1 335 ? -4.149 3.899 28.777 1.00 90.81 335 PRO A N 1
ATOM 2607 C CA . PRO A 1 335 ? -5.599 3.967 28.974 1.00 90.81 335 PRO A CA 1
ATOM 2608 C C . PRO A 1 335 ? -6.051 5.266 29.658 1.00 90.81 335 PRO A C 1
ATOM 2610 O O . PRO A 1 335 ? -7.027 5.875 29.231 1.00 90.81 335 PRO A O 1
ATOM 2613 N N . GLN A 1 336 ? -5.303 5.724 30.666 1.00 91.25 336 GLN A N 1
ATOM 2614 C CA . GLN A 1 336 ? -5.592 6.941 31.428 1.00 91.25 336 GLN A CA 1
ATOM 2615 C C . GLN A 1 336 ? -5.489 8.193 30.547 1.00 91.25 336 GLN A C 1
ATOM 2617 O O . GLN A 1 336 ? -6.441 8.959 30.457 1.00 91.25 336 GLN A O 1
ATOM 2622 N N . GLN A 1 337 ? -4.392 8.343 29.800 1.00 94.88 337 GLN A N 1
ATOM 2623 C CA . GLN A 1 337 ? -4.203 9.468 28.873 1.00 94.88 337 GLN A CA 1
ATOM 2624 C C . GLN A 1 337 ? -5.252 9.482 27.754 1.00 94.88 337 GLN A C 1
ATOM 2626 O O . GLN A 1 337 ? -5.696 10.543 27.320 1.00 94.88 337 GLN A O 1
ATOM 2631 N N . LEU A 1 338 ? -5.665 8.306 27.265 1.00 95.94 338 LEU A N 1
ATOM 2632 C CA . LEU A 1 338 ? -6.752 8.222 26.294 1.00 95.94 338 LEU A CA 1
ATOM 2633 C C . LEU A 1 338 ? -8.086 8.661 26.913 1.00 95.94 338 LEU A C 1
ATOM 2635 O O . LEU A 1 338 ? -8.840 9.379 26.259 1.00 95.94 338 LEU A O 1
ATOM 2639 N N . ALA A 1 339 ? -8.382 8.251 28.147 1.00 96.50 339 ALA A N 1
ATOM 2640 C CA . ALA A 1 339 ? -9.584 8.681 28.852 1.00 96.50 339 ALA A CA 1
ATOM 2641 C C . ALA A 1 339 ? -9.595 10.204 29.061 1.00 96.50 339 ALA A C 1
ATOM 2643 O O . ALA A 1 339 ? -10.593 10.847 28.741 1.00 96.50 339 ALA A O 1
ATOM 2644 N N . GLU A 1 340 ? -8.474 10.791 29.489 1.00 97.81 340 GLU A N 1
ATOM 2645 C CA . GLU A 1 340 ? -8.290 12.246 29.597 1.00 97.81 340 GLU A CA 1
ATOM 2646 C C . GLU A 1 340 ? -8.556 12.950 28.261 1.00 97.81 340 GLU A C 1
ATOM 2648 O O . GLU A 1 340 ? -9.310 13.922 28.207 1.00 97.81 340 GLU A O 1
ATOM 2653 N N . PHE A 1 341 ? -8.021 12.421 27.155 1.00 98.12 341 PHE A N 1
ATOM 2654 C CA . PHE A 1 341 ? -8.285 12.972 25.827 1.00 98.12 341 PHE A CA 1
ATOM 2655 C C . PHE A 1 341 ? -9.769 12.906 25.460 1.00 98.12 341 PHE A C 1
ATOM 2657 O O . PHE A 1 341 ? -10.322 13.887 24.969 1.00 98.12 341 PHE A O 1
ATOM 2664 N N . LEU A 1 342 ? -10.420 11.758 25.673 1.00 97.75 342 LEU A N 1
ATOM 2665 C CA . LEU A 1 342 ? -11.835 11.567 25.345 1.00 97.75 342 LEU A CA 1
ATOM 2666 C C . LEU A 1 342 ? -12.736 12.477 26.187 1.00 97.75 342 LEU A C 1
ATOM 2668 O O . LEU A 1 342 ? -13.702 13.019 25.655 1.00 97.75 342 LEU A O 1
ATOM 2672 N N . LEU A 1 343 ? -12.396 12.706 27.456 1.00 97.81 343 LEU A N 1
ATOM 2673 C CA . LEU A 1 343 ? -13.069 13.691 28.301 1.00 97.81 343 LEU A CA 1
ATOM 2674 C C . LEU A 1 343 ? -12.868 15.117 27.775 1.00 97.81 343 LEU A C 1
ATOM 2676 O O . LEU A 1 343 ? -13.836 15.871 27.694 1.00 97.81 343 LEU A O 1
ATOM 2680 N N . PHE A 1 344 ? -11.651 15.469 27.355 1.00 98.12 344 PHE A N 1
ATOM 2681 C CA . PHE A 1 344 ? -11.346 16.780 26.778 1.00 98.12 344 PHE A CA 1
ATOM 2682 C C . PHE A 1 344 ? -12.143 17.053 25.492 1.00 98.12 344 PHE A C 1
ATOM 2684 O O . PHE A 1 344 ? -12.668 18.147 25.302 1.00 98.12 344 PHE A O 1
ATOM 2691 N N . VAL A 1 345 ? -12.290 16.055 24.613 1.00 97.62 345 VAL A N 1
ATOM 2692 C CA . VAL A 1 345 ? -13.033 16.194 23.346 1.00 97.62 345 VAL A CA 1
ATOM 2693 C C . VAL A 1 345 ? -14.513 15.810 23.452 1.00 97.62 345 VAL A C 1
ATOM 2695 O O . VAL A 1 345 ? -15.160 15.641 22.420 1.00 97.62 345 VAL A O 1
ATOM 2698 N N . ARG A 1 346 ? -15.075 15.670 24.661 1.00 96.44 346 ARG A N 1
ATOM 2699 C CA . ARG A 1 346 ? -16.458 15.192 24.875 1.00 96.44 346 ARG A CA 1
ATOM 2700 C C . ARG A 1 346 ? -17.523 16.032 24.158 1.00 96.44 346 ARG A C 1
ATOM 2702 O O . ARG A 1 346 ? -18.530 15.493 23.706 1.00 96.44 346 ARG A O 1
ATOM 2709 N N . ASP A 1 347 ? -17.269 17.335 24.047 1.00 93.81 347 ASP A N 1
ATOM 2710 C CA . ASP A 1 347 ? -18.164 18.321 23.431 1.00 93.81 347 ASP A CA 1
ATOM 2711 C C . ASP A 1 347 ? -17.768 18.624 21.969 1.00 93.81 347 ASP A C 1
ATOM 2713 O O . ASP A 1 347 ? -18.390 19.440 21.286 1.00 93.81 347 ASP A O 1
ATOM 2717 N N . ASP A 1 348 ? -16.742 17.943 21.444 1.00 94.25 348 ASP A N 1
ATOM 2718 C CA . ASP A 1 348 ? -16.344 18.039 20.044 1.00 94.25 348 ASP A CA 1
ATOM 2719 C C . ASP A 1 348 ? -17.433 17.426 19.139 1.00 94.25 348 ASP A C 1
ATOM 2721 O O . ASP A 1 348 ? -17.859 16.290 19.367 1.00 94.25 348 ASP A O 1
ATOM 2725 N N . PRO A 1 349 ? -17.844 18.091 18.041 1.00 90.62 349 PRO A N 1
ATOM 2726 C CA . PRO A 1 349 ? -18.816 17.530 17.096 1.00 90.62 349 PRO A CA 1
ATOM 2727 C C . PRO A 1 349 ? -18.408 16.182 16.479 1.00 90.62 349 PRO A C 1
ATOM 2729 O O . PRO A 1 349 ? -19.247 15.463 15.940 1.00 90.62 349 PRO A O 1
ATOM 2732 N N . LEU A 1 350 ? -17.117 15.842 16.519 1.00 94.62 350 LEU A N 1
ATOM 2733 C CA . LEU A 1 350 ? -16.549 14.584 16.047 1.00 94.62 350 LEU A CA 1
ATOM 2734 C C . LEU A 1 350 ? -16.163 13.642 17.197 1.00 94.62 350 LEU A C 1
ATOM 2736 O O . LEU A 1 350 ? -15.389 12.715 16.969 1.00 94.62 350 LEU A O 1
ATOM 2740 N N . PHE A 1 351 ? -16.706 13.815 18.406 1.00 96.69 351 PHE A N 1
ATOM 2741 C CA . PHE A 1 351 ? -16.449 12.931 19.549 1.00 96.69 351 PHE A CA 1
ATOM 2742 C C . PHE A 1 351 ? -16.578 11.441 19.189 1.00 96.69 351 PHE A C 1
ATOM 2744 O O . PHE A 1 351 ? -15.657 10.659 19.420 1.00 96.69 351 PHE A O 1
ATOM 2751 N N . ALA A 1 352 ? -17.671 11.061 18.519 1.00 96.94 352 ALA A N 1
ATOM 2752 C CA . ALA A 1 352 ? -17.906 9.682 18.089 1.00 96.94 352 ALA A CA 1
ATOM 2753 C C . ALA A 1 352 ? -16.837 9.151 17.114 1.00 96.94 352 ALA A C 1
ATOM 2755 O O . ALA A 1 352 ? -16.509 7.964 17.133 1.00 96.94 352 ALA A O 1
ATOM 2756 N N . LEU A 1 353 ? -16.245 10.026 16.294 1.00 97.31 353 LEU A N 1
ATOM 2757 C CA . LEU A 1 353 ? -15.133 9.674 15.413 1.00 97.31 353 LEU A CA 1
ATOM 2758 C C . LEU A 1 353 ? -13.884 9.361 16.238 1.00 97.31 353 LEU A C 1
ATOM 2760 O O . LEU A 1 353 ? -13.223 8.352 15.988 1.00 97.31 353 LEU A O 1
ATOM 2764 N N . TRP A 1 354 ? -13.552 10.210 17.213 1.00 97.44 354 TRP A N 1
ATOM 2765 C CA . TRP A 1 354 ? -12.380 10.024 18.071 1.00 97.44 354 TRP A CA 1
ATOM 2766 C C . TRP A 1 354 ? -12.490 8.757 18.912 1.00 97.44 354 TRP A C 1
ATOM 2768 O O . TRP A 1 354 ? -11.542 7.971 18.945 1.00 97.44 354 TRP A O 1
ATOM 2778 N N . TRP A 1 355 ? -13.669 8.521 19.488 1.00 97.62 355 TRP A N 1
ATOM 2779 C CA . TRP A 1 355 ? -14.014 7.299 20.207 1.00 97.62 355 TRP A CA 1
ATOM 2780 C C . TRP A 1 355 ? -13.777 6.054 19.342 1.00 97.62 355 TRP A C 1
ATOM 2782 O O . TRP A 1 355 ? -13.004 5.162 19.699 1.00 97.62 355 TRP A O 1
ATOM 2792 N N . LEU A 1 356 ? -14.361 6.030 18.140 1.00 97.00 356 LEU A N 1
ATOM 2793 C CA . LEU A 1 356 ? -14.254 4.891 17.233 1.00 97.00 356 LEU A CA 1
ATOM 2794 C C . LEU A 1 356 ? -12.818 4.666 16.730 1.00 97.00 356 LEU A C 1
ATOM 2796 O O . LEU A 1 356 ? -12.352 3.527 16.649 1.00 97.00 356 LEU A O 1
ATOM 2800 N N . ALA A 1 357 ? -12.092 5.740 16.405 1.00 96.31 357 ALA A N 1
ATOM 2801 C CA . ALA A 1 357 ? -10.699 5.663 15.972 1.00 96.31 357 ALA A CA 1
ATOM 2802 C C . ALA A 1 357 ? -9.785 5.088 17.063 1.00 96.31 357 ALA A C 1
ATOM 2804 O O . ALA A 1 357 ? -8.886 4.305 16.746 1.00 96.31 357 ALA A O 1
ATOM 2805 N N . ALA A 1 358 ? -10.015 5.473 18.320 1.00 95.38 358 ALA A N 1
ATOM 2806 C CA . ALA A 1 358 ? -9.205 5.068 19.459 1.00 95.38 358 ALA A CA 1
ATOM 2807 C C . ALA A 1 358 ? -9.466 3.628 19.916 1.00 95.38 358 ALA A C 1
ATOM 2809 O O . ALA A 1 358 ? -8.518 2.956 20.313 1.00 95.38 358 ALA A O 1
ATOM 2810 N N . LEU A 1 359 ? -10.708 3.138 19.830 1.00 94.38 359 LEU A N 1
ATOM 2811 C CA . LEU A 1 359 ? -11.057 1.793 20.307 1.00 94.38 359 LEU A CA 1
ATOM 2812 C C . LEU A 1 359 ? -11.027 0.721 19.218 1.00 94.38 359 LEU A C 1
ATOM 2814 O O . LEU A 1 359 ? -10.661 -0.419 19.488 1.00 94.38 359 LEU A O 1
ATOM 2818 N N . ARG A 1 360 ? -11.398 1.058 17.977 1.00 95.31 360 ARG A N 1
ATOM 2819 C CA . ARG A 1 360 ? -11.511 0.079 16.878 1.00 95.31 360 ARG A CA 1
ATOM 2820 C C . ARG A 1 360 ? -10.419 0.212 15.819 1.00 95.31 360 ARG A C 1
ATOM 2822 O O . ARG A 1 360 ? -10.306 -0.621 14.922 1.00 95.31 360 ARG A O 1
ATOM 2829 N N . GLY A 1 361 ? -9.592 1.255 15.905 1.00 94.00 361 GLY A N 1
ATOM 2830 C CA . GLY A 1 361 ? -8.370 1.385 15.112 1.00 94.00 361 GLY A CA 1
ATOM 2831 C C . GLY A 1 361 ? -8.586 1.483 13.599 1.00 94.00 361 GLY A C 1
ATOM 2832 O O . GLY A 1 361 ? -7.719 1.054 12.829 1.00 94.00 361 GLY A O 1
ATOM 2833 N N . LEU A 1 362 ? -9.714 2.031 13.136 1.00 94.88 362 LEU A N 1
ATOM 2834 C CA . LEU A 1 362 ? -9.964 2.246 11.705 1.00 94.88 362 LEU A CA 1
ATOM 2835 C C . LEU A 1 362 ? -8.877 3.147 11.096 1.00 94.88 362 LEU A C 1
ATOM 2837 O O . LEU A 1 362 ? -8.389 4.097 11.716 1.00 94.88 362 LEU A O 1
ATOM 2841 N N . ARG A 1 363 ? -8.468 2.872 9.851 1.00 94.19 363 ARG A N 1
ATOM 2842 C CA . ARG A 1 363 ? -7.513 3.754 9.161 1.00 94.19 363 ARG A CA 1
ATOM 2843 C C . ARG A 1 363 ? -8.180 5.099 8.869 1.00 94.19 363 ARG A C 1
ATOM 2845 O O . ARG A 1 363 ? -9.360 5.161 8.553 1.00 94.19 363 ARG A O 1
ATOM 2852 N N . ARG A 1 364 ? -7.389 6.176 8.849 1.00 94.94 364 ARG A N 1
ATOM 2853 C CA . ARG A 1 364 ? -7.849 7.552 8.565 1.00 94.94 364 ARG A CA 1
ATOM 2854 C C . ARG A 1 364 ? -8.814 7.664 7.373 1.00 94.94 364 ARG A C 1
ATOM 2856 O O . ARG A 1 364 ? -9.806 8.370 7.459 1.00 94.94 364 ARG A O 1
ATOM 2863 N N . GLY A 1 365 ? -8.509 7.003 6.255 1.00 94.44 365 GLY A N 1
ATOM 2864 C CA . GLY A 1 365 ? -9.381 7.027 5.077 1.00 94.44 365 GLY A CA 1
ATOM 2865 C C . GLY A 1 365 ? -10.649 6.185 5.242 1.00 94.44 365 GLY A C 1
ATOM 2866 O O . GLY A 1 365 ? -11.674 6.558 4.695 1.00 94.44 365 GLY A O 1
ATOM 2867 N N . GLU A 1 366 ? -10.580 5.075 5.987 1.00 95.81 366 GLU A N 1
ATOM 2868 C CA . GLU A 1 366 ? -11.724 4.194 6.292 1.00 95.81 366 GLU A CA 1
ATOM 2869 C C . GLU A 1 366 ? -12.742 4.939 7.159 1.00 95.81 366 GLU A C 1
ATOM 2871 O O . GLU A 1 366 ? -13.909 5.019 6.802 1.00 95.81 366 GLU A O 1
ATOM 2876 N N . ILE A 1 367 ? -12.288 5.581 8.241 1.00 95.62 367 ILE A N 1
ATOM 2877 C CA . ILE A 1 367 ? -13.191 6.312 9.138 1.00 95.62 367 ILE A CA 1
ATOM 2878 C C . ILE A 1 367 ? -13.843 7.521 8.453 1.00 95.62 367 ILE A C 1
ATOM 2880 O O . ILE A 1 367 ? -15.017 7.786 8.669 1.00 95.62 367 ILE A O 1
ATOM 2884 N N . CYS A 1 368 ? -13.122 8.220 7.567 1.00 95.12 368 CYS A N 1
ATOM 2885 C CA . CYS A 1 368 ? -13.698 9.319 6.782 1.00 95.12 368 CYS A CA 1
ATOM 2886 C C . CYS A 1 368 ? -14.725 8.841 5.741 1.00 95.12 368 CYS A C 1
ATOM 2888 O O . CYS A 1 368 ? -15.541 9.641 5.293 1.00 95.12 368 CYS A O 1
ATOM 2890 N N . ALA A 1 369 ? -14.645 7.576 5.320 1.00 95.19 369 ALA A N 1
ATOM 2891 C CA . ALA A 1 369 ? -15.502 6.980 4.298 1.00 95.19 369 ALA A CA 1
ATOM 2892 C C . ALA A 1 369 ? -16.690 6.204 4.875 1.00 95.19 369 ALA A C 1
ATOM 2894 O O . ALA A 1 369 ? -17.489 5.688 4.102 1.00 95.19 369 ALA A O 1
ATOM 2895 N N . LEU A 1 370 ? -16.782 6.066 6.199 1.00 95.69 370 LEU A N 1
ATOM 2896 C CA . LEU A 1 370 ? -17.832 5.283 6.837 1.00 95.69 370 LEU A CA 1
ATOM 2897 C C . LEU A 1 370 ? -19.200 5.907 6.539 1.00 95.69 370 LEU A C 1
ATOM 2899 O O . LEU A 1 370 ? -19.375 7.112 6.734 1.00 95.69 370 LEU A O 1
ATOM 2903 N N . ARG A 1 371 ? -20.160 5.102 6.076 1.00 94.38 371 ARG A N 1
ATOM 2904 C CA . ARG A 1 371 ? -21.542 5.523 5.795 1.00 94.38 371 ARG A CA 1
ATOM 2905 C C . ARG A 1 371 ? -22.509 4.829 6.735 1.00 94.38 371 ARG A C 1
ATOM 2907 O O . ARG A 1 371 ? -22.198 3.760 7.250 1.00 94.38 371 ARG A O 1
ATOM 2914 N N . TRP A 1 372 ? -23.685 5.417 6.934 1.00 93.38 372 TRP A N 1
ATOM 2915 C CA . TRP A 1 372 ? -24.708 4.808 7.788 1.00 93.38 372 TRP A CA 1
ATOM 2916 C C . TRP A 1 372 ? -25.185 3.452 7.274 1.00 93.38 372 TRP A C 1
ATOM 2918 O O . TRP A 1 372 ? -25.457 2.576 8.080 1.00 93.38 372 TRP A O 1
ATOM 2928 N N . THR A 1 373 ? -25.186 3.238 5.956 1.00 93.94 373 THR A N 1
ATOM 2929 C CA . THR A 1 373 ? -25.498 1.932 5.347 1.00 93.94 373 THR A CA 1
ATOM 2930 C C . THR A 1 373 ? -24.497 0.837 5.706 1.00 93.94 373 THR A C 1
ATOM 2932 O O . THR A 1 373 ? -24.774 -0.337 5.507 1.00 93.94 373 THR A O 1
ATOM 2935 N N . ASP A 1 374 ? -23.306 1.218 6.168 1.00 95.25 374 ASP A N 1
ATOM 2936 C CA . ASP A 1 374 ? -22.247 0.297 6.554 1.00 95.25 374 ASP A CA 1
ATOM 2937 C C . ASP A 1 374 ? -22.219 0.065 8.085 1.00 95.25 374 ASP A C 1
ATOM 2939 O O . ASP A 1 374 ? -21.292 -0.574 8.580 1.00 95.25 374 ASP A O 1
ATOM 2943 N N . VAL A 1 375 ? -23.180 0.599 8.853 1.00 96.44 375 VAL A N 1
ATOM 2944 C CA . VAL A 1 375 ? -23.237 0.490 10.322 1.00 96.44 375 VAL A CA 1
ATOM 2945 C C . VAL A 1 375 ? -24.581 -0.082 10.756 1.00 96.44 375 VAL A C 1
ATOM 2947 O O . VAL A 1 375 ? -25.615 0.560 10.586 1.00 96.44 375 VAL A O 1
ATOM 2950 N N . ASP A 1 376 ? -24.544 -1.246 11.395 1.00 96.38 376 ASP A N 1
ATOM 2951 C CA . ASP A 1 376 ? -25.700 -1.848 12.044 1.00 96.38 376 ASP A CA 1
ATOM 2952 C C . ASP A 1 376 ? -25.612 -1.605 13.555 1.00 96.38 376 ASP A C 1
ATOM 2954 O O . ASP A 1 376 ? -24.840 -2.237 14.278 1.00 96.38 376 ASP A O 1
ATOM 2958 N N . LEU A 1 377 ? -26.376 -0.624 14.037 1.00 95.44 377 LEU A N 1
ATOM 2959 C CA . LEU A 1 377 ? -26.396 -0.271 15.457 1.00 95.44 377 LEU A CA 1
ATOM 2960 C C . LEU A 1 377 ? -27.228 -1.244 16.301 1.00 95.44 377 LEU A C 1
ATOM 2962 O O . LEU A 1 377 ? -27.047 -1.247 17.516 1.00 95.44 377 LEU A O 1
ATOM 2966 N N . ALA A 1 378 ? -28.121 -2.030 15.691 1.00 95.31 378 ALA A N 1
ATOM 2967 C CA . ALA A 1 378 ? -28.915 -3.030 16.399 1.00 95.31 378 ALA A CA 1
ATOM 2968 C C . ALA A 1 378 ? -28.056 -4.263 16.699 1.00 95.31 378 ALA A C 1
ATOM 2970 O O . ALA A 1 378 ? -27.961 -4.681 17.850 1.00 95.31 378 ALA A O 1
ATOM 2971 N N . GLU A 1 379 ? -27.330 -4.744 15.690 1.00 96.06 379 GLU A N 1
ATOM 2972 C CA . GLU A 1 379 ? -26.380 -5.854 15.827 1.00 96.06 379 GLU A CA 1
ATOM 2973 C C . GLU A 1 379 ? -25.048 -5.428 16.466 1.00 96.06 379 GLU A C 1
ATOM 2975 O O . GLU A 1 379 ? -24.213 -6.258 16.820 1.00 96.06 379 GLU A O 1
ATOM 2980 N N . GLY A 1 380 ? -24.809 -4.121 16.606 1.00 97.12 380 GLY A N 1
ATOM 2981 C CA . GLY A 1 380 ? -23.565 -3.597 17.160 1.00 97.12 380 GLY A CA 1
ATOM 2982 C C . GLY A 1 380 ? -22.366 -3.919 16.270 1.00 97.12 380 GLY A C 1
ATOM 2983 O O . GLY A 1 380 ? -21.315 -4.338 16.752 1.00 97.12 380 GLY A O 1
ATOM 2984 N N . THR A 1 381 ? -22.491 -3.724 14.959 1.00 97.69 381 THR A N 1
ATOM 2985 C CA . THR A 1 381 ? -21.407 -3.971 14.004 1.00 97.69 381 THR A CA 1
ATOM 2986 C C . THR A 1 381 ? -21.235 -2.817 13.022 1.00 97.69 381 THR A C 1
ATOM 2988 O O . THR A 1 381 ? -22.148 -2.045 12.738 1.00 97.69 381 THR A O 1
ATOM 2991 N N . LEU A 1 382 ? -20.027 -2.672 12.482 1.00 97.19 382 LEU A N 1
ATOM 2992 C CA . LEU A 1 382 ? -19.789 -1.853 11.296 1.00 97.19 382 LEU A CA 1
ATOM 2993 C C . LEU A 1 382 ? -18.979 -2.619 10.266 1.00 97.19 382 LEU A C 1
ATOM 2995 O O . LEU A 1 382 ? -18.136 -3.439 10.619 1.00 97.19 382 LEU A O 1
ATOM 2999 N N . THR A 1 383 ? -19.175 -2.301 8.996 1.00 97.06 383 THR A N 1
ATOM 3000 C CA . THR A 1 383 ? -18.461 -2.903 7.874 1.00 97.06 383 THR A CA 1
ATOM 3001 C C . THR A 1 383 ? -17.579 -1.863 7.194 1.00 97.06 383 THR A C 1
ATOM 3003 O O . THR A 1 383 ? -18.023 -0.824 6.718 1.00 97.06 383 THR A O 1
ATOM 3006 N N . VAL A 1 384 ? -16.280 -2.128 7.108 1.00 96.25 384 VAL A N 1
ATOM 3007 C CA . VAL A 1 384 ? -15.340 -1.261 6.392 1.00 96.25 384 VAL A CA 1
ATOM 3008 C C . VAL A 1 384 ? -15.365 -1.622 4.910 1.00 96.25 384 VAL A C 1
ATOM 3010 O O . VAL A 1 384 ? -14.612 -2.477 4.462 1.00 96.25 384 VAL A O 1
ATOM 3013 N N . SER A 1 385 ? -16.220 -0.968 4.133 1.00 93.62 385 SER A N 1
ATOM 3014 C CA . SER A 1 385 ? -16.386 -1.241 2.697 1.00 93.62 385 SER A CA 1
ATOM 3015 C C . SER A 1 385 ? -15.631 -0.249 1.797 1.00 93.62 385 SER A C 1
ATOM 3017 O O . SER A 1 385 ? -15.203 -0.607 0.697 1.00 93.62 385 SER A O 1
ATOM 3019 N N . HIS A 1 386 ? -15.399 0.978 2.278 1.00 94.62 386 HIS A N 1
ATOM 3020 C CA . HIS A 1 386 ? -14.848 2.092 1.499 1.00 94.62 386 HIS A CA 1
ATOM 3021 C C . HIS A 1 386 ? -13.692 2.804 2.213 1.00 94.62 386 HIS A C 1
ATOM 3023 O O . HIS A 1 386 ? -13.459 2.663 3.415 1.00 94.62 386 HIS A O 1
ATOM 3029 N N . THR A 1 387 ? -12.932 3.595 1.458 1.00 94.50 387 THR A N 1
ATOM 3030 C CA . THR A 1 387 ? -11.889 4.478 1.981 1.00 94.50 387 THR A CA 1
ATOM 3031 C C . THR A 1 387 ? -11.793 5.757 1.151 1.00 94.50 387 THR A C 1
ATOM 3033 O O . THR A 1 387 ? -11.867 5.717 -0.075 1.00 94.50 387 THR A O 1
ATOM 3036 N N . ILE A 1 388 ? -11.599 6.908 1.799 1.00 93.44 388 ILE A N 1
ATOM 3037 C CA . ILE A 1 388 ? -11.289 8.162 1.106 1.00 93.44 388 ILE A CA 1
ATOM 3038 C C . ILE A 1 388 ? -9.770 8.297 1.019 1.00 93.44 388 ILE A C 1
ATOM 3040 O O . ILE A 1 388 ? -9.070 8.471 2.024 1.00 93.44 388 ILE A O 1
ATOM 3044 N N . ALA A 1 389 ? -9.257 8.229 -0.205 1.00 88.81 389 ALA A N 1
ATOM 3045 C CA . ALA A 1 389 ? -7.853 8.427 -0.533 1.00 88.81 389 ALA A CA 1
ATOM 3046 C C . ALA A 1 389 ? -7.613 9.833 -1.104 1.00 88.81 389 ALA A C 1
ATOM 3048 O O . ALA A 1 389 ? -8.538 10.511 -1.536 1.00 88.81 389 ALA A O 1
ATOM 3049 N N . HIS A 1 390 ? -6.350 10.267 -1.138 1.00 84.75 390 HIS A N 1
ATOM 3050 C CA . HIS A 1 390 ? -5.941 11.509 -1.801 1.00 84.75 390 HIS A CA 1
ATOM 3051 C C . HIS A 1 390 ? -5.046 11.207 -3.003 1.00 84.75 390 HIS A C 1
ATOM 3053 O O . HIS A 1 390 ? -4.142 10.370 -2.932 1.00 84.75 390 HIS A O 1
ATOM 3059 N N . ALA A 1 391 ? -5.287 11.905 -4.108 1.00 82.38 391 ALA A N 1
ATOM 3060 C CA . ALA A 1 391 ? -4.391 11.962 -5.257 1.00 82.38 391 ALA A CA 1
ATOM 3061 C C . ALA A 1 391 ? -4.444 13.373 -5.846 1.00 82.38 391 ALA A C 1
ATOM 3063 O O . ALA A 1 391 ? -5.519 13.957 -5.952 1.00 82.38 391 ALA A O 1
ATOM 3064 N N . ASN A 1 392 ? -3.284 13.928 -6.210 1.00 76.38 392 ASN A N 1
ATOM 3065 C CA . ASN A 1 392 ? -3.175 15.254 -6.834 1.00 76.38 392 ASN A CA 1
ATOM 3066 C C . ASN A 1 392 ? -3.939 16.361 -6.070 1.00 76.38 392 ASN A C 1
ATOM 3068 O O . ASN A 1 392 ? -4.611 17.192 -6.670 1.00 76.38 392 ASN A O 1
ATOM 3072 N N . GLY A 1 393 ? -3.892 16.327 -4.733 1.00 76.12 393 GLY A N 1
ATOM 3073 C CA . GLY A 1 393 ? -4.550 17.315 -3.868 1.00 76.12 393 GLY A CA 1
ATOM 3074 C C . GLY A 1 393 ? -6.072 17.171 -3.726 1.00 76.12 393 GLY A C 1
ATOM 3075 O O . GLY A 1 393 ? -6.681 17.966 -3.013 1.00 76.12 393 GLY A O 1
ATOM 3076 N N . ARG A 1 394 ? -6.700 16.166 -4.353 1.00 80.75 394 ARG A N 1
ATOM 3077 C CA . ARG A 1 394 ? -8.153 15.948 -4.292 1.00 80.75 394 ARG A CA 1
ATOM 3078 C C . ARG A 1 394 ? -8.502 14.620 -3.604 1.00 80.75 394 ARG A C 1
ATOM 3080 O O . ARG A 1 394 ? -7.865 13.602 -3.903 1.00 80.75 394 ARG A O 1
ATOM 3087 N N . PRO A 1 395 ? -9.471 14.611 -2.667 1.00 87.12 395 PRO A N 1
ATOM 3088 C CA . PRO A 1 395 ? -9.988 13.374 -2.101 1.00 87.12 395 PRO A CA 1
ATOM 3089 C C . PRO A 1 395 ? -10.839 12.635 -3.139 1.00 87.12 395 PRO A C 1
ATOM 3091 O O . PRO A 1 395 ? -11.537 13.261 -3.934 1.00 87.12 395 PRO A O 1
ATOM 3094 N N . TYR A 1 396 ? -10.796 11.309 -3.120 1.00 89.12 396 TYR A N 1
ATOM 3095 C CA . TYR A 1 396 ? -11.679 10.453 -3.907 1.00 89.12 396 TYR A CA 1
ATOM 3096 C C . TYR A 1 396 ? -12.013 9.183 -3.127 1.00 89.12 396 TYR A C 1
ATOM 3098 O O . TYR A 1 396 ? -11.228 8.729 -2.291 1.00 89.12 396 TYR A O 1
ATOM 3106 N N . TRP A 1 397 ? -13.183 8.628 -3.419 1.00 91.69 397 TRP A N 1
ATOM 3107 C CA . TRP A 1 397 ? -13.630 7.352 -2.877 1.00 91.69 397 TRP A CA 1
ATOM 3108 C C . TRP A 1 397 ? -12.921 6.197 -3.578 1.00 91.69 397 TRP A C 1
ATOM 3110 O O . TRP A 1 397 ? -12.723 6.217 -4.793 1.00 91.69 397 TRP A O 1
ATOM 3120 N N . ASP A 1 398 ? -12.527 5.202 -2.800 1.00 91.25 398 ASP A N 1
ATOM 3121 C CA . ASP A 1 398 ? -11.867 3.983 -3.247 1.00 91.25 398 ASP A CA 1
ATOM 3122 C C . ASP A 1 398 ? -12.303 2.826 -2.331 1.00 91.25 398 ASP A C 1
ATOM 3124 O O . ASP A 1 398 ? -12.933 3.031 -1.290 1.00 91.25 398 ASP A O 1
ATOM 3128 N N . THR A 1 399 ? -11.946 1.601 -2.688 1.00 90.50 399 THR A N 1
ATOM 3129 C CA . THR A 1 399 ? -12.144 0.414 -1.846 1.00 90.50 399 THR A CA 1
ATOM 3130 C C . THR A 1 399 ? -10.880 0.119 -1.036 1.00 90.50 399 THR A C 1
ATOM 3132 O O . THR A 1 399 ? -9.780 0.522 -1.436 1.00 90.50 399 THR A O 1
ATOM 3135 N N . PRO A 1 400 ? -10.955 -0.594 0.101 1.00 87.06 400 PRO A N 1
ATOM 3136 C CA . PRO A 1 400 ? -9.768 -1.076 0.800 1.00 87.06 400 PRO A CA 1
ATOM 3137 C C . PRO A 1 400 ? -8.797 -1.817 -0.133 1.00 87.06 400 PRO A C 1
ATOM 3139 O O . PRO A 1 400 ? -9.189 -2.462 -1.100 1.00 87.06 400 PRO A O 1
ATOM 3142 N N . LYS A 1 401 ? -7.488 -1.698 0.133 1.00 81.69 401 LYS A N 1
ATOM 3143 C CA . LYS A 1 401 ? -6.435 -2.211 -0.768 1.00 81.69 401 LYS A CA 1
ATOM 3144 C C . LYS A 1 401 ? -6.453 -3.734 -0.939 1.00 81.69 401 LYS A C 1
ATOM 3146 O O . LYS A 1 401 ? -5.964 -4.240 -1.945 1.00 81.69 401 LYS A O 1
ATOM 3151 N N . THR A 1 402 ? -6.933 -4.444 0.069 1.00 85.19 402 THR A N 1
ATOM 3152 C CA . THR A 1 402 ? -6.843 -5.899 0.201 1.00 85.19 402 THR A CA 1
ATOM 3153 C C . THR A 1 402 ? -8.182 -6.442 0.670 1.00 85.19 402 THR A C 1
ATOM 3155 O O . THR A 1 402 ? -8.883 -5.725 1.380 1.00 85.19 402 THR A O 1
ATOM 3158 N N . ALA A 1 403 ? -8.476 -7.712 0.375 1.00 84.44 403 ALA A N 1
ATOM 3159 C CA . ALA A 1 403 ? -9.673 -8.396 0.877 1.00 84.44 403 ALA A CA 1
ATOM 3160 C C . ALA A 1 403 ? -9.787 -8.288 2.406 1.00 84.44 403 ALA A C 1
ATOM 3162 O O . ALA A 1 403 ? -10.786 -7.797 2.893 1.00 84.44 403 ALA A O 1
ATOM 3163 N N . ALA A 1 404 ? -8.702 -8.540 3.152 1.00 82.31 404 ALA A N 1
ATOM 3164 C CA . ALA A 1 404 ? -8.671 -8.352 4.613 1.00 82.31 404 ALA A CA 1
ATOM 3165 C C . ALA A 1 404 ? -8.951 -6.908 5.087 1.00 82.31 404 ALA A C 1
ATOM 3167 O O . ALA A 1 404 ? -9.157 -6.660 6.268 1.00 82.31 404 ALA A O 1
ATOM 3168 N N . GLY A 1 405 ? -8.879 -5.921 4.190 1.00 82.38 405 GLY A N 1
ATOM 3169 C CA . GLY A 1 405 ? -9.257 -4.546 4.503 1.00 82.38 405 GLY A CA 1
ATOM 3170 C C . GLY A 1 405 ? -10.775 -4.355 4.532 1.00 82.38 405 GLY A C 1
ATOM 3171 O O . GLY A 1 405 ? -11.232 -3.514 5.305 1.00 82.38 405 GLY A O 1
ATOM 3172 N N . GLN A 1 406 ? -11.508 -5.137 3.729 1.00 91.94 406 GLN A N 1
ATOM 3173 C CA . GLN A 1 406 ? -12.961 -5.266 3.782 1.00 91.94 406 GLN A CA 1
ATOM 3174 C C . GLN A 1 406 ? -13.325 -6.218 4.914 1.00 91.94 406 GLN A C 1
ATOM 3176 O O . GLN A 1 406 ? -12.964 -7.392 4.887 1.00 91.94 406 GLN A O 1
ATOM 3181 N N . ARG A 1 407 ? -13.952 -5.685 5.958 1.00 94.69 407 ARG A N 1
ATOM 3182 C CA . ARG A 1 407 ? -14.136 -6.423 7.208 1.00 94.69 407 ARG A CA 1
ATOM 3183 C C . ARG A 1 407 ? -15.261 -5.858 8.044 1.00 94.69 407 ARG A C 1
ATOM 3185 O O . ARG A 1 407 ? -15.484 -4.647 8.023 1.00 94.69 407 ARG A O 1
ATOM 3192 N N . THR A 1 408 ? -15.858 -6.723 8.844 1.00 96.31 408 THR A N 1
ATOM 3193 C CA . THR A 1 408 ? -16.817 -6.342 9.874 1.00 96.31 408 THR A CA 1
ATOM 3194 C C . THR A 1 408 ? -16.098 -6.190 11.208 1.00 96.31 408 THR A C 1
ATOM 3196 O O . THR A 1 408 ? -15.199 -6.957 11.551 1.00 96.31 408 THR A O 1
ATOM 3199 N N . VAL A 1 409 ? -16.450 -5.147 11.945 1.00 96.56 409 VAL A N 1
ATOM 3200 C CA . VAL A 1 409 ? -15.863 -4.771 13.223 1.00 96.56 409 VAL A CA 1
ATOM 3201 C C . VAL A 1 409 ? -16.997 -4.691 14.236 1.00 96.56 409 VAL A C 1
ATOM 3203 O O . VAL A 1 409 ? -17.884 -3.853 14.099 1.00 96.56 409 VAL A O 1
ATOM 3206 N N . ALA A 1 410 ? -16.944 -5.548 15.254 1.00 96.12 410 ALA A N 1
ATOM 3207 C CA . ALA A 1 410 ? -17.886 -5.511 16.369 1.00 96.12 410 ALA A CA 1
ATOM 3208 C C . ALA A 1 410 ? -17.743 -4.216 17.189 1.00 96.12 410 ALA A C 1
ATOM 3210 O O . ALA A 1 410 ? -16.641 -3.668 17.313 1.00 96.12 410 ALA A O 1
ATOM 3211 N N . LEU A 1 411 ? -18.852 -3.750 17.753 1.00 97.19 411 LEU A N 1
ATOM 3212 C CA . LEU A 1 411 ? -18.987 -2.540 18.554 1.00 97.19 411 LEU A CA 1
ATOM 3213 C C . LEU A 1 411 ? -19.543 -2.917 19.925 1.00 97.19 411 LEU A C 1
ATOM 3215 O O . LEU A 1 411 ? -20.516 -3.656 20.036 1.00 97.19 411 LEU A O 1
ATOM 3219 N N . ASP A 1 412 ? -18.928 -2.396 20.981 1.00 94.62 412 ASP A N 1
ATOM 3220 C CA . ASP A 1 412 ? -19.462 -2.529 22.331 1.00 94.62 412 ASP A CA 1
ATOM 3221 C C . ASP A 1 412 ? -20.663 -1.590 22.549 1.00 94.62 412 ASP A C 1
ATOM 3223 O O . ASP A 1 412 ? -20.877 -0.623 21.809 1.00 94.62 412 ASP A O 1
ATOM 3227 N N . ARG A 1 413 ? -21.424 -1.847 23.619 1.00 96.94 413 ARG A N 1
ATOM 3228 C CA . ARG A 1 413 ? -22.635 -1.086 23.968 1.00 96.94 413 ARG A CA 1
ATOM 3229 C C . ARG A 1 413 ? -22.381 0.419 24.100 1.00 96.94 413 ARG A C 1
ATOM 3231 O O . ARG A 1 413 ? -23.228 1.213 23.692 1.00 96.94 413 ARG A O 1
ATOM 3238 N N . MET A 1 414 ? -21.228 0.825 24.638 1.00 96.12 414 MET A N 1
ATOM 3239 C CA . MET A 1 414 ? -20.899 2.242 24.797 1.00 96.12 414 MET A CA 1
ATOM 3240 C C . MET A 1 414 ? -20.594 2.883 23.442 1.00 96.12 414 MET A C 1
ATOM 3242 O O . MET A 1 414 ? -21.113 3.956 23.141 1.00 96.12 414 MET A O 1
ATOM 3246 N N . THR A 1 415 ? -19.833 2.210 22.577 1.00 96.81 415 THR A N 1
ATOM 3247 C CA . THR A 1 415 ? -19.595 2.682 21.203 1.00 96.81 415 THR A CA 1
ATOM 3248 C C . THR A 1 415 ? -20.900 2.841 20.418 1.00 96.81 415 THR A C 1
ATOM 3250 O O . THR A 1 415 ? -21.084 3.854 19.739 1.00 96.81 415 THR A O 1
ATOM 3253 N N . VAL A 1 416 ? -21.838 1.898 20.550 1.00 98.00 416 VAL A N 1
ATOM 3254 C CA . VAL A 1 416 ? -23.178 2.003 19.944 1.00 98.00 416 VAL A CA 1
ATOM 3255 C C . VAL A 1 416 ? -23.932 3.222 20.483 1.00 98.00 416 VAL A C 1
ATOM 3257 O O . VAL A 1 416 ? -24.444 4.018 19.696 1.00 98.00 416 VAL A O 1
ATOM 3260 N N . ALA A 1 417 ? -23.946 3.436 21.802 1.00 97.31 417 ALA A N 1
ATOM 3261 C CA . ALA A 1 417 ? -24.598 4.595 22.416 1.00 97.31 417 ALA A CA 1
ATOM 3262 C C . ALA A 1 417 ? -24.012 5.933 21.922 1.00 97.31 417 ALA A C 1
ATOM 3264 O O . ALA A 1 417 ? -24.751 6.874 21.612 1.00 97.31 417 ALA A O 1
ATOM 3265 N N . VAL A 1 418 ? -22.686 6.009 21.783 1.00 96.94 418 VAL A N 1
ATOM 3266 C CA . VAL A 1 418 ? -21.979 7.184 21.256 1.00 96.94 418 VAL A CA 1
ATOM 3267 C C . VAL A 1 418 ? -22.359 7.460 19.795 1.00 96.94 418 VAL A C 1
ATOM 3269 O O . VAL A 1 418 ? -22.637 8.609 19.434 1.00 96.94 418 VAL A O 1
ATOM 3272 N N . LEU A 1 419 ? -22.438 6.425 18.954 1.00 96.44 419 LEU A N 1
ATOM 3273 C CA . LEU A 1 419 ? -22.866 6.560 17.558 1.00 96.44 419 LEU A CA 1
ATOM 3274 C C . LEU A 1 419 ? -24.346 6.943 17.441 1.00 96.44 419 LEU A C 1
ATOM 3276 O O . LEU A 1 419 ? -24.673 7.814 16.636 1.00 96.44 419 LEU A O 1
ATOM 3280 N N . LEU A 1 420 ? -25.228 6.383 18.274 1.00 95.62 420 LEU A N 1
ATOM 3281 C CA . LEU A 1 420 ? -26.644 6.765 18.335 1.00 95.62 420 LEU A CA 1
ATOM 3282 C C . LEU A 1 420 ? -26.814 8.248 18.681 1.00 95.62 420 LEU A C 1
ATOM 3284 O O . LEU A 1 420 ? -27.600 8.953 18.041 1.00 95.62 420 LEU A O 1
ATOM 3288 N N . ARG A 1 421 ? -26.056 8.758 19.661 1.00 94.00 421 ARG A N 1
ATOM 3289 C CA . ARG A 1 421 ? -26.059 10.188 20.008 1.00 94.00 421 ARG A CA 1
ATOM 3290 C C . ARG A 1 421 ? -25.623 11.046 18.821 1.00 94.00 421 ARG A C 1
ATOM 3292 O O . ARG A 1 421 ? -26.286 12.038 18.515 1.00 94.00 421 ARG A O 1
ATOM 3299 N N . SER A 1 422 ? -24.555 10.642 18.133 1.00 91.81 422 SER A N 1
ATOM 3300 C CA . SER A 1 422 ? -24.069 11.332 16.934 1.00 91.81 422 SER A CA 1
ATOM 3301 C C . SER A 1 422 ? -25.111 11.325 15.809 1.00 91.81 422 SER A C 1
ATOM 3303 O O . SER A 1 422 ? -25.399 12.380 15.247 1.00 91.81 422 SER A O 1
ATOM 3305 N N . GLN A 1 423 ? -25.769 10.187 15.556 1.00 91.06 423 GLN A N 1
ATOM 3306 C CA . GLN A 1 423 ? -26.834 10.061 14.558 1.00 91.06 423 GLN A CA 1
ATOM 3307 C C . GLN A 1 423 ? -28.007 11.007 14.850 1.00 91.06 423 GLN A C 1
ATOM 3309 O O . GLN A 1 423 ? -28.502 11.686 13.951 1.00 91.06 423 GLN A O 1
ATOM 3314 N N . ARG A 1 424 ? -28.438 11.103 16.116 1.00 89.94 424 ARG A N 1
ATOM 3315 C CA . ARG A 1 424 ? -29.507 12.027 16.535 1.00 89.94 424 ARG A CA 1
ATOM 3316 C C . ARG A 1 424 ? -29.114 13.487 16.312 1.00 89.94 424 ARG A C 1
ATOM 3318 O O . ARG A 1 424 ? -29.915 14.256 15.786 1.00 89.94 424 ARG A O 1
ATOM 3325 N N . GLN A 1 425 ? -27.890 13.871 16.679 1.00 86.62 425 GLN A N 1
ATOM 3326 C CA . GLN A 1 425 ? -27.387 15.232 16.463 1.00 86.62 425 GLN A CA 1
ATOM 3327 C C . GLN A 1 425 ? -27.320 15.575 14.971 1.00 86.62 425 GLN A C 1
ATOM 3329 O O . GLN A 1 425 ? -27.729 16.660 14.563 1.00 86.62 425 GLN A O 1
ATOM 3334 N N . GLN A 1 426 ? -26.859 14.632 14.154 1.00 86.62 426 GLN A N 1
ATOM 3335 C CA . GLN A 1 426 ? -26.766 14.780 12.709 1.00 86.62 426 GLN A CA 1
ATOM 3336 C C . GLN A 1 426 ? -28.148 14.950 12.057 1.00 86.62 426 GLN A C 1
ATOM 3338 O O . GLN A 1 426 ? -28.330 15.838 11.229 1.00 86.62 426 GLN A O 1
ATOM 3343 N N . ARG A 1 427 ? -29.153 14.169 12.483 1.00 84.75 427 ARG A N 1
ATOM 3344 C CA . ARG A 1 427 ? -30.550 14.313 12.027 1.00 84.75 427 ARG A CA 1
ATOM 3345 C C . ARG A 1 427 ? -31.139 15.682 12.373 1.00 84.75 427 ARG A C 1
ATOM 3347 O O . ARG A 1 427 ? -31.774 16.291 11.519 1.00 84.75 427 ARG A O 1
ATOM 3354 N N . ARG A 1 428 ? -30.879 16.197 13.581 1.00 84.44 428 ARG A N 1
ATOM 3355 C CA . ARG A 1 428 ? -31.290 17.560 13.973 1.00 84.44 428 ARG A CA 1
ATOM 3356 C C . ARG A 1 428 ? -30.643 18.624 13.083 1.00 84.44 428 ARG A C 1
ATOM 3358 O O . ARG A 1 428 ? -31.317 19.538 12.634 1.00 84.44 428 ARG A O 1
ATOM 3365 N N . GLN A 1 429 ? -29.351 18.485 12.778 1.00 79.69 429 GLN A N 1
ATOM 3366 C CA . GLN A 1 429 ? -28.658 19.401 11.863 1.00 79.69 429 GLN A CA 1
ATOM 3367 C C . GLN A 1 429 ? -29.208 19.326 10.434 1.00 79.69 429 GLN A C 1
ATOM 3369 O O . GLN A 1 429 ? -29.288 20.354 9.771 1.00 79.69 429 GLN A O 1
ATOM 3374 N N . ALA A 1 430 ? -29.594 18.134 9.971 1.00 77.50 430 ALA A N 1
ATOM 3375 C CA . ALA A 1 430 ? -30.176 17.924 8.649 1.00 77.50 430 ALA A CA 1
ATOM 3376 C C . ALA A 1 430 ? -31.535 18.614 8.484 1.00 77.50 430 ALA A C 1
ATOM 3378 O O . ALA A 1 430 ? -31.766 19.249 7.459 1.00 77.50 430 ALA A O 1
ATOM 3379 N N . GLN A 1 431 ? -32.393 18.553 9.507 1.00 74.31 431 GLN A N 1
ATOM 3380 C CA . GLN A 1 431 ? -33.694 19.237 9.518 1.00 74.31 431 GLN A CA 1
ATOM 3381 C C . GLN A 1 431 ? -33.554 20.754 9.324 1.00 74.31 431 GLN A C 1
ATOM 3383 O O . GLN A 1 431 ? -34.387 21.366 8.665 1.00 74.31 431 GLN A O 1
ATOM 3388 N N . CYS A 1 432 ? -32.468 21.348 9.822 1.00 69.31 432 CYS A N 1
ATOM 3389 C CA . CYS A 1 432 ? -32.187 22.774 9.656 1.00 69.31 432 CYS A CA 1
ATOM 3390 C C . CYS A 1 432 ? -31.437 23.120 8.353 1.00 69.31 432 CYS A C 1
ATOM 3392 O O . CYS A 1 432 ? -31.188 24.296 8.098 1.00 69.31 432 CYS A O 1
ATOM 3394 N N . ALA A 1 433 ? -31.002 22.135 7.556 1.00 61.44 433 ALA A N 1
ATOM 3395 C CA . ALA A 1 433 ? -29.973 22.333 6.532 1.00 61.44 433 ALA A CA 1
ATOM 3396 C C . ALA A 1 433 ? -30.235 21.622 5.185 1.00 61.44 433 ALA A C 1
ATOM 3398 O O . ALA A 1 433 ? -29.301 21.075 4.609 1.00 61.44 433 ALA A O 1
ATOM 3399 N N . GLY A 1 434 ? -31.454 21.676 4.639 1.00 63.56 434 GLY A N 1
ATOM 3400 C CA . GLY A 1 434 ? -31.769 21.401 3.219 1.00 63.56 434 GLY A CA 1
ATOM 3401 C C . GLY A 1 434 ? -31.230 20.095 2.584 1.00 63.56 434 GLY A C 1
ATOM 3402 O O . GLY A 1 434 ? -30.831 19.146 3.255 1.00 63.56 434 GLY A O 1
ATOM 3403 N N . GLU A 1 435 ? -31.183 20.049 1.245 1.00 58.12 435 GLU A N 1
ATOM 3404 C CA . GLU A 1 435 ? -30.926 18.844 0.415 1.00 58.12 435 GLU A CA 1
ATOM 3405 C C . GLU A 1 435 ? -29.523 18.201 0.539 1.00 58.12 435 GLU A C 1
ATOM 3407 O O . GLU A 1 435 ? -29.228 17.181 -0.089 1.00 58.12 435 GLU A O 1
ATOM 3412 N N . ARG A 1 436 ? -28.604 18.782 1.323 1.00 63.50 436 ARG A N 1
ATOM 3413 C CA . ARG A 1 436 ? -27.212 18.290 1.444 1.00 63.50 436 ARG A CA 1
ATOM 3414 C C . ARG A 1 436 ? -27.058 17.099 2.387 1.00 63.50 436 ARG A C 1
ATOM 3416 O O . ARG A 1 436 ? -25.974 16.516 2.442 1.00 63.50 436 ARG A O 1
ATOM 3423 N N . TRP A 1 437 ? -28.108 16.746 3.118 1.00 70.06 437 TRP A N 1
ATOM 3424 C CA . TRP A 1 437 ? -28.113 15.650 4.075 1.00 70.06 437 TRP A CA 1
ATOM 3425 C C . TRP A 1 437 ? -28.912 14.478 3.532 1.00 70.06 437 TRP A C 1
ATOM 3427 O O . TRP A 1 437 ? -30.101 14.605 3.256 1.00 70.06 437 TRP A O 1
ATOM 3437 N N . ARG A 1 438 ? -28.251 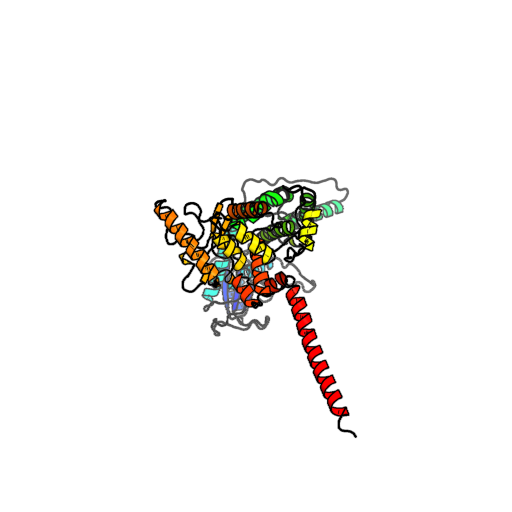13.328 3.390 1.00 69.31 438 ARG A N 1
ATOM 3438 C CA . ARG A 1 438 ? -28.897 12.096 2.942 1.00 69.31 438 ARG A CA 1
ATOM 3439 C C . ARG A 1 438 ? -28.873 11.032 4.041 1.00 69.31 438 ARG A C 1
ATOM 3441 O O . ARG A 1 438 ? -27.853 10.933 4.729 1.00 69.31 438 ARG A O 1
ATOM 3448 N N . PRO A 1 439 ? -29.941 10.227 4.199 1.00 69.12 439 PRO A N 1
ATOM 3449 C CA . PRO A 1 439 ? -29.981 9.139 5.182 1.00 69.12 439 PRO A CA 1
ATOM 3450 C C . PRO A 1 439 ? -28.873 8.090 4.998 1.00 69.12 439 PRO A C 1
ATOM 3452 O O . PRO A 1 439 ? -28.356 7.568 5.979 1.00 69.12 439 PRO A O 1
ATOM 3455 N N . ASP A 1 440 ? -28.463 7.831 3.754 1.00 77.56 440 ASP A N 1
ATOM 3456 C CA . ASP A 1 440 ? -27.373 6.927 3.353 1.00 77.56 440 ASP A CA 1
ATOM 3457 C C . ASP A 1 440 ? -25.989 7.608 3.329 1.00 77.56 440 ASP A C 1
ATOM 3459 O O . ASP A 1 440 ? -24.996 7.048 2.856 1.00 77.56 440 ASP A O 1
ATOM 3463 N N . GLY A 1 441 ? -25.912 8.841 3.833 1.00 85.94 441 GLY A N 1
ATOM 3464 C CA . GLY A 1 441 ? -24.711 9.658 3.819 1.00 85.94 441 GLY A CA 1
ATOM 3465 C C . GLY A 1 441 ? -23.589 9.158 4.743 1.00 85.94 441 GLY A C 1
ATOM 3466 O O . GLY A 1 441 ? -23.709 8.148 5.446 1.00 85.94 441 GLY A O 1
ATOM 3467 N N . PRO A 1 442 ? -22.457 9.881 4.764 1.00 91.62 442 PRO A N 1
ATOM 3468 C CA . PRO A 1 442 ? -21.349 9.569 5.656 1.00 91.62 442 PRO A CA 1
ATOM 3469 C C . PRO A 1 442 ? -21.769 9.678 7.131 1.00 91.62 442 PRO A C 1
ATOM 3471 O O . PRO A 1 442 ? -22.494 10.598 7.511 1.00 91.62 442 PRO A O 1
ATOM 3474 N N . VAL A 1 443 ? -21.247 8.790 7.977 1.00 93.88 443 VAL A N 1
ATOM 3475 C CA . VAL A 1 443 ? -21.446 8.837 9.438 1.00 93.88 443 VAL A CA 1
ATOM 3476 C C . VAL A 1 443 ? -20.860 10.125 10.006 1.00 93.88 443 VAL A C 1
ATOM 3478 O O . VAL A 1 443 ? -21.484 10.808 10.811 1.00 93.88 443 VAL A O 1
ATOM 3481 N N . PHE A 1 444 ? -19.665 10.496 9.543 1.00 93.19 444 PHE A N 1
ATOM 3482 C CA . PHE A 1 444 ? -18.980 11.705 9.981 1.00 93.19 444 PHE A CA 1
ATOM 3483 C C . PHE A 1 444 ? -18.936 12.725 8.853 1.00 93.19 444 PHE A C 1
ATOM 3485 O O . PHE A 1 444 ? -18.327 12.503 7.800 1.00 93.19 444 PHE A O 1
ATOM 3492 N N . THR A 1 445 ? -19.558 13.876 9.091 1.00 89.19 445 THR A N 1
ATOM 3493 C CA . THR A 1 445 ? -19.726 14.913 8.072 1.00 89.19 445 THR A CA 1
ATOM 3494 C C . THR A 1 445 ? -19.416 16.300 8.595 1.00 89.19 445 THR A C 1
ATOM 3496 O O . THR A 1 445 ? -19.640 16.603 9.763 1.00 89.19 445 THR A O 1
ATOM 3499 N N . ARG A 1 446 ? -19.007 17.187 7.691 1.00 84.81 446 ARG A N 1
ATOM 3500 C CA . ARG A 1 446 ? -19.040 18.636 7.892 1.00 84.81 446 ARG A CA 1
ATOM 3501 C C . ARG A 1 446 ? -19.934 19.222 6.806 1.00 84.81 446 ARG A C 1
ATOM 3503 O O . ARG A 1 446 ? -19.611 19.094 5.628 1.00 84.81 446 ARG A O 1
ATOM 3510 N N . GLN A 1 447 ? -21.056 19.827 7.204 1.00 78.25 447 GLN A N 1
ATOM 3511 C CA . GLN A 1 447 ? -22.065 20.373 6.279 1.00 78.25 447 GLN A CA 1
ATOM 3512 C C . GLN A 1 447 ? -22.577 19.321 5.265 1.00 78.25 447 GLN A C 1
ATOM 3514 O O . GLN A 1 447 ? -22.591 19.567 4.059 1.00 78.25 447 GLN A O 1
ATOM 3519 N N . GLY A 1 448 ? -22.900 18.111 5.740 1.00 79.69 448 GLY A N 1
ATOM 3520 C CA . GLY A 1 448 ? -23.401 17.000 4.912 1.00 79.69 448 GLY A CA 1
ATOM 3521 C C . GLY A 1 448 ? -22.355 16.281 4.044 1.00 79.69 448 GLY A C 1
ATOM 3522 O O . GLY A 1 448 ? -22.637 15.231 3.474 1.00 79.69 448 GLY A O 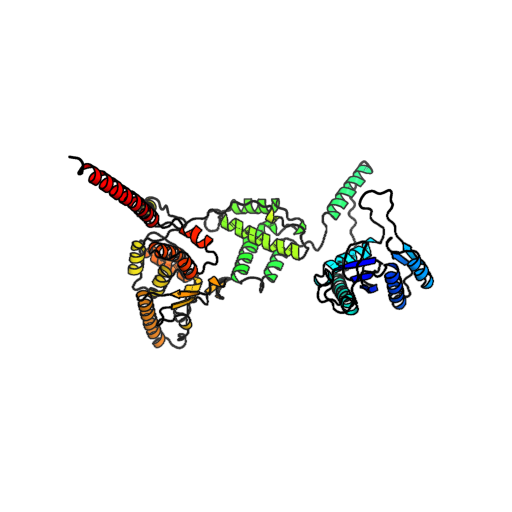1
ATOM 3523 N N . ARG A 1 449 ? -21.113 16.783 3.956 1.00 85.12 449 ARG A N 1
ATOM 3524 C CA . ARG A 1 449 ? -20.030 16.143 3.187 1.00 85.12 449 ARG A CA 1
ATOM 3525 C C . ARG A 1 449 ? -19.101 15.335 4.080 1.00 85.12 449 ARG A C 1
ATOM 3527 O O . ARG A 1 449 ? -18.798 15.756 5.196 1.00 85.12 449 ARG A O 1
ATOM 3534 N N . ALA A 1 450 ? -18.588 14.224 3.552 1.00 89.31 450 ALA A N 1
ATOM 3535 C CA . ALA A 1 450 ? -17.593 13.398 4.232 1.00 89.31 450 ALA A CA 1
ATOM 3536 C C . ALA A 1 450 ? -16.373 14.226 4.663 1.00 89.31 450 ALA A C 1
ATOM 3538 O O . ALA A 1 450 ? -15.901 15.108 3.932 1.00 89.31 450 ALA A O 1
ATOM 3539 N N . ILE A 1 451 ? -15.844 13.928 5.849 1.00 91.69 451 ILE A N 1
ATOM 3540 C CA . ILE A 1 451 ? -14.670 14.623 6.374 1.00 91.69 451 ILE A CA 1
ATOM 3541 C C . ILE A 1 451 ? -13.458 14.385 5.465 1.00 91.69 451 ILE A C 1
ATOM 3543 O O . ILE A 1 451 ? -13.126 13.261 5.094 1.00 91.69 451 ILE A O 1
ATOM 3547 N N . ARG A 1 452 ? -12.744 15.464 5.129 1.00 90.62 452 ARG A N 1
ATOM 354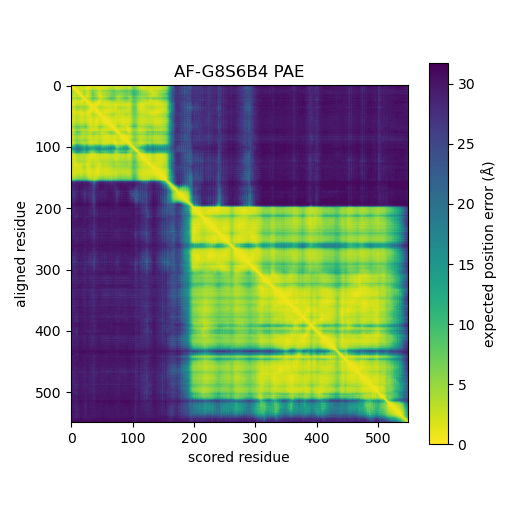8 C CA . ARG A 1 452 ? -11.490 15.368 4.373 1.00 90.62 452 ARG A CA 1
ATOM 3549 C C . ARG A 1 452 ? -10.385 14.776 5.264 1.00 90.62 452 ARG A C 1
ATOM 3551 O O . ARG A 1 452 ? -10.088 15.369 6.304 1.00 90.62 452 ARG A O 1
ATOM 3558 N N . PRO A 1 453 ? -9.688 13.703 4.839 1.00 92.62 453 PRO A N 1
ATOM 3559 C CA . PRO A 1 453 ? -8.662 13.054 5.662 1.00 92.62 453 PRO A CA 1
ATOM 3560 C C . PRO A 1 453 ? -7.528 13.972 6.145 1.00 92.62 453 PRO A C 1
ATOM 3562 O O . PRO A 1 453 ? -7.021 13.811 7.256 1.00 92.62 453 PRO A O 1
ATOM 3565 N N . ASP A 1 454 ? -7.104 14.937 5.326 1.00 90.25 454 ASP A N 1
ATOM 3566 C CA . ASP A 1 454 ? -5.997 15.828 5.689 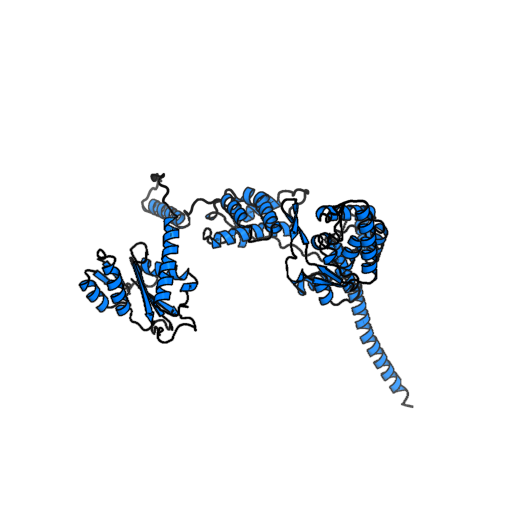1.00 90.25 454 ASP A CA 1
ATOM 3567 C C . ASP A 1 454 ? -6.444 16.849 6.737 1.00 90.25 454 ASP A C 1
ATOM 3569 O O . ASP A 1 454 ? -5.756 17.036 7.737 1.00 90.25 454 ASP A O 1
ATOM 3573 N N . TRP A 1 455 ? -7.656 17.396 6.595 1.00 92.56 455 TRP A N 1
ATOM 3574 C CA . TRP A 1 455 ? -8.252 18.253 7.620 1.00 92.56 455 TRP A CA 1
ATOM 3575 C C . TRP A 1 455 ? -8.422 17.511 8.951 1.00 92.56 455 TRP A C 1
ATOM 3577 O O . TRP A 1 455 ? -8.076 18.060 9.992 1.00 92.56 455 TRP A O 1
ATOM 3587 N N . LEU A 1 456 ? -8.859 16.244 8.924 1.00 94.81 456 LEU A N 1
ATOM 3588 C CA . LEU A 1 456 ? -8.981 15.420 10.133 1.00 94.81 456 LEU A CA 1
ATOM 3589 C C . LEU A 1 456 ? -7.639 15.278 10.868 1.00 94.81 456 LEU A C 1
ATOM 3591 O O . LEU A 1 456 ? -7.584 15.328 12.092 1.00 94.81 456 LEU A O 1
ATOM 3595 N N . THR A 1 457 ? -6.549 15.132 10.110 1.00 94.88 457 THR A N 1
ATOM 3596 C CA . THR A 1 457 ? -5.192 15.024 10.669 1.00 94.88 457 THR A CA 1
ATOM 3597 C C . THR A 1 457 ? -4.776 16.314 11.368 1.00 94.88 457 THR A C 1
ATOM 3599 O O . THR A 1 457 ? -4.228 16.257 12.466 1.00 94.88 457 THR A O 1
ATOM 3602 N N . HIS A 1 458 ? -5.056 17.465 10.753 1.00 94.94 458 HIS A N 1
ATOM 3603 C CA . HIS A 1 458 ? -4.763 18.769 11.344 1.00 94.94 458 HIS A CA 1
ATOM 3604 C C . HIS A 1 458 ? -5.626 19.048 12.575 1.00 94.94 458 HIS A C 1
ATOM 3606 O O . HIS A 1 458 ? -5.077 19.426 13.603 1.00 94.94 458 HIS A O 1
ATOM 3612 N N . ARG A 1 459 ? -6.939 18.777 12.517 1.00 96.44 459 ARG A N 1
ATOM 3613 C CA . ARG A 1 459 ? -7.834 18.927 13.674 1.00 96.44 459 ARG A CA 1
ATOM 3614 C C . ARG A 1 459 ? -7.355 18.103 14.861 1.00 96.44 459 ARG A C 1
ATOM 3616 O O . ARG A 1 459 ? -7.277 18.634 15.960 1.00 96.44 459 ARG A O 1
ATOM 3623 N N . PHE A 1 460 ? -7.005 16.837 14.636 1.00 97.62 460 PHE A N 1
ATOM 3624 C CA . PHE A 1 460 ? -6.487 15.985 15.702 1.00 97.62 460 PHE A CA 1
ATOM 3625 C C . PHE A 1 460 ? -5.214 16.570 16.327 1.00 97.62 460 PHE A C 1
ATOM 3627 O O . PHE A 1 460 ? -5.115 16.641 17.544 1.00 97.62 460 PHE A O 1
ATOM 3634 N N . ALA A 1 461 ? -4.269 17.049 15.511 1.00 96.69 461 ALA A N 1
ATOM 3635 C CA . ALA A 1 461 ? -3.054 17.684 16.022 1.00 96.69 461 ALA A CA 1
ATOM 3636 C C . ALA A 1 461 ? -3.351 18.939 16.866 1.00 96.69 461 ALA A C 1
ATOM 3638 O O . ALA A 1 461 ? -2.730 19.119 17.909 1.00 96.69 461 ALA A O 1
ATOM 3639 N N . THR A 1 462 ? -4.318 19.766 16.453 1.00 97.38 462 THR A N 1
ATOM 3640 C CA . THR A 1 462 ? -4.777 20.930 17.227 1.00 97.38 462 THR A CA 1
ATOM 3641 C C . THR A 1 462 ? -5.398 20.519 18.561 1.00 97.38 462 THR A C 1
ATOM 3643 O O . THR A 1 462 ? -5.059 21.104 19.581 1.00 97.38 462 THR A O 1
ATOM 3646 N N . LEU A 1 463 ? -6.263 19.499 18.572 1.00 97.88 463 LEU A N 1
ATOM 3647 C CA . LEU A 1 463 ? -6.906 19.011 19.798 1.00 97.88 463 LEU A CA 1
ATOM 3648 C C . LEU A 1 463 ? -5.891 18.412 20.776 1.00 97.88 463 LEU A C 1
ATOM 3650 O O . LEU A 1 463 ? -5.955 18.697 21.965 1.00 97.88 463 LEU A O 1
ATOM 3654 N N . VAL A 1 464 ? -4.922 17.637 20.280 1.00 97.19 464 VAL A N 1
ATOM 3655 C CA . VAL A 1 464 ? -3.839 17.093 21.114 1.00 97.19 464 VAL A CA 1
ATOM 3656 C C . VAL A 1 464 ? -3.020 18.221 21.736 1.00 97.19 464 VAL A C 1
ATOM 3658 O O . VAL A 1 464 ? -2.790 18.202 22.940 1.00 97.19 464 VAL A O 1
ATOM 3661 N N . ALA A 1 465 ? -2.629 19.225 20.947 1.00 95.88 465 ALA A N 1
ATOM 3662 C CA . ALA A 1 465 ? -1.892 20.373 21.467 1.00 95.88 465 ALA A CA 1
ATOM 3663 C C . ALA A 1 465 ? -2.695 21.145 22.529 1.00 95.88 465 ALA A C 1
ATOM 3665 O O . ALA A 1 465 ? -2.141 21.505 23.561 1.00 95.88 465 ALA A O 1
ATOM 3666 N N . ALA A 1 466 ? -3.997 21.347 22.305 1.00 97.25 466 ALA A N 1
ATOM 3667 C CA . ALA A 1 466 ? -4.877 22.049 23.237 1.00 97.25 466 ALA A CA 1
ATOM 3668 C C . ALA A 1 466 ? -5.163 21.258 24.528 1.00 97.25 466 ALA A C 1
ATOM 3670 O O . ALA A 1 466 ? -5.392 21.863 25.567 1.00 97.25 466 ALA A O 1
ATOM 3671 N N . SER A 1 467 ? -5.126 19.922 24.475 1.00 96.56 467 SER A N 1
ATOM 3672 C CA . SER A 1 467 ? -5.364 19.062 25.644 1.00 96.56 467 SER A CA 1
ATOM 3673 C C . SER A 1 467 ? -4.210 19.030 26.654 1.00 96.56 467 SER A C 1
ATOM 3675 O O . SER A 1 467 ? -4.378 18.501 27.745 1.00 96.56 467 SER A O 1
ATOM 3677 N N . GLY A 1 468 ? -3.018 19.514 26.282 1.00 93.69 468 GLY A N 1
ATOM 3678 C CA . GLY A 1 468 ? -1.806 19.398 27.105 1.00 93.69 468 GLY A CA 1
ATOM 3679 C C . GLY A 1 468 ? -1.208 17.984 27.178 1.00 93.69 468 GLY A C 1
ATOM 3680 O O . GLY A 1 468 ? -0.147 17.795 27.772 1.00 93.69 468 GLY A O 1
ATOM 3681 N N . LEU A 1 469 ? -1.843 16.990 26.549 1.00 95.12 469 LEU A N 1
ATOM 3682 C CA . LEU A 1 469 ? -1.375 15.608 26.565 1.00 95.12 469 LEU A CA 1
ATOM 3683 C C . LEU A 1 469 ? -0.086 15.402 25.755 1.00 95.12 469 LEU A C 1
ATOM 3685 O O . LEU A 1 469 ? 0.172 16.112 24.774 1.00 95.12 469 LEU A O 1
ATOM 3689 N N . PRO A 1 470 ? 0.693 14.352 26.081 1.00 95.44 470 PRO A N 1
ATOM 3690 C CA . PRO A 1 470 ? 1.871 13.983 25.313 1.00 95.44 470 PRO A CA 1
ATOM 3691 C C . PRO A 1 470 ? 1.538 13.760 23.829 1.00 95.44 470 PRO A C 1
ATOM 3693 O O . PRO A 1 470 ? 0.554 13.084 23.497 1.00 95.44 470 PRO A O 1
ATOM 3696 N N . PRO A 1 471 ? 2.355 14.279 22.898 1.00 95.38 471 PRO A N 1
ATOM 3697 C CA . PRO A 1 471 ? 1.985 14.348 21.496 1.00 95.38 471 PRO A CA 1
ATOM 3698 C C . PRO A 1 471 ? 1.962 12.965 20.842 1.00 95.38 471 PRO A C 1
ATOM 3700 O O . PRO A 1 471 ? 2.942 12.215 20.887 1.00 95.38 471 PRO A O 1
ATOM 3703 N N . ILE A 1 472 ? 0.876 12.665 20.128 1.00 95.31 472 ILE A N 1
ATOM 3704 C CA . ILE A 1 472 ? 0.766 11.510 19.230 1.00 95.31 472 ILE A CA 1
ATOM 3705 C C . ILE A 1 472 ? 0.225 11.935 17.858 1.00 95.31 472 ILE A C 1
ATOM 3707 O O . ILE A 1 472 ? -0.354 13.006 17.690 1.00 95.31 472 ILE A O 1
ATOM 3711 N N . ARG A 1 473 ? 0.420 11.095 16.835 1.00 95.38 473 ARG A N 1
ATOM 3712 C CA . ARG A 1 473 ? -0.177 11.307 15.503 1.00 95.38 473 ARG A CA 1
ATOM 3713 C C . ARG A 1 473 ? -1.535 10.618 15.432 1.00 95.38 473 ARG A C 1
ATOM 3715 O O . ARG A 1 473 ? -1.739 9.616 16.101 1.00 95.38 473 ARG A O 1
ATOM 3722 N N . LEU A 1 474 ? -2.406 11.036 14.513 1.00 96.00 474 LEU A N 1
ATOM 3723 C CA . LEU A 1 474 ? -3.713 10.386 14.325 1.00 96.00 474 LEU A CA 1
ATOM 3724 C C . LEU A 1 474 ? -3.603 8.865 14.089 1.00 96.00 474 LEU A C 1
ATOM 3726 O O . LEU A 1 474 ? -4.381 8.086 14.624 1.00 96.00 474 LEU A O 1
ATOM 3730 N N . HIS A 1 475 ? -2.602 8.416 13.321 1.00 94.88 475 HIS A N 1
ATOM 3731 C CA . HIS A 1 475 ? -2.390 6.980 13.089 1.00 94.88 475 HIS A CA 1
ATOM 3732 C C . HIS A 1 475 ? -1.954 6.216 14.350 1.00 94.88 475 HIS A C 1
ATOM 3734 O O . HIS A 1 475 ? -2.110 5.000 14.410 1.00 94.88 475 HIS A O 1
ATOM 3740 N N . CYS A 1 476 ? -1.433 6.909 15.365 1.00 94.44 476 CYS A N 1
ATOM 3741 C CA . CYS A 1 476 ? -1.105 6.295 16.642 1.00 94.44 476 CYS A CA 1
ATOM 3742 C C . CYS A 1 476 ? -2.347 5.831 17.401 1.00 94.44 476 CYS A C 1
ATOM 3744 O O . CYS A 1 476 ? -2.217 4.875 18.150 1.00 94.44 476 CYS A O 1
ATOM 3746 N N . LEU A 1 477 ? -3.536 6.402 17.162 1.00 95.00 477 LEU A N 1
ATOM 3747 C CA . LEU A 1 477 ? -4.781 5.880 17.744 1.00 95.00 477 LEU A CA 1
ATOM 3748 C C . LEU A 1 477 ? -5.032 4.431 17.326 1.00 95.00 477 LEU A C 1
ATOM 3750 O O . LEU A 1 477 ? -5.426 3.613 18.141 1.00 95.00 477 LEU A O 1
ATOM 3754 N N . ARG A 1 478 ? -4.699 4.072 16.082 1.00 94.50 478 ARG A N 1
ATOM 3755 C CA . ARG A 1 478 ? -4.773 2.684 15.616 1.00 94.50 478 ARG A CA 1
ATOM 3756 C C . ARG A 1 478 ? -3.741 1.781 16.287 1.00 94.50 478 ARG A C 1
ATOM 3758 O O . ARG A 1 478 ? -4.027 0.616 16.547 1.00 94.50 478 ARG A O 1
ATOM 3765 N N . HIS A 1 479 ? -2.533 2.289 16.529 1.00 92.19 479 HIS A N 1
ATOM 3766 C CA . HIS A 1 479 ? -1.557 1.539 17.315 1.00 92.19 479 HIS A CA 1
ATOM 3767 C C . HIS A 1 479 ? -2.046 1.360 18.758 1.00 92.19 479 HIS A C 1
ATOM 3769 O O . HIS A 1 479 ? -1.974 0.247 19.261 1.00 92.19 479 HIS A O 1
ATOM 3775 N N . GLY A 1 480 ? -2.620 2.405 19.359 1.00 91.62 480 GLY A N 1
ATOM 3776 C CA . GLY A 1 480 ? -3.235 2.379 20.684 1.00 91.62 480 GLY A CA 1
ATOM 3777 C C . GLY A 1 480 ? -4.382 1.375 20.779 1.00 91.62 480 GLY A C 1
ATOM 3778 O O . GLY A 1 480 ? -4.338 0.524 21.650 1.00 91.62 480 GLY A O 1
ATOM 3779 N N . ALA A 1 481 ? -5.332 1.387 19.839 1.00 93.19 481 ALA A N 1
ATOM 3780 C CA . ALA A 1 481 ? -6.457 0.447 19.790 1.00 93.19 481 ALA A CA 1
ATOM 3781 C C . ALA A 1 481 ? -6.000 -1.018 19.850 1.00 93.19 481 ALA A C 1
ATOM 3783 O O . ALA A 1 481 ? -6.525 -1.823 20.612 1.00 93.19 481 ALA A O 1
ATOM 3784 N N . ALA A 1 482 ? -4.982 -1.355 19.057 1.00 91.69 482 ALA A N 1
ATOM 3785 C CA . ALA A 1 482 ? -4.412 -2.694 19.034 1.00 91.69 482 ALA A CA 1
ATOM 3786 C C . ALA A 1 482 ? -3.726 -3.052 20.358 1.00 91.69 482 ALA A C 1
ATOM 3788 O O . ALA A 1 482 ? -3.923 -4.143 20.880 1.00 91.69 482 ALA A O 1
ATOM 3789 N N . THR A 1 483 ? -2.940 -2.125 20.908 1.00 87.31 483 THR A N 1
ATOM 3790 C CA . THR A 1 483 ? -2.282 -2.293 22.205 1.00 87.31 483 THR A CA 1
ATOM 3791 C C . THR A 1 483 ? -3.294 -2.479 23.332 1.00 87.31 483 THR A C 1
ATOM 3793 O O . THR A 1 483 ? -3.109 -3.369 24.149 1.00 87.31 483 THR A O 1
ATOM 3796 N N . LEU A 1 484 ? -4.368 -1.689 23.356 1.00 88.38 484 LEU A N 1
ATOM 3797 C CA . LEU A 1 484 ? -5.436 -1.780 24.352 1.00 88.38 484 LEU A CA 1
ATOM 3798 C C . LEU A 1 484 ? -6.200 -3.101 24.241 1.00 88.38 484 LEU A C 1
ATOM 3800 O O . LEU A 1 484 ? -6.451 -3.739 25.256 1.00 88.38 484 LEU A O 1
ATOM 3804 N N . ALA A 1 485 ? -6.519 -3.545 23.023 1.00 89.38 485 ALA A N 1
ATOM 3805 C CA . ALA A 1 485 ? -7.171 -4.834 22.812 1.00 89.38 485 ALA A CA 1
ATOM 3806 C C . ALA A 1 485 ? -6.295 -5.995 23.308 1.00 89.38 485 ALA A C 1
ATOM 3808 O O . ALA A 1 485 ? -6.775 -6.871 24.021 1.00 89.38 485 ALA A O 1
ATOM 3809 N N . LEU A 1 486 ? -4.995 -5.967 22.999 1.00 86.00 486 LEU A N 1
ATOM 3810 C CA . LEU A 1 486 ? -4.057 -6.963 23.515 1.00 86.00 486 LEU A CA 1
ATOM 3811 C C . LEU A 1 486 ? -3.928 -6.881 25.043 1.00 86.00 486 LEU A C 1
ATOM 3813 O O . LEU A 1 486 ? -3.880 -7.922 25.686 1.00 86.00 486 LEU A O 1
ATOM 3817 N N . ALA A 1 487 ? -3.925 -5.677 25.631 1.00 81.81 487 ALA A N 1
ATOM 3818 C CA . ALA A 1 487 ? -3.916 -5.484 27.086 1.00 81.81 487 ALA A CA 1
ATOM 3819 C C . ALA A 1 487 ? -5.148 -6.109 27.750 1.00 81.81 487 ALA A C 1
ATOM 3821 O O . ALA A 1 487 ? -5.038 -6.702 28.814 1.00 81.81 487 ALA A O 1
ATOM 3822 N N . ALA A 1 488 ? -6.299 -6.027 27.082 1.00 85.38 488 ALA A N 1
ATOM 3823 C CA . ALA A 1 488 ? -7.547 -6.667 27.482 1.00 85.38 488 ALA A CA 1
ATOM 3824 C C . ALA A 1 488 ? -7.595 -8.175 27.155 1.00 85.38 488 ALA A C 1
ATOM 3826 O O . ALA A 1 488 ? -8.670 -8.767 27.164 1.00 85.38 488 ALA A O 1
ATOM 3827 N N . HIS A 1 489 ? -6.449 -8.794 26.849 1.00 83.50 489 HIS A N 1
ATOM 3828 C CA . HIS A 1 489 ? -6.305 -10.220 26.542 1.00 83.50 489 HIS A CA 1
ATOM 3829 C C . HIS A 1 489 ? -7.098 -10.704 25.319 1.00 83.50 489 HIS A C 1
ATOM 3831 O O . HIS A 1 489 ? -7.355 -11.898 25.179 1.00 83.50 489 HIS A O 1
ATOM 3837 N N . VAL A 1 490 ? -7.442 -9.802 24.395 1.00 88.38 490 VAL A N 1
ATOM 3838 C CA . VAL A 1 490 ? -8.004 -10.192 23.098 1.00 88.38 490 VAL A CA 1
ATOM 3839 C C . VAL A 1 490 ? -6.932 -10.929 22.303 1.00 88.38 490 VAL A C 1
ATOM 3841 O O . VAL A 1 490 ? -5.787 -10.475 22.210 1.00 88.38 490 VAL A O 1
ATOM 3844 N N . ASP A 1 491 ? -7.300 -12.060 21.708 1.00 87.75 491 ASP A N 1
ATOM 3845 C CA . ASP A 1 491 ? -6.369 -12.862 20.934 1.00 87.75 491 ASP A CA 1
ATOM 3846 C C . ASP A 1 491 ? -5.839 -12.092 19.710 1.00 87.75 491 ASP A C 1
ATOM 3848 O O . ASP A 1 491 ? -6.497 -11.234 19.106 1.00 87.75 491 ASP A O 1
ATOM 3852 N N . LEU A 1 492 ? -4.603 -12.406 19.323 1.00 89.06 492 LEU A N 1
ATOM 3853 C CA . LEU A 1 492 ? -3.908 -11.668 18.273 1.00 89.06 492 LEU A CA 1
ATOM 3854 C C . LEU A 1 492 ? -4.600 -11.789 16.905 1.00 89.06 492 LEU A C 1
ATOM 3856 O O . LEU A 1 492 ? -4.461 -10.888 16.072 1.00 89.06 492 LEU A O 1
ATOM 3860 N N . LYS A 1 493 ? -5.352 -12.870 16.667 1.00 90.25 493 LYS A N 1
ATOM 3861 C CA . LYS A 1 493 ? -6.089 -13.088 15.422 1.00 90.25 493 LYS A CA 1
ATOM 3862 C C . LYS A 1 493 ? -7.315 -12.172 15.354 1.00 90.25 493 LYS A C 1
ATOM 3864 O O . LYS A 1 493 ? -7.478 -11.478 14.351 1.00 90.25 493 LYS A O 1
ATOM 3869 N N . THR A 1 494 ? -8.074 -12.032 16.432 1.00 91.69 494 THR A N 1
ATOM 3870 C CA . THR A 1 494 ? -9.160 -11.049 16.538 1.00 91.69 494 THR A CA 1
ATOM 3871 C C . THR A 1 494 ? -8.643 -9.619 16.383 1.00 91.69 494 THR A C 1
ATOM 3873 O O . THR A 1 494 ? -9.252 -8.814 15.676 1.00 91.69 494 THR A O 1
ATOM 3876 N N . VAL A 1 495 ? -7.476 -9.284 16.948 1.00 91.81 495 VAL A N 1
ATOM 3877 C CA . VAL A 1 495 ? -6.845 -7.966 16.735 1.00 91.81 495 VAL A CA 1
ATOM 3878 C C . VAL A 1 495 ? -6.414 -7.778 15.276 1.00 91.81 495 VAL A C 1
ATOM 3880 O O . VAL A 1 495 ? -6.631 -6.709 14.699 1.00 91.81 495 VAL A O 1
ATOM 3883 N N . GLN A 1 496 ? -5.829 -8.800 14.646 1.00 92.75 496 GLN A N 1
ATOM 3884 C CA . GLN A 1 496 ? -5.477 -8.775 13.224 1.00 92.75 496 GLN A CA 1
ATOM 3885 C C . GLN A 1 496 ? -6.710 -8.488 12.356 1.00 92.75 496 GLN A C 1
ATOM 3887 O O . GLN A 1 496 ? -6.635 -7.636 11.460 1.00 92.75 496 GLN A O 1
ATOM 3892 N N . ASP A 1 497 ? -7.819 -9.172 12.634 1.00 92.12 497 ASP A N 1
ATOM 3893 C CA . ASP A 1 497 ? -9.067 -9.057 11.888 1.00 92.12 497 ASP A CA 1
ATOM 3894 C C . ASP A 1 497 ? -9.728 -7.704 12.149 1.00 92.12 497 ASP A C 1
ATOM 3896 O O . ASP A 1 497 ? -10.008 -6.994 11.193 1.00 92.12 497 ASP A O 1
ATOM 3900 N N . MET A 1 498 ? -9.818 -7.232 13.396 1.00 93.44 498 MET A N 1
ATOM 3901 C CA . MET A 1 498 ? -10.278 -5.873 13.731 1.00 93.44 498 MET A CA 1
ATOM 3902 C C . MET A 1 498 ? -9.509 -4.790 12.957 1.00 93.44 498 MET A C 1
ATOM 3904 O O . MET A 1 498 ? -10.084 -3.816 12.456 1.00 93.44 498 MET A O 1
ATOM 3908 N N . LEU A 1 499 ? -8.192 -4.948 12.830 1.00 92.38 499 LEU A N 1
ATOM 3909 C CA . LEU A 1 499 ? -7.331 -4.003 12.129 1.00 92.38 499 LEU A CA 1
ATOM 3910 C C . LEU A 1 499 ? -7.366 -4.191 10.602 1.00 92.38 499 LEU A C 1
ATOM 3912 O O . LEU A 1 499 ? -7.047 -3.250 9.867 1.00 92.38 499 LEU A O 1
ATOM 3916 N N . GLY A 1 500 ? -7.730 -5.360 10.089 1.00 91.12 500 GLY A N 1
ATOM 3917 C CA . GLY A 1 500 ? -7.638 -5.676 8.666 1.00 91.12 500 GLY A CA 1
ATOM 3918 C C . GLY A 1 500 ? -6.189 -5.719 8.183 1.00 91.12 500 GLY A C 1
ATOM 3919 O O . GLY A 1 500 ? -5.799 -5.005 7.245 1.00 91.12 500 GLY A O 1
ATOM 3920 N N . HIS A 1 501 ? -5.345 -6.463 8.899 1.00 91.19 501 HIS A N 1
ATOM 3921 C CA . HIS A 1 501 ? -3.988 -6.804 8.474 1.00 91.19 501 HIS A CA 1
ATOM 3922 C C . HIS A 1 501 ? -4.000 -8.131 7.710 1.00 91.19 501 HIS A C 1
ATOM 3924 O O . HIS A 1 501 ? -4.510 -9.133 8.191 1.00 91.19 501 HIS A O 1
ATOM 3930 N N . THR A 1 502 ? -3.382 -8.170 6.530 1.00 88.12 502 THR A N 1
ATOM 3931 C CA . THR A 1 502 ? -3.278 -9.411 5.740 1.00 88.12 502 THR A CA 1
ATOM 3932 C C . THR A 1 502 ? -2.305 -10.429 6.327 1.00 88.12 502 THR A C 1
ATOM 3934 O O . THR A 1 502 ? -2.406 -11.609 6.021 1.00 88.12 502 THR A O 1
ATOM 3937 N N . SER A 1 503 ? -1.345 -9.986 7.138 1.00 88.50 503 SER A N 1
ATOM 3938 C CA . SER A 1 503 ? -0.312 -10.842 7.715 1.00 88.50 503 SER A CA 1
ATOM 3939 C C . SER A 1 503 ? -0.432 -10.867 9.234 1.00 88.50 503 SER A C 1
ATOM 3941 O O . SER A 1 503 ? -0.381 -9.820 9.886 1.00 88.50 503 SER A O 1
ATOM 3943 N N . TYR A 1 504 ? -0.535 -12.077 9.783 1.00 85.38 504 TYR A N 1
ATOM 3944 C CA . TYR A 1 504 ? -0.462 -12.320 11.222 1.00 85.38 504 TYR A CA 1
ATOM 3945 C C . TYR A 1 504 ? 0.904 -11.897 11.775 1.00 85.38 504 TYR A C 1
ATOM 3947 O O . TYR A 1 504 ? 0.968 -11.099 12.707 1.00 85.38 504 TYR A O 1
ATOM 3955 N N . ALA A 1 505 ? 1.992 -12.318 11.113 1.00 82.50 505 ALA A N 1
ATOM 3956 C CA . ALA A 1 505 ? 3.364 -11.957 11.478 1.00 82.50 505 ALA A CA 1
ATOM 3957 C C . ALA A 1 505 ? 3.572 -10.437 11.549 1.00 82.50 505 ALA A C 1
ATOM 3959 O O . ALA A 1 505 ? 4.193 -9.944 12.480 1.00 82.50 505 ALA A O 1
ATOM 3960 N N . PHE A 1 506 ? 2.985 -9.666 10.625 1.00 83.50 506 PHE A N 1
ATOM 3961 C CA . PHE A 1 506 ? 3.042 -8.203 10.698 1.00 83.50 506 PHE A CA 1
ATOM 3962 C C . PHE A 1 506 ? 2.401 -7.648 11.980 1.00 83.50 506 PHE A C 1
ATOM 3964 O O . PHE A 1 506 ? 2.917 -6.694 12.562 1.00 83.50 506 PHE A O 1
ATOM 3971 N N . THR A 1 507 ? 1.282 -8.228 12.418 1.00 81.88 507 THR A N 1
ATOM 3972 C CA . THR A 1 507 ? 0.578 -7.815 13.641 1.00 81.88 507 THR A CA 1
ATOM 3973 C C . THR A 1 507 ? 1.389 -8.206 14.875 1.00 81.88 507 THR A C 1
ATOM 3975 O O . THR A 1 507 ? 1.656 -7.343 15.709 1.00 81.88 507 THR A O 1
ATOM 3978 N N . ALA A 1 508 ? 1.877 -9.448 14.927 1.00 81.56 508 ALA A N 1
ATOM 3979 C CA . ALA A 1 508 ? 2.767 -9.931 15.981 1.00 81.56 508 ALA A CA 1
ATOM 3980 C C . ALA A 1 508 ? 4.015 -9.044 16.117 1.00 81.56 508 ALA A C 1
ATOM 3982 O O . ALA A 1 508 ? 4.235 -8.437 17.162 1.00 81.56 508 ALA A O 1
ATOM 3983 N N . ASP A 1 509 ? 4.772 -8.865 15.031 1.00 78.44 509 ASP A N 1
ATOM 3984 C CA . ASP A 1 509 ? 6.017 -8.088 15.001 1.00 78.44 509 ASP A CA 1
ATOM 3985 C C . ASP A 1 509 ? 5.831 -6.631 15.442 1.00 78.44 509 ASP A C 1
ATOM 3987 O O . ASP A 1 509 ? 6.747 -6.018 16.001 1.00 78.44 509 ASP A O 1
ATOM 3991 N N . THR A 1 510 ? 4.668 -6.049 15.135 1.00 77.50 510 THR A N 1
ATOM 3992 C CA . THR A 1 510 ? 4.371 -4.648 15.446 1.00 77.50 510 THR A CA 1
ATOM 3993 C C . THR A 1 510 ? 4.027 -4.468 16.919 1.00 77.50 510 THR A C 1
ATOM 3995 O O . THR A 1 510 ? 4.457 -3.477 17.505 1.00 77.50 510 THR A O 1
ATOM 3998 N N . TYR A 1 511 ? 3.275 -5.397 17.516 1.00 78.06 511 TYR A N 1
ATOM 3999 C CA . TYR A 1 511 ? 2.714 -5.227 18.860 1.00 78.06 511 TYR A CA 1
ATOM 4000 C C . TYR A 1 511 ? 3.371 -6.086 19.949 1.00 78.06 511 TYR A C 1
ATOM 4002 O O . TYR A 1 511 ? 3.044 -5.916 21.120 1.00 78.06 511 TYR A O 1
ATOM 4010 N N . ALA A 1 512 ? 4.359 -6.914 19.601 1.00 64.88 512 ALA A N 1
ATOM 4011 C CA . ALA A 1 512 ? 5.088 -7.774 20.538 1.00 64.88 512 ALA A CA 1
ATOM 4012 C C . ALA A 1 512 ? 5.701 -7.045 21.750 1.00 64.88 512 ALA A C 1
ATOM 4014 O O . ALA A 1 512 ? 5.971 -7.672 22.764 1.00 64.88 512 ALA A O 1
ATOM 4015 N N . THR A 1 513 ? 5.962 -5.735 21.665 1.00 61.56 513 THR A N 1
ATOM 4016 C CA . THR A 1 513 ? 6.639 -4.977 22.736 1.00 61.56 513 THR A CA 1
ATOM 4017 C C . THR A 1 513 ? 5.722 -4.203 23.662 1.00 61.56 513 THR A C 1
ATOM 4019 O O . THR A 1 513 ? 6.221 -3.552 24.575 1.00 61.56 513 THR A O 1
ATOM 4022 N N . VAL A 1 514 ? 4.416 -4.162 23.399 1.00 58.31 514 VAL A N 1
ATOM 4023 C CA . VAL A 1 514 ? 3.586 -3.083 23.957 1.00 58.31 514 VAL A CA 1
ATOM 4024 C C . VAL A 1 514 ? 2.890 -3.447 25.269 1.00 58.31 514 VAL A C 1
ATOM 4026 O O . VAL A 1 514 ? 2.033 -2.691 25.702 1.00 58.31 514 VAL A O 1
ATOM 4029 N N . LEU A 1 515 ? 3.262 -4.540 25.945 1.00 58.22 515 LEU A N 1
ATOM 4030 C CA . LEU A 1 515 ? 2.640 -4.908 27.225 1.00 58.22 515 LEU A CA 1
ATOM 4031 C C . LEU A 1 515 ? 3.668 -5.369 28.271 1.00 58.22 515 LEU A C 1
ATOM 4033 O O . LEU A 1 515 ? 3.798 -6.568 28.521 1.00 58.22 515 LEU A O 1
ATOM 4037 N N . PRO A 1 516 ? 4.385 -4.425 28.914 1.00 57.62 516 PRO A N 1
ATOM 4038 C CA . PRO A 1 516 ? 5.172 -4.709 30.114 1.00 57.62 516 PRO A CA 1
ATOM 4039 C C . PRO A 1 516 ? 4.331 -5.399 31.191 1.00 57.62 516 PRO A C 1
ATOM 4041 O O . PRO A 1 516 ? 4.826 -6.314 31.834 1.00 57.62 516 PRO A O 1
ATOM 4044 N N . ASP A 1 517 ? 3.051 -5.034 31.318 1.00 59.56 517 ASP A N 1
ATOM 4045 C CA . ASP A 1 517 ? 2.136 -5.638 32.290 1.00 59.56 517 ASP A CA 1
ATOM 4046 C C . ASP A 1 517 ? 1.770 -7.080 31.938 1.00 59.56 517 ASP A C 1
ATOM 4048 O O . ASP A 1 517 ? 1.647 -7.893 32.841 1.00 59.56 517 ASP A O 1
ATOM 4052 N N . GLN A 1 518 ? 1.683 -7.454 30.654 1.00 61.97 518 GLN A N 1
ATOM 4053 C CA . GLN A 1 518 ? 1.535 -8.869 30.288 1.00 61.97 518 GLN A CA 1
ATOM 4054 C C . GLN A 1 518 ? 2.822 -9.649 30.508 1.00 61.97 518 GLN A C 1
ATOM 4056 O O . GLN A 1 518 ? 2.756 -10.778 30.973 1.00 61.97 518 GLN A O 1
ATOM 4061 N N . ALA A 1 519 ? 3.984 -9.070 30.199 1.00 65.81 519 ALA A N 1
ATOM 4062 C CA . ALA A 1 519 ? 5.260 -9.716 30.490 1.00 65.81 519 ALA A CA 1
ATOM 4063 C C . ALA A 1 519 ? 5.441 -9.916 32.005 1.00 65.81 519 ALA A C 1
ATOM 4065 O O . ALA A 1 519 ? 5.856 -10.988 32.437 1.00 65.81 519 ALA A O 1
ATOM 4066 N N . LYS A 1 520 ? 5.055 -8.917 32.808 1.00 70.19 520 LYS A N 1
ATOM 4067 C CA . LYS A 1 520 ? 5.070 -8.972 34.270 1.00 70.19 520 LYS A CA 1
ATOM 4068 C C . LYS A 1 520 ? 4.038 -9.960 34.807 1.00 70.19 520 LYS A C 1
ATOM 4070 O O . LYS A 1 520 ? 4.404 -10.823 35.587 1.00 70.19 520 LYS A O 1
ATOM 4075 N N . HIS A 1 521 ? 2.794 -9.910 34.337 1.00 68.38 521 HIS A N 1
ATOM 4076 C CA . HIS A 1 521 ? 1.745 -10.856 34.718 1.00 68.38 521 HIS A CA 1
ATOM 4077 C C . HIS A 1 521 ? 2.102 -12.290 34.313 1.00 68.38 521 HIS A C 1
ATOM 4079 O O . HIS A 1 521 ? 1.862 -13.220 35.075 1.00 68.38 521 HIS A O 1
ATOM 4085 N N . ALA A 1 522 ? 2.700 -12.500 33.138 1.00 72.69 522 ALA A N 1
ATOM 4086 C CA . ALA A 1 522 ? 3.196 -13.804 32.706 1.00 72.69 522 ALA A CA 1
ATOM 4087 C C . ALA A 1 522 ? 4.347 -14.283 33.598 1.00 72.69 522 ALA A C 1
ATOM 4089 O O . ALA A 1 522 ? 4.351 -15.446 34.000 1.00 72.69 522 ALA A O 1
ATOM 4090 N N . ALA A 1 523 ? 5.280 -13.396 33.961 1.00 81.19 523 ALA A N 1
ATOM 4091 C CA . ALA A 1 523 ? 6.345 -13.706 34.910 1.00 81.19 523 ALA A CA 1
ATOM 4092 C C . ALA A 1 523 ? 5.781 -14.068 36.296 1.00 81.19 523 ALA A C 1
ATOM 4094 O O . ALA A 1 523 ? 6.134 -15.111 36.838 1.00 81.19 523 ALA A O 1
ATOM 4095 N N . GLU A 1 524 ? 4.848 -13.276 36.832 1.00 86.94 524 GLU A N 1
ATOM 4096 C CA . GLU A 1 524 ? 4.168 -13.525 38.111 1.00 86.94 524 GLU A CA 1
ATOM 4097 C C . GLU A 1 524 ? 3.345 -14.820 38.081 1.00 86.94 524 GLU A C 1
ATOM 4099 O O . GLU A 1 524 ? 3.393 -15.606 39.025 1.00 86.94 524 GLU A O 1
ATOM 4104 N N . SER A 1 525 ? 2.630 -15.090 36.987 1.00 81.12 525 SER A N 1
ATOM 4105 C CA . SER A 1 525 ? 1.846 -16.320 36.805 1.00 81.12 525 SER A CA 1
ATOM 4106 C C . SER A 1 525 ? 2.747 -17.553 36.739 1.00 81.12 525 SER A C 1
ATOM 4108 O O . SER A 1 525 ? 2.458 -18.562 37.379 1.00 81.12 525 SER A O 1
ATOM 4110 N N . THR A 1 526 ? 3.868 -17.464 36.017 1.00 85.50 526 THR A N 1
ATOM 4111 C CA . THR A 1 526 ? 4.859 -18.548 35.925 1.00 85.50 526 THR A CA 1
ATOM 4112 C C . THR A 1 526 ? 5.513 -18.797 37.283 1.00 85.50 526 THR A C 1
ATOM 4114 O O . THR A 1 526 ? 5.613 -19.943 37.716 1.00 85.50 526 THR A O 1
ATOM 4117 N N . ALA A 1 527 ? 5.890 -17.732 37.998 1.00 90.56 527 ALA A N 1
ATOM 4118 C CA . ALA A 1 527 ? 6.432 -17.830 39.348 1.00 90.56 527 ALA A CA 1
ATOM 4119 C C . ALA A 1 527 ? 5.426 -18.475 40.316 1.00 90.56 527 ALA A C 1
ATOM 4121 O O . ALA A 1 527 ? 5.797 -19.374 41.066 1.00 90.56 527 ALA A O 1
ATOM 4122 N N . ARG A 1 528 ? 4.142 -18.091 40.259 1.00 92.81 528 ARG A N 1
ATOM 4123 C CA . ARG A 1 528 ? 3.075 -18.691 41.079 1.00 92.81 528 ARG A CA 1
ATOM 4124 C C . ARG A 1 528 ? 2.936 -20.198 40.870 1.00 92.81 528 ARG A C 1
ATOM 4126 O O . ARG A 1 528 ? 2.734 -20.906 41.849 1.00 92.81 528 ARG A O 1
ATOM 4133 N N . LEU A 1 529 ? 3.062 -20.702 39.639 1.00 89.00 529 LEU A N 1
ATOM 4134 C CA . LEU A 1 529 ? 3.002 -22.148 39.376 1.00 89.00 529 LEU A CA 1
ATOM 4135 C C . LEU A 1 529 ? 4.111 -22.904 40.116 1.00 89.00 529 LEU A C 1
ATOM 4137 O O . LEU A 1 529 ? 3.838 -23.910 40.770 1.00 89.00 529 LEU A O 1
ATOM 4141 N N . VAL A 1 530 ? 5.341 -22.389 40.057 1.00 91.38 530 VAL A N 1
ATOM 4142 C CA . VAL A 1 530 ? 6.495 -22.984 40.746 1.00 91.38 530 VAL A CA 1
ATOM 4143 C C . VAL A 1 530 ? 6.340 -22.869 42.263 1.00 91.38 530 VAL A C 1
ATOM 4145 O O . VAL A 1 530 ? 6.499 -23.861 42.967 1.00 91.38 530 VAL A O 1
ATOM 4148 N N . LEU A 1 531 ? 5.963 -21.693 42.774 1.00 92.50 531 LEU A N 1
ATOM 4149 C CA . LEU A 1 531 ? 5.765 -21.462 44.209 1.00 92.50 531 LEU A CA 1
ATOM 4150 C C . LEU A 1 531 ? 4.668 -22.361 44.797 1.00 92.50 531 LEU A C 1
ATOM 4152 O O . LEU A 1 531 ? 4.849 -22.919 45.876 1.00 92.50 531 LEU A O 1
ATOM 4156 N N . ASN A 1 532 ? 3.566 -22.571 44.074 1.00 90.25 532 ASN A N 1
ATOM 4157 C CA . ASN A 1 532 ? 2.500 -23.481 44.496 1.00 90.25 532 ASN A CA 1
ATOM 4158 C C . ASN A 1 532 ? 2.963 -24.945 44.520 1.00 90.25 532 ASN A C 1
ATOM 4160 O O . ASN A 1 532 ? 2.592 -25.692 45.425 1.00 90.25 532 ASN A O 1
ATOM 4164 N N . ALA A 1 533 ? 3.767 -25.367 43.540 1.00 88.81 533 ALA A N 1
ATOM 4165 C CA . ALA A 1 533 ? 4.339 -26.711 43.514 1.00 88.81 533 ALA A CA 1
ATOM 4166 C C . ALA A 1 533 ? 5.328 -26.927 44.672 1.00 88.81 533 ALA A C 1
ATOM 4168 O O . ALA A 1 533 ? 5.258 -27.952 45.348 1.00 88.81 533 ALA A O 1
ATOM 4169 N N . LEU A 1 534 ? 6.183 -25.937 44.954 1.00 89.12 534 LEU A N 1
ATOM 4170 C CA . LEU A 1 534 ? 7.098 -25.955 46.099 1.00 89.12 534 LEU A CA 1
ATOM 4171 C C . LEU A 1 534 ? 6.338 -26.032 47.427 1.00 89.12 534 LEU A C 1
ATOM 4173 O O . LEU A 1 534 ? 6.671 -26.854 48.273 1.00 89.12 534 LEU A O 1
ATOM 4177 N N . HIS A 1 535 ? 5.270 -25.246 47.590 1.00 89.38 535 HIS A N 1
ATOM 4178 C CA . HIS A 1 535 ? 4.447 -25.280 48.799 1.00 89.38 535 HIS A CA 1
ATOM 4179 C C . HIS A 1 535 ? 3.800 -26.658 49.025 1.00 89.38 535 HIS A C 1
ATOM 4181 O O . HIS A 1 535 ? 3.814 -27.176 50.142 1.00 89.38 535 HIS A O 1
ATOM 4187 N N . LYS A 1 536 ? 3.292 -27.301 47.963 1.00 86.50 536 LYS A N 1
ATOM 4188 C CA . LYS A 1 536 ? 2.766 -28.678 48.023 1.00 86.50 536 LYS A CA 1
ATOM 4189 C C . LYS A 1 536 ? 3.844 -29.710 48.376 1.00 86.50 536 LYS A C 1
ATOM 4191 O O . LYS A 1 536 ? 3.579 -30.621 49.151 1.00 86.50 536 LYS A O 1
ATOM 4196 N N . ALA A 1 537 ? 5.056 -29.568 47.841 1.00 83.94 537 ALA A N 1
ATOM 4197 C CA . ALA A 1 537 ? 6.164 -30.470 48.150 1.00 83.94 537 ALA A CA 1
ATOM 4198 C C . ALA A 1 537 ? 6.632 -30.335 49.612 1.00 83.94 537 ALA A C 1
ATOM 4200 O O . ALA A 1 537 ? 6.824 -31.340 50.292 1.00 83.94 537 ALA A O 1
ATOM 4201 N N . CYS A 1 538 ? 6.753 -29.107 50.125 1.00 80.88 538 CYS A N 1
ATOM 4202 C CA . CYS A 1 538 ? 7.137 -28.856 51.516 1.00 80.88 538 CYS A CA 1
ATOM 4203 C C . CYS A 1 538 ? 6.075 -29.333 52.520 1.00 80.88 538 CYS A C 1
ATOM 4205 O O . CYS A 1 538 ? 6.426 -29.890 53.556 1.00 80.88 538 CYS A O 1
ATOM 4207 N N . THR A 1 539 ? 4.786 -29.157 52.216 1.00 81.62 539 THR A N 1
ATOM 4208 C CA . THR A 1 539 ? 3.689 -29.649 53.074 1.00 81.62 539 THR A CA 1
ATOM 4209 C C . THR A 1 539 ? 3.606 -31.176 53.092 1.00 81.62 539 THR A C 1
ATOM 4211 O O . THR A 1 539 ? 3.418 -31.756 54.158 1.00 81.62 539 THR A O 1
ATOM 4214 N N . ALA A 1 540 ? 3.838 -31.843 51.957 1.00 73.62 540 ALA A N 1
ATOM 4215 C CA . ALA A 1 540 ? 3.937 -33.303 51.900 1.00 73.62 540 ALA A CA 1
ATOM 4216 C C . ALA A 1 540 ? 5.148 -33.848 52.685 1.00 73.62 540 ALA A C 1
ATOM 4218 O O . ALA A 1 540 ? 5.027 -34.854 53.379 1.00 73.62 540 ALA A O 1
ATOM 4219 N N . ALA A 1 541 ? 6.297 -33.165 52.628 1.00 70.62 541 ALA A N 1
ATOM 4220 C CA . ALA A 1 541 ? 7.487 -33.540 53.393 1.00 70.62 541 ALA A CA 1
ATOM 4221 C C . ALA A 1 541 ? 7.324 -33.319 54.911 1.00 70.62 541 ALA A C 1
ATOM 4223 O O . ALA A 1 541 ? 7.826 -34.116 55.698 1.00 70.62 541 ALA A O 1
ATOM 4224 N N . GLY A 1 542 ? 6.599 -32.275 55.329 1.00 60.56 542 GLY A N 1
ATOM 4225 C CA . GLY A 1 542 ? 6.314 -31.995 56.743 1.00 60.56 542 GLY A CA 1
ATOM 4226 C C . GLY A 1 542 ? 5.251 -32.905 57.373 1.00 60.56 542 GLY A C 1
ATOM 4227 O O . GLY A 1 542 ? 5.278 -33.121 58.579 1.00 60.56 542 GLY A O 1
ATOM 4228 N N . ALA A 1 543 ? 4.341 -33.477 56.579 1.00 56.62 543 ALA A N 1
ATOM 4229 C CA . ALA A 1 543 ? 3.357 -34.449 57.065 1.00 56.62 543 ALA A CA 1
ATOM 4230 C C . ALA A 1 543 ? 3.965 -35.845 57.315 1.00 56.62 543 ALA A C 1
ATOM 4232 O O . ALA A 1 543 ? 3.450 -36.602 58.132 1.00 56.62 543 ALA A O 1
ATOM 4233 N N . GLY A 1 544 ? 5.076 -36.180 56.647 1.00 54.50 544 GLY A N 1
ATOM 4234 C CA . GLY A 1 544 ? 5.765 -37.466 56.805 1.00 54.50 544 GLY A CA 1
ATOM 4235 C C . GLY A 1 544 ? 6.640 -37.590 58.059 1.00 54.50 544 GLY A C 1
ATOM 4236 O O . GLY A 1 544 ? 7.063 -38.694 58.384 1.00 54.50 544 GLY A O 1
ATOM 4237 N N . SER A 1 545 ? 6.917 -36.495 58.776 1.00 53.25 545 SER A N 1
ATOM 4238 C CA . SER A 1 545 ? 7.757 -36.507 59.985 1.00 53.25 545 SER A CA 1
ATOM 4239 C C . SER A 1 545 ? 6.978 -36.595 61.305 1.00 53.25 545 SER A C 1
ATOM 4241 O O . SER A 1 545 ? 7.603 -36.706 62.354 1.00 53.25 545 SER A O 1
ATOM 4243 N N . GLN A 1 546 ? 5.638 -36.584 61.282 1.00 50.50 546 GLN A N 1
ATOM 4244 C CA . GLN A 1 546 ? 4.797 -36.712 62.488 1.00 50.50 546 GLN A CA 1
ATOM 4245 C C . GLN A 1 546 ? 4.243 -38.127 62.740 1.00 50.50 546 GLN A C 1
ATOM 4247 O O . GLN A 1 546 ? 3.545 -38.335 63.726 1.00 50.50 546 GLN A O 1
ATOM 4252 N N . THR A 1 547 ? 4.566 -39.118 61.903 1.00 50.84 547 THR A N 1
ATOM 4253 C CA . THR A 1 547 ? 4.109 -40.516 62.069 1.00 50.84 547 THR A CA 1
ATOM 4254 C C . THR A 1 547 ? 5.210 -41.480 62.527 1.00 50.84 547 THR A C 1
ATOM 4256 O O . THR A 1 547 ? 5.087 -42.685 62.333 1.00 50.84 547 THR A O 1
ATOM 4259 N N . GLY A 1 548 ? 6.294 -40.969 63.116 1.00 53.16 548 GLY A N 1
ATOM 4260 C CA . GLY A 1 548 ? 7.368 -41.773 63.708 1.00 53.16 548 GLY A CA 1
ATOM 4261 C C . GLY A 1 548 ? 7.677 -41.315 65.130 1.00 53.16 548 GLY A C 1
ATOM 4262 O O . GLY A 1 548 ? 8.629 -40.569 65.344 1.00 53.16 548 GLY A O 1
ATOM 4263 N N . SER A 1 549 ? 6.852 -41.719 66.092 1.00 41.28 549 SER A N 1
ATOM 4264 C CA . SER A 1 549 ? 7.167 -41.732 67.527 1.00 41.28 549 SER A CA 1
ATOM 4265 C C . SER A 1 549 ? 6.793 -43.085 68.096 1.00 41.28 549 SER A C 1
ATOM 4267 O O . SER A 1 549 ? 5.752 -43.619 67.647 1.00 41.28 549 SER A O 1
#

Mean predicted aligned error: 17.53 Å